Protein AF-A0A257TCX9-F1 (afdb_monomer)

Nearest PDB structures (foldseek):
  2ive-assembly1_A  TM=8.733E-01  e=4.037E-14  Myxococcus xanthus
  2ivd-assembly2_B  TM=8.908E-01  e=2.886E-13  Myxococcus xanthus
  2ivd-assembly1_A  TM=8.741E-01  e=4.231E-13  Myxococcus xanthus
  2ive-assembly2_B  TM=8.848E-01  e=2.302E-12  Myxococcus xanthus
  2okc-assembly1_A  TM=8.307E-01  e=1.333E-05  Bacteroides thetaiotaomicron VPI-5482

Mean predicted aligned error: 16.73 Å

Solvent-accessible surface area (backbone atoms only — not comparable to full-atom values): 29799 Å² total; per-residue (Å²): 119,93,87,42,64,71,57,51,55,50,49,37,51,73,71,68,47,52,69,70,60,40,49,53,53,52,51,52,50,54,50,52,52,54,34,46,74,66,66,78,36,52,34,59,53,53,28,48,52,53,49,50,58,54,61,51,72,90,72,89,78,95,74,95,64,74,52,91,63,77,39,76,43,78,32,41,58,96,91,37,85,43,72,43,82,39,79,79,84,74,82,55,67,70,57,42,53,51,50,43,64,73,65,56,76,55,67,87,46,28,36,33,16,64,37,28,44,60,21,62,55,61,48,48,48,38,50,51,28,27,76,75,68,31,63,73,43,19,51,50,19,47,54,74,26,40,36,34,21,16,68,45,68,66,27,33,47,44,21,52,52,39,47,25,47,49,37,66,91,47,52,94,41,62,48,57,27,38,26,56,68,92,42,58,65,80,59,97,79,43,44,54,89,60,39,73,75,41,40,76,74,53,51,85,89,72,54,77,41,81,52,68,60,75,94,62,53,62,71,64,83,58,96,56,36,70,56,56,52,48,53,46,22,71,76,68,75,51,92,71,50,82,72,46,75,62,53,57,61,47,51,52,49,53,50,32,40,75,43,74,43,44,89,55,55,40,59,70,62,85,90,69,77,85,57,69,43,78,55,89,97,41,80,39,76,56,51,65,48,56,59,88,89,42,76,73,31,66,70,45,52,73,70,38,85,76,53,52,74,66,43,49,52,45,37,63,49,25,72,74,43,78,49,81,90,70,88,74,80,49,24,41,40,60,53,37,34,72,46,36,26,58,62,48,32,68,64,48,41,47,62,51,44,37,73,74,63,62,47,60,44,73,74,38,51,28,59,82,75,41,44,69,59,54,46,18,23,71,77,49,37,15,58,62,48,26,52,52,54,53,50,57,63,51,66,79,64,82,83,80,82,83,57,88,78,67,44,92,48,75,48,39,91,86,36,67,64,52,55,56,54,26,50,52,51,49,54,63,68,47,33,90,78,79,56,86,74,85,89,70,81,92,67,49,75,64,41,40,36,64,41,83,91,57,83,96,53,51,47,28,38,38,32,30,75,86,71,52,74,47,75,33,73,75,83,84,82,88,57,61,46,57,56,44,17,61,30,30,46,75,64,38,56,67,61,15,54,56,31,53,69,58,83,80,70,86,83,88,132

Radius of gyration: 27.9 Å; Cα contacts (8 Å, |Δi|>4): 634; chains: 1; bounding box: 72×51×84 Å

pLDDT: mean 77.84, std 16.04, range [26.83, 97.81]

Foldseek 3Di:
DPPCLVVQLVVCVVVVHDPVRSVVVSVVVVVVVVCCVVVVAALLNVLVVLVCQQQPEDDDDDDDDHADAFDWFWWADPNDTDTDTDHDHDDDLVVLLVQLVVVVDDLVFAEEAQACFLNSNVSNNLVSCCVVPNDVSSLSSQQPRYAYEHQGPVRLVNNLVSVCSNPVVCSVRGHYWNADLLDLQADPRAGGPGDRVCSVVNDPPPGPYYDYDDPDDQDDDGPCSVVSQVVVCVVPVDRGGPDDPLVVVVVLLVLCVLLVNNVQKDFDDPVDDFDWFCDPNDTFTDFPQDDQLDRLDDPSVVPGPLADPVLNVQLVCLLVAFFDDDDDWAFQCVVCCSRRNNSSCPRPVVVVVCVPAVDDSRPHTCCVPPVLQSVCCVVQVGNVRSSVVVVVVCVVPDDHDDDPSNRPDIAGPVGPVVSVVSVVVSLVVCCVPPDHDDDDDPFAWQEKAADDDDPPFQGIWTATPVRDIDGHNDDDDPDQLQVVLRHCCNPDVVSSVVSNPDDGDDDDD

Sequence (509 aa):
RQGQAPKIARTCRKAGLTGQATDRVMEALSWYERQMEANEFSGAAVARGYRNFLVQPAGCGGHYFFTGTTQHRPVITGGQVRYRKVARYFTPTEIIQQMVRLAAPKPDERVIDMTCGGGGFLAECVDYIAQKEGEPQARRFLKQRLVGIDDDPFCVSCSRELLTFMYPDCADDIHVYLHNCLYRRAPAESEVHEDLEAERHLADGRYDLVIGNPPGNDKYSGSNSDEVHRQWEDRFG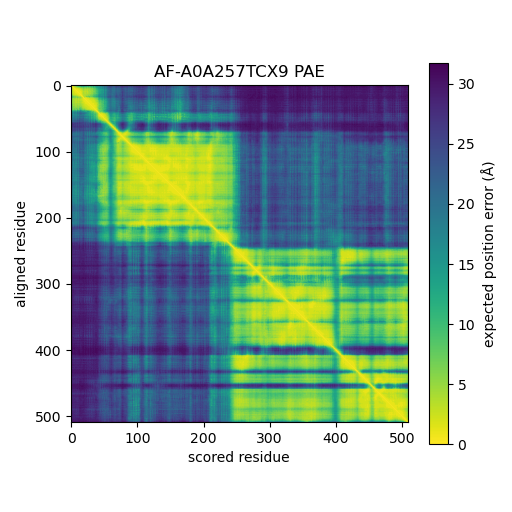HSGGLMDHHCFVRRAVELARRVGLGDRLHGTNPRVRGSYILSGTRLRRMPDGLTGLVPSRFAPFAITPLVSPLGKLRVGLEYFLPPRSDDADESIERFVVRRLGREMYERLVEPLLSGISAGDGAKLSMEAMFPQLRAYEREHGGLVRGMLAAKKAQRGRAGAAPGPLAFGFLSLPGGLGELVAGIEREVRRREPTGTRVVIRTGARVERVERAAASGDAPEYVITLANGERLTVDAVILATPAYLSAALLRSVDEELSATLRGIEYASTVT

Structure (mmCIF, N/CA/C/O backbone):
data_AF-A0A257TCX9-F1
#
_entry.id   AF-A0A257TCX9-F1
#
loop_
_atom_site.group_PDB
_atom_site.id
_atom_site.type_symbol
_atom_site.label_atom_id
_atom_site.label_alt_id
_atom_site.label_comp_id
_atom_site.label_asym_id
_atom_site.label_entity_id
_atom_site.label_seq_id
_atom_site.pdbx_PDB_ins_code
_atom_site.Cartn_x
_atom_site.Cartn_y
_atom_site.Cartn_z
_atom_site.occupancy
_atom_site.B_iso_or_equiv
_atom_site.auth_seq_id
_atom_site.auth_comp_id
_atom_site.auth_asym_id
_atom_site.auth_atom_id
_atom_site.pdbx_PDB_model_num
ATOM 1 N N . ARG A 1 1 ? 12.704 10.721 35.737 1.00 43.31 1 ARG A N 1
ATOM 2 C CA . ARG A 1 1 ? 12.482 10.424 37.177 1.00 43.31 1 ARG A CA 1
ATOM 3 C C . ARG A 1 1 ? 13.052 11.583 37.988 1.00 43.31 1 ARG A C 1
ATOM 5 O O . ARG A 1 1 ? 14.204 11.940 37.738 1.00 43.31 1 ARG A O 1
ATOM 12 N N . GLN A 1 2 ? 12.285 12.102 38.952 1.00 41.31 2 GLN A N 1
ATOM 13 C CA . GLN A 1 2 ? 12.718 13.154 39.881 1.00 41.31 2 GLN A CA 1
ATOM 14 C C . GLN A 1 2 ? 14.058 12.787 40.553 1.00 41.31 2 GLN A C 1
ATOM 16 O O . GLN A 1 2 ? 14.289 11.635 40.924 1.00 41.31 2 GLN A O 1
ATOM 21 N N . GLY A 1 3 ? 14.968 13.761 40.670 1.00 54.81 3 GLY A N 1
ATOM 22 C CA . GLY A 1 3 ? 16.253 13.616 41.377 1.00 54.81 3 GLY A CA 1
ATOM 23 C C . GLY A 1 3 ? 17.445 13.106 40.549 1.00 54.81 3 GLY A C 1
ATOM 24 O O . GLY A 1 3 ? 18.556 13.019 41.069 1.00 54.81 3 GLY A O 1
ATOM 25 N N . GLN A 1 4 ? 17.273 12.803 39.255 1.00 62.88 4 GLN A N 1
ATOM 26 C CA . GLN A 1 4 ? 18.370 12.332 38.381 1.00 62.88 4 GLN A CA 1
ATOM 27 C C . GLN A 1 4 ? 19.160 13.467 37.703 1.00 62.88 4 GLN A C 1
ATOM 29 O O . GLN A 1 4 ? 20.175 13.201 37.055 1.00 62.88 4 GLN A O 1
ATOM 34 N N . ALA A 1 5 ? 18.752 14.727 37.879 1.00 62.38 5 ALA A N 1
ATOM 35 C CA . ALA A 1 5 ? 19.383 15.908 37.284 1.00 62.38 5 ALA A CA 1
ATOM 36 C C . ALA A 1 5 ? 20.926 15.955 37.411 1.00 62.38 5 ALA A C 1
ATOM 38 O O . ALA A 1 5 ? 21.604 16.179 36.403 1.00 62.38 5 ALA A O 1
ATOM 39 N N . PRO A 1 6 ? 21.535 15.639 38.575 1.00 69.00 6 PRO A N 1
ATOM 40 C CA . PRO A 1 6 ? 22.994 15.629 38.708 1.00 69.00 6 PRO A CA 1
ATOM 41 C C . PRO A 1 6 ? 23.667 14.533 37.870 1.00 69.00 6 PRO A C 1
ATOM 43 O O . PRO A 1 6 ? 24.794 14.703 37.392 1.00 69.00 6 PRO A O 1
ATOM 46 N N . LYS A 1 7 ? 22.978 13.401 37.686 1.00 71.38 7 LYS A N 1
ATOM 47 C CA . LYS A 1 7 ? 23.449 12.258 36.898 1.00 71.38 7 LYS A CA 1
ATOM 48 C C . LYS A 1 7 ? 23.357 12.565 35.405 1.00 71.38 7 LYS A C 1
ATOM 50 O O . LYS A 1 7 ? 24.321 12.310 34.694 1.00 71.38 7 LYS A O 1
ATOM 55 N N . ILE A 1 8 ? 22.271 13.201 34.963 1.00 67.88 8 ILE A N 1
ATOM 56 C CA . ILE A 1 8 ? 22.067 13.641 33.574 1.00 67.88 8 ILE A CA 1
ATOM 57 C C . ILE A 1 8 ? 23.113 14.689 33.188 1.00 67.88 8 ILE A C 1
ATOM 59 O O . ILE A 1 8 ? 23.842 14.486 32.223 1.00 67.88 8 ILE A O 1
ATOM 63 N N . ALA A 1 9 ? 23.307 15.731 34.002 1.00 69.00 9 ALA A N 1
ATOM 64 C CA . ALA A 1 9 ? 24.347 16.733 33.760 1.00 69.00 9 ALA A CA 1
ATOM 65 C C . ALA A 1 9 ? 25.760 16.117 33.715 1.00 69.00 9 ALA A C 1
ATOM 67 O O . ALA A 1 9 ? 26.629 16.544 32.955 1.00 69.00 9 ALA A O 1
ATOM 68 N N . ARG A 1 10 ? 26.020 15.082 34.526 1.00 75.75 10 ARG A N 1
ATOM 69 C CA . ARG A 1 10 ? 27.279 14.321 34.478 1.00 75.75 10 ARG A CA 1
ATOM 70 C C . ARG A 1 10 ? 27.405 13.500 33.188 1.00 75.75 10 ARG A C 1
ATOM 72 O O . ARG A 1 10 ? 28.496 13.472 32.626 1.00 75.75 10 ARG A O 1
ATOM 79 N N . THR A 1 11 ? 26.331 12.876 32.711 1.00 73.31 11 THR A N 1
ATOM 80 C CA . THR A 1 11 ? 26.303 12.143 31.435 1.00 73.31 11 THR A CA 1
ATOM 81 C C . THR A 1 11 ? 26.493 13.080 30.244 1.00 73.31 11 THR A C 1
ATOM 83 O O . THR A 1 11 ? 27.332 12.794 29.397 1.00 73.31 11 THR A O 1
ATOM 86 N N . CYS A 1 12 ? 25.822 14.236 30.218 1.00 67.62 12 CYS A N 1
ATOM 87 C CA . CYS A 1 12 ? 25.979 15.235 29.158 1.00 67.62 12 CYS A CA 1
ATOM 88 C C . CYS A 1 12 ? 27.431 15.721 29.046 1.00 67.62 12 CYS A C 1
ATOM 90 O O . CYS A 1 12 ? 28.000 15.735 27.956 1.00 67.62 12 CYS A O 1
ATOM 92 N N . ARG A 1 13 ? 28.074 16.006 30.187 1.00 72.62 13 ARG A N 1
ATOM 93 C CA . ARG A 1 13 ? 29.501 16.362 30.229 1.00 72.62 13 ARG A CA 1
ATOM 94 C C . ARG A 1 13 ? 30.409 15.235 29.734 1.00 72.62 13 ARG A C 1
ATOM 96 O O . ARG A 1 13 ? 31.357 15.501 29.006 1.00 72.62 13 ARG A O 1
ATOM 103 N N . LYS A 1 14 ? 30.117 13.977 30.088 1.00 73.94 14 LYS A N 1
ATOM 104 C CA . LYS A 1 14 ? 30.865 12.809 29.581 1.00 73.94 14 LYS A CA 1
ATOM 105 C C . LYS A 1 14 ? 30.701 12.606 28.071 1.00 73.94 14 LYS A C 1
ATOM 107 O O . LYS A 1 14 ? 31.624 12.110 27.440 1.00 73.94 14 LYS A O 1
ATOM 112 N N . ALA A 1 15 ? 29.562 13.000 27.506 1.00 67.62 15 ALA A N 1
ATOM 113 C CA . ALA A 1 15 ? 29.280 12.944 26.073 1.00 67.62 15 ALA A CA 1
ATOM 114 C C . ALA A 1 15 ? 29.841 14.148 25.283 1.00 67.62 15 ALA A C 1
ATOM 116 O O . ALA A 1 15 ? 29.581 14.265 24.090 1.00 67.62 15 ALA A O 1
ATOM 117 N N . GLY A 1 16 ? 30.599 15.048 25.926 1.00 68.38 16 GLY A N 1
ATOM 118 C CA . GLY A 1 16 ? 31.228 16.199 25.268 1.00 68.38 16 GLY A CA 1
ATOM 119 C C . GLY A 1 16 ? 30.285 17.370 24.979 1.00 68.38 16 GLY A C 1
ATOM 120 O O . GLY A 1 16 ? 30.649 18.272 24.227 1.00 68.38 16 GLY A O 1
ATOM 121 N N . LEU A 1 17 ? 29.082 17.386 25.566 1.00 69.25 17 LEU A N 1
ATOM 122 C CA . LEU A 1 17 ? 28.154 18.507 25.425 1.00 69.25 17 LEU A CA 1
ATOM 123 C C . LEU A 1 17 ? 28.662 19.722 26.213 1.00 69.25 17 LEU A C 1
ATOM 125 O O . LEU A 1 17 ? 29.111 19.606 27.356 1.00 69.25 17 LEU A O 1
ATOM 129 N N . THR A 1 18 ? 28.577 20.904 25.600 1.00 75.81 18 THR A N 1
ATOM 130 C CA . THR A 1 18 ? 28.960 22.173 26.233 1.00 75.81 18 THR A CA 1
ATOM 131 C C . THR A 1 18 ? 28.008 22.527 27.382 1.00 75.81 18 THR A C 1
ATOM 133 O O . THR A 1 18 ? 26.896 21.996 27.471 1.00 75.81 18 THR A O 1
ATOM 136 N N . GLY A 1 19 ? 28.426 23.441 28.270 1.00 70.75 19 GLY A N 1
ATOM 137 C CA . GLY A 1 19 ? 27.601 23.893 29.402 1.00 70.75 19 GLY A CA 1
ATOM 138 C C . GLY A 1 19 ? 26.222 24.374 28.950 1.00 70.75 19 GLY A C 1
ATOM 139 O O . GLY A 1 19 ? 25.214 23.841 29.386 1.00 70.75 19 GLY A O 1
ATOM 140 N N . GLN A 1 20 ? 26.186 25.235 27.933 1.00 64.56 20 GLN A N 1
ATOM 141 C CA . GLN A 1 20 ? 24.947 25.803 27.398 1.00 64.56 20 GLN A CA 1
ATOM 142 C C . GLN A 1 20 ? 24.006 24.757 26.767 1.00 64.56 20 GLN A C 1
ATOM 144 O O . GLN A 1 20 ? 22.786 24.881 26.855 1.00 64.56 20 GLN A O 1
ATOM 149 N N . ALA A 1 21 ? 24.552 23.710 26.137 1.00 57.47 21 ALA A N 1
ATOM 150 C CA . ALA A 1 21 ? 23.754 22.604 25.606 1.00 57.47 21 ALA A CA 1
ATOM 151 C C . ALA A 1 21 ? 23.199 21.719 26.732 1.00 57.47 21 ALA A C 1
ATOM 153 O O . ALA A 1 21 ? 22.050 21.289 26.675 1.00 57.47 21 ALA A O 1
ATOM 154 N N . THR A 1 22 ? 24.000 21.491 27.775 1.00 67.69 22 THR A N 1
ATOM 155 C CA . THR A 1 22 ? 23.567 20.772 28.979 1.00 67.69 22 THR A CA 1
ATOM 156 C C . THR A 1 22 ? 22.455 21.539 29.692 1.00 67.69 22 THR A C 1
ATOM 158 O O . THR A 1 22 ? 21.449 20.936 30.052 1.00 67.69 22 THR A O 1
ATOM 161 N N . ASP A 1 23 ? 22.585 22.859 29.819 1.00 67.62 23 ASP A N 1
ATOM 162 C CA . ASP A 1 23 ? 21.599 23.717 30.478 1.00 67.62 23 ASP A CA 1
ATOM 163 C C . ASP A 1 23 ? 20.256 23.700 29.742 1.00 67.62 23 ASP A C 1
ATOM 165 O O . ASP A 1 23 ? 19.225 23.500 30.375 1.00 67.62 23 ASP A O 1
ATOM 169 N N . ARG A 1 24 ? 20.257 23.773 28.403 1.00 62.22 24 ARG A N 1
ATOM 170 C CA . ARG A 1 24 ? 19.025 23.646 27.601 1.00 62.22 24 ARG A CA 1
ATOM 171 C C . ARG A 1 24 ? 18.335 22.293 27.771 1.00 62.22 24 ARG A C 1
ATOM 173 O O . ARG A 1 24 ? 17.111 22.237 27.841 1.00 62.22 24 ARG A O 1
ATOM 180 N N . VAL A 1 25 ? 19.103 21.202 27.845 1.00 61.44 25 VAL A N 1
ATOM 181 C CA . VAL A 1 25 ? 18.553 19.860 28.112 1.00 61.44 25 VAL A CA 1
ATOM 182 C C . VAL A 1 25 ? 17.930 19.810 29.507 1.00 61.44 25 VAL A C 1
ATOM 184 O O . VAL A 1 25 ? 16.824 19.302 29.670 1.00 61.44 25 VAL A O 1
ATOM 187 N N . MET A 1 26 ? 18.608 20.373 30.508 1.00 71.31 26 MET A N 1
ATOM 188 C CA . MET A 1 26 ? 18.104 20.424 31.880 1.00 71.31 26 MET A CA 1
ATOM 189 C C . MET A 1 26 ? 16.859 21.309 32.019 1.00 71.31 26 MET A C 1
ATOM 191 O O . MET A 1 26 ? 15.939 20.955 32.757 1.00 71.31 26 MET A O 1
ATOM 195 N N . GLU A 1 27 ? 16.801 22.425 31.299 1.00 63.84 27 GLU A N 1
ATOM 196 C CA . GLU A 1 27 ? 15.673 23.356 31.290 1.00 63.84 27 GLU A CA 1
ATOM 197 C C . GLU A 1 27 ? 14.441 22.743 30.617 1.00 63.84 27 GLU A C 1
ATOM 199 O O . GLU A 1 27 ? 13.347 22.804 31.178 1.00 63.84 27 GLU A O 1
ATOM 204 N N . ALA A 1 28 ? 14.629 22.057 29.483 1.00 55.12 28 ALA A N 1
ATOM 205 C CA . ALA A 1 28 ? 13.568 21.310 28.816 1.00 55.12 28 ALA A CA 1
ATOM 206 C C . ALA A 1 28 ? 13.011 20.197 29.717 1.00 55.12 28 ALA A C 1
ATOM 208 O O . ALA A 1 28 ? 11.799 20.104 29.895 1.00 55.12 28 ALA A O 1
ATOM 209 N N . LEU A 1 29 ? 13.881 19.396 30.345 1.00 62.88 29 LEU A N 1
ATOM 210 C CA . LEU A 1 29 ? 13.463 18.345 31.281 1.00 62.88 29 LEU A CA 1
ATOM 211 C C . LEU A 1 29 ? 12.683 18.915 32.470 1.00 62.88 29 LEU A C 1
ATOM 213 O O . LEU A 1 29 ? 11.620 18.402 32.803 1.00 62.88 29 LEU A O 1
ATOM 217 N N . SER A 1 30 ? 13.170 20.009 33.061 1.00 64.56 30 SER A N 1
ATOM 218 C CA . SER A 1 30 ? 12.503 20.672 34.189 1.00 64.56 30 SER A CA 1
ATOM 219 C C . SER A 1 30 ? 11.152 21.272 33.791 1.00 64.56 30 SER A C 1
ATOM 221 O O . SER A 1 30 ? 10.230 21.327 34.600 1.00 64.56 30 SER A O 1
ATOM 223 N N . TRP A 1 31 ? 11.020 21.750 32.550 1.00 59.09 31 TRP A N 1
ATOM 224 C CA . TRP A 1 31 ? 9.749 22.230 32.014 1.00 59.09 31 TRP A CA 1
ATOM 225 C C . TRP A 1 31 ? 8.744 21.083 31.862 1.00 59.09 31 TRP A C 1
ATOM 227 O O . TRP A 1 31 ? 7.633 21.203 32.370 1.00 59.09 31 TRP A O 1
ATOM 237 N N . TYR A 1 32 ? 9.146 19.950 31.277 1.00 53.25 32 TYR A N 1
ATOM 238 C CA . TYR A 1 32 ? 8.284 18.768 31.173 1.00 53.25 32 TYR A CA 1
ATOM 239 C C . TYR A 1 32 ? 7.883 18.207 32.543 1.00 53.25 32 TYR A C 1
ATOM 241 O O . TYR A 1 32 ? 6.717 17.879 32.735 1.00 53.25 32 TYR A O 1
ATOM 249 N N . GLU A 1 33 ? 8.805 18.146 33.509 1.00 62.94 33 GLU A N 1
ATOM 250 C CA . GLU A 1 33 ? 8.498 17.697 34.876 1.00 62.94 33 GLU A CA 1
ATOM 251 C C . GLU A 1 33 ? 7.426 18.583 35.532 1.00 62.94 33 GLU A C 1
ATOM 253 O O . GLU A 1 33 ? 6.429 18.060 36.025 1.00 62.94 33 GLU A O 1
ATOM 258 N N . ARG A 1 34 ? 7.551 19.917 35.437 1.00 61.31 34 ARG A N 1
ATOM 259 C CA . ARG A 1 34 ? 6.533 20.854 35.952 1.00 61.31 34 ARG A CA 1
ATOM 260 C C . ARG A 1 34 ? 5.174 20.692 35.273 1.00 61.31 34 ARG A C 1
ATOM 262 O O . ARG A 1 34 ? 4.144 20.828 35.920 1.00 61.31 34 ARG A O 1
ATOM 269 N N . GLN A 1 35 ? 5.164 20.428 33.972 1.00 50.31 35 GLN A N 1
ATOM 270 C CA . GLN A 1 35 ? 3.937 20.281 33.187 1.00 50.31 35 GLN A CA 1
ATOM 271 C C . GLN A 1 35 ? 3.229 18.937 33.440 1.00 50.31 35 GLN A C 1
ATOM 273 O O . GLN A 1 35 ? 1.999 18.882 33.430 1.00 50.31 35 GLN A O 1
ATOM 278 N N . MET A 1 36 ? 3.990 17.877 33.736 1.00 51.84 36 MET A N 1
ATOM 279 C CA . MET A 1 36 ? 3.455 16.597 34.216 1.00 51.84 36 MET A CA 1
ATOM 280 C C . MET A 1 36 ? 2.911 16.709 35.649 1.00 51.84 36 MET A C 1
ATOM 282 O O . MET A 1 36 ? 1.847 16.171 35.937 1.00 51.84 36 MET A O 1
ATOM 286 N N . GLU A 1 37 ? 3.604 17.427 36.540 1.00 61.47 37 GLU A N 1
ATOM 287 C CA . GLU A 1 37 ? 3.150 17.682 37.920 1.00 61.47 37 GLU A CA 1
ATOM 288 C C . GLU A 1 37 ? 1.886 18.553 37.977 1.00 61.47 37 GLU A C 1
ATOM 290 O O . GLU A 1 37 ? 1.037 18.351 38.843 1.00 61.47 37 GLU A O 1
ATOM 295 N N . ALA A 1 38 ? 1.731 19.487 37.035 1.00 56.25 38 ALA A N 1
ATOM 296 C CA . ALA A 1 38 ? 0.554 20.345 36.921 1.00 56.25 38 ALA A CA 1
ATOM 297 C C . ALA A 1 38 ? -0.675 19.643 36.307 1.00 56.25 38 ALA A C 1
ATOM 299 O O . ALA A 1 38 ? -1.732 20.261 36.204 1.00 56.25 38 ALA A O 1
ATOM 300 N N . ASN A 1 39 ? -0.564 18.374 35.886 1.00 48.34 39 ASN A N 1
ATOM 301 C CA . ASN A 1 39 ? -1.600 17.652 35.130 1.00 48.34 39 ASN A CA 1
ATOM 302 C C . ASN A 1 39 ? -2.033 18.351 33.816 1.00 48.34 39 ASN A C 1
ATOM 304 O O . ASN A 1 39 ? -3.036 17.969 33.214 1.00 48.34 39 ASN A O 1
ATOM 308 N N . GLU A 1 40 ? -1.276 19.350 33.348 1.00 39.31 40 GLU A N 1
ATOM 309 C CA . GLU A 1 40 ? -1.541 20.089 32.104 1.00 39.31 40 GLU A CA 1
ATOM 310 C C . GLU A 1 40 ? -1.128 19.276 30.864 1.00 39.31 40 GLU A C 1
ATOM 312 O O . GLU A 1 40 ? -1.700 19.443 29.788 1.00 39.31 40 GLU A O 1
ATOM 317 N N . PHE A 1 41 ? -0.193 18.330 31.023 1.00 44.00 41 PHE A N 1
ATOM 318 C CA . PHE A 1 41 ? 0.191 17.357 30.001 1.00 44.00 41 PHE A CA 1
ATOM 319 C C . PHE A 1 41 ? 0.220 15.940 30.586 1.00 44.00 41 PHE A C 1
ATOM 321 O O . PHE A 1 41 ? 1.016 15.640 31.474 1.00 44.00 41 PHE A O 1
ATOM 328 N N . SER A 1 42 ? -0.596 15.024 30.054 1.00 55.25 42 SER A N 1
ATOM 329 C CA . SER A 1 42 ? -0.424 13.595 30.347 1.00 55.25 42 SER A CA 1
ATOM 330 C C . SER A 1 42 ? 0.871 13.073 29.709 1.00 55.25 42 SER A C 1
ATOM 332 O O . SER A 1 42 ? 1.310 13.586 28.676 1.00 55.25 42 SER A O 1
ATOM 334 N N . GLY A 1 43 ? 1.474 12.014 30.265 1.00 54.41 43 GLY A N 1
ATOM 335 C CA . GLY A 1 43 ? 2.616 11.333 29.631 1.00 54.41 43 GLY A CA 1
ATOM 336 C C . GLY A 1 43 ? 2.319 10.932 28.178 1.00 54.41 43 GLY A C 1
ATOM 337 O O . GLY A 1 43 ? 3.177 11.035 27.304 1.00 54.41 43 GLY A O 1
ATOM 338 N N . ALA A 1 44 ? 1.055 10.606 27.886 1.00 52.91 44 ALA A N 1
ATOM 339 C CA . ALA A 1 44 ? 0.551 10.374 26.536 1.00 52.91 44 ALA A CA 1
ATOM 340 C C . ALA A 1 44 ? 0.591 11.629 25.637 1.00 52.91 44 ALA A C 1
ATOM 342 O O . ALA A 1 44 ? 0.887 11.518 24.450 1.00 52.91 44 ALA A O 1
ATOM 343 N N . ALA A 1 45 ? 0.337 12.831 26.163 1.00 49.81 45 ALA A N 1
ATOM 344 C CA . ALA A 1 45 ? 0.447 14.080 25.405 1.00 49.81 45 ALA A CA 1
ATOM 345 C C . ALA A 1 45 ? 1.909 14.431 25.070 1.00 49.81 45 ALA A C 1
ATOM 347 O O . ALA A 1 45 ? 2.203 14.792 23.930 1.00 49.81 45 ALA A O 1
ATOM 348 N N . VAL A 1 46 ? 2.833 14.243 26.019 1.00 55.06 46 VAL A N 1
ATOM 349 C CA . VAL A 1 46 ? 4.282 14.411 25.789 1.00 55.06 46 VAL A CA 1
ATOM 350 C C . VAL A 1 46 ? 4.792 13.381 24.780 1.00 55.06 46 VAL A C 1
ATOM 352 O O . VAL A 1 46 ? 5.499 13.731 23.837 1.00 55.06 46 VAL A O 1
ATOM 355 N N . ALA A 1 47 ? 4.365 12.125 24.915 1.00 59.12 47 ALA A N 1
ATOM 356 C CA . ALA A 1 47 ? 4.670 11.053 23.977 1.00 59.12 47 ALA A CA 1
ATOM 357 C C . ALA A 1 47 ? 4.130 11.340 22.567 1.00 59.12 47 ALA A C 1
ATOM 359 O O . ALA A 1 47 ? 4.836 11.117 21.587 1.00 59.12 47 ALA A O 1
ATOM 360 N N . ARG A 1 48 ? 2.916 11.895 22.438 1.00 55.62 48 ARG A N 1
ATOM 361 C CA . ARG A 1 48 ? 2.369 12.356 21.150 1.00 55.62 48 ARG A CA 1
ATOM 362 C C . ARG A 1 48 ? 3.191 13.503 20.556 1.00 55.62 48 ARG A C 1
ATOM 364 O O . ARG A 1 48 ? 3.473 13.477 19.363 1.00 55.62 48 ARG A O 1
ATOM 371 N N . GLY A 1 49 ? 3.640 14.458 21.371 1.00 52.78 49 GLY A N 1
ATOM 372 C CA . GLY A 1 49 ? 4.553 15.523 20.939 1.00 52.78 49 GLY A CA 1
ATOM 373 C C . GLY A 1 49 ? 5.905 14.991 20.449 1.00 52.78 49 GLY A C 1
ATOM 374 O O . GLY A 1 49 ? 6.361 15.365 19.371 1.00 52.78 49 GLY A O 1
ATOM 375 N N . TYR A 1 50 ? 6.509 14.059 21.189 1.00 61.38 50 TYR A N 1
ATOM 376 C CA . TYR A 1 50 ? 7.760 13.392 20.814 1.00 61.38 50 TYR A CA 1
ATOM 377 C C . TYR A 1 50 ? 7.603 12.528 19.550 1.00 61.38 50 TYR A C 1
ATOM 379 O O . TYR A 1 50 ? 8.457 12.553 18.667 1.00 61.38 50 TYR A O 1
ATOM 387 N N . ARG A 1 51 ? 6.470 11.826 19.409 1.00 57.81 51 ARG A N 1
ATOM 388 C CA . ARG A 1 51 ? 6.098 11.080 18.196 1.00 57.81 51 ARG A CA 1
ATOM 389 C C . ARG A 1 51 ? 5.986 12.016 16.993 1.00 57.81 51 ARG A C 1
ATOM 391 O O . ARG A 1 51 ? 6.585 11.746 15.961 1.00 57.81 51 ARG A O 1
ATOM 398 N N . ASN A 1 52 ? 5.290 13.142 17.139 1.00 52.78 52 ASN A N 1
ATOM 399 C CA . ASN A 1 52 ? 5.165 14.143 16.079 1.00 52.78 52 ASN A CA 1
ATOM 400 C C . ASN A 1 52 ? 6.527 14.749 15.706 1.00 52.78 52 ASN A C 1
ATOM 402 O O . ASN A 1 52 ? 6.799 14.949 14.526 1.00 52.78 52 ASN A O 1
ATOM 406 N N . PHE A 1 53 ? 7.405 14.971 16.688 1.00 52.66 53 PHE A N 1
ATOM 407 C CA . PHE A 1 53 ? 8.778 15.425 16.461 1.00 52.66 53 PHE A CA 1
ATOM 408 C C . PHE A 1 53 ? 9.618 14.415 15.655 1.00 52.66 53 PHE A C 1
ATOM 410 O O . PHE A 1 53 ? 10.417 14.822 14.817 1.00 52.66 53 PHE A O 1
ATOM 417 N N . LEU A 1 54 ? 9.429 13.108 15.864 1.00 52.00 54 LEU A N 1
ATOM 418 C CA . LEU A 1 54 ? 10.143 12.063 15.118 1.00 52.00 54 LEU A CA 1
ATOM 419 C C . LEU A 1 54 ? 9.579 11.804 13.706 1.00 52.00 54 LEU A C 1
ATOM 421 O O . LEU A 1 54 ? 10.304 11.281 12.862 1.00 52.00 54 LEU A O 1
ATOM 425 N N . VAL A 1 55 ? 8.304 12.125 13.448 1.00 47.44 55 VAL A N 1
ATOM 426 C CA . VAL A 1 55 ? 7.547 11.629 12.275 1.00 47.44 55 VAL A CA 1
ATOM 427 C C . VAL A 1 55 ? 7.156 12.737 11.272 1.00 47.44 55 VAL A C 1
ATOM 429 O O . VAL A 1 55 ? 6.576 12.436 10.232 1.00 47.44 55 VAL A O 1
ATOM 432 N N . GLN A 1 56 ? 7.493 14.015 11.503 1.00 46.88 56 GLN A N 1
ATOM 433 C CA . GLN A 1 56 ? 7.049 15.114 10.624 1.00 46.88 56 GLN A CA 1
ATOM 434 C C . GLN A 1 56 ? 7.592 15.036 9.179 1.00 46.88 56 GLN A C 1
ATOM 436 O O . GLN A 1 56 ? 8.797 15.202 8.972 1.00 46.88 56 GLN A O 1
ATOM 441 N N . PRO A 1 57 ? 6.736 14.883 8.149 1.00 39.91 57 PRO A N 1
ATOM 442 C CA . PRO A 1 57 ? 7.165 14.923 6.756 1.00 39.91 57 PRO A CA 1
ATOM 443 C C . PRO A 1 57 ? 7.772 16.291 6.431 1.00 39.91 57 PRO A C 1
ATOM 445 O O . PRO A 1 57 ? 7.222 17.324 6.806 1.00 39.91 57 PRO A O 1
ATOM 448 N N . ALA A 1 58 ? 8.896 16.304 5.717 1.00 37.97 58 ALA A N 1
ATOM 449 C CA . ALA A 1 58 ? 9.502 17.528 5.211 1.00 37.97 58 ALA A CA 1
ATOM 450 C C . ALA A 1 58 ? 8.510 18.276 4.300 1.00 37.97 58 ALA A C 1
ATOM 452 O O . ALA A 1 58 ? 8.321 17.916 3.140 1.00 37.97 58 ALA A O 1
ATOM 453 N N . GLY A 1 59 ? 7.883 19.322 4.834 1.00 30.98 59 GLY A N 1
ATOM 454 C CA . GLY A 1 59 ? 6.968 20.199 4.118 1.00 30.98 59 GLY A CA 1
ATOM 455 C C . GLY A 1 59 ? 7.140 21.637 4.594 1.00 30.98 59 GLY A C 1
ATOM 456 O O . GLY A 1 59 ? 6.653 21.998 5.655 1.00 30.98 59 GLY A O 1
ATOM 457 N N . CYS A 1 60 ? 7.829 22.437 3.775 1.00 31.44 60 CYS A N 1
ATOM 458 C CA . CYS A 1 60 ? 7.888 23.904 3.804 1.00 31.44 60 CYS A CA 1
ATOM 459 C C . CYS A 1 60 ? 8.477 24.568 5.070 1.00 31.44 60 CYS A C 1
ATOM 461 O O . CYS A 1 60 ? 7.760 24.974 5.975 1.00 31.44 60 CYS A O 1
ATOM 463 N N . GLY A 1 61 ? 9.793 24.811 5.047 1.00 27.83 61 GLY A N 1
ATOM 464 C CA . GLY A 1 61 ? 10.494 25.686 5.998 1.00 27.83 61 GLY A CA 1
ATOM 465 C C . GLY A 1 61 ? 11.588 24.935 6.744 1.00 27.83 61 GLY A C 1
ATOM 466 O O . GLY A 1 61 ? 11.315 24.115 7.611 1.00 27.83 61 GLY A O 1
ATOM 467 N N . GLY A 1 62 ? 12.845 25.160 6.364 1.00 32.25 62 GLY A N 1
ATOM 468 C CA . GLY A 1 62 ? 13.962 24.382 6.887 1.00 32.25 62 GLY A CA 1
ATOM 469 C C . GLY A 1 62 ? 14.137 24.524 8.395 1.00 32.25 62 GLY A C 1
ATOM 470 O O . GLY A 1 62 ? 14.383 25.625 8.858 1.00 32.25 62 GLY A O 1
ATOM 471 N N . HIS A 1 63 ? 14.123 23.395 9.106 1.00 26.83 63 HIS A N 1
ATOM 472 C CA . HIS A 1 63 ? 15.038 23.060 10.199 1.00 26.83 63 HIS A CA 1
ATOM 473 C C . HIS A 1 63 ? 15.163 21.527 10.272 1.00 26.83 63 HIS A C 1
ATOM 475 O O . HIS A 1 63 ? 14.179 20.802 10.363 1.00 26.83 63 HIS A O 1
ATOM 481 N N . TYR A 1 64 ? 16.398 21.039 10.155 1.00 38.34 64 TYR A N 1
ATOM 482 C CA . TYR A 1 64 ? 16.765 19.624 10.126 1.00 38.34 64 TYR A CA 1
ATOM 483 C C . TYR A 1 64 ? 16.540 18.963 11.484 1.00 38.34 64 TYR A C 1
ATOM 485 O O . TYR A 1 64 ? 17.381 19.171 12.344 1.00 38.34 64 TYR A O 1
ATOM 493 N N . PHE A 1 65 ? 15.524 18.111 11.644 1.00 34.44 65 PHE A N 1
ATOM 494 C CA . PHE A 1 65 ? 15.582 16.943 12.534 1.00 34.44 65 PHE A CA 1
ATOM 495 C C . PHE A 1 65 ? 14.636 15.828 12.028 1.00 34.44 65 PHE A C 1
ATOM 497 O O . PHE A 1 65 ? 13.442 16.024 11.862 1.00 34.44 65 PHE A O 1
ATOM 504 N N . PHE A 1 66 ? 15.239 14.662 11.766 1.00 39.78 66 PHE A N 1
ATOM 505 C CA . PHE A 1 66 ? 14.667 13.308 11.650 1.00 39.78 66 PHE A CA 1
ATOM 506 C C . PHE A 1 66 ? 13.702 12.881 10.535 1.00 39.78 66 PHE A C 1
ATOM 508 O O . PHE A 1 66 ? 13.238 11.746 10.600 1.00 39.78 66 PHE A O 1
ATOM 515 N N . THR A 1 67 ? 13.535 13.616 9.432 1.00 37.97 67 THR A N 1
ATOM 516 C CA . THR A 1 67 ? 12.854 13.049 8.246 1.00 37.97 67 THR A CA 1
ATOM 517 C C . THR A 1 67 ? 13.654 13.142 6.944 1.00 37.97 67 THR A C 1
ATOM 519 O O . THR A 1 67 ? 14.343 14.118 6.650 1.00 37.97 67 THR A O 1
ATOM 522 N N . GLY A 1 68 ? 13.631 12.042 6.182 1.00 40.19 68 GLY A N 1
ATOM 523 C CA . GLY A 1 68 ? 14.008 11.959 4.764 1.00 40.19 68 GLY A CA 1
ATOM 524 C C . GLY A 1 68 ? 15.494 11.997 4.379 1.00 40.19 68 GLY A C 1
ATOM 525 O O . GLY A 1 68 ? 15.820 11.628 3.254 1.00 40.19 68 GLY A O 1
ATOM 526 N N . THR A 1 69 ? 16.415 12.394 5.261 1.00 38.47 69 THR A N 1
ATOM 527 C CA . THR A 1 69 ? 17.854 12.459 4.931 1.00 38.47 69 THR A CA 1
ATOM 528 C C . THR A 1 69 ? 18.624 11.236 5.418 1.00 38.47 69 THR A C 1
ATOM 530 O O . THR A 1 69 ? 18.352 10.673 6.476 1.00 38.47 69 THR A O 1
ATOM 533 N N . THR A 1 70 ? 19.596 10.802 4.617 1.00 44.81 70 THR A N 1
ATOM 534 C CA . THR A 1 70 ? 20.439 9.641 4.892 1.00 44.81 70 THR A CA 1
ATOM 535 C C . THR A 1 70 ? 21.146 9.765 6.245 1.00 44.81 70 THR A C 1
ATOM 537 O O . THR A 1 70 ? 21.991 10.641 6.423 1.00 44.81 70 THR A O 1
ATOM 540 N N . GLN A 1 71 ? 20.846 8.867 7.182 1.00 54.31 71 GLN A N 1
ATOM 541 C CA . GLN A 1 71 ? 21.499 8.816 8.491 1.00 54.31 71 GLN A CA 1
ATOM 542 C C . GLN A 1 71 ? 22.513 7.677 8.552 1.00 54.31 71 GLN A C 1
ATOM 544 O O . GLN A 1 71 ? 22.482 6.761 7.737 1.00 54.31 71 GLN A O 1
ATOM 549 N N . HIS A 1 72 ? 23.446 7.739 9.496 1.00 59.16 72 HIS A N 1
ATOM 550 C CA . HIS A 1 72 ? 24.453 6.700 9.669 1.00 59.16 72 HIS A CA 1
ATOM 551 C C . HIS A 1 72 ? 24.000 5.730 10.764 1.00 59.16 72 HIS A C 1
ATOM 553 O O . HIS A 1 72 ? 23.808 6.140 11.906 1.00 59.16 72 HIS A O 1
ATOM 559 N N . ARG A 1 73 ? 23.830 4.453 10.417 1.00 69.06 73 ARG A N 1
ATOM 560 C CA . ARG A 1 73 ? 23.582 3.353 11.357 1.00 69.06 73 ARG A CA 1
ATOM 561 C C . ARG A 1 73 ? 24.884 2.583 11.592 1.00 69.06 73 ARG A C 1
ATOM 563 O O . ARG A 1 73 ? 25.571 2.285 10.609 1.00 69.06 73 ARG A O 1
ATOM 570 N N . PRO A 1 74 ? 25.246 2.270 12.847 1.00 66.81 74 PRO A N 1
ATOM 571 C CA . PRO A 1 74 ? 26.385 1.409 13.131 1.00 66.81 74 PRO A CA 1
ATOM 572 C C . PRO A 1 74 ? 26.081 -0.035 12.706 1.00 66.81 74 PRO A C 1
ATOM 574 O O . PRO A 1 74 ? 25.000 -0.549 12.979 1.00 66.81 74 PRO A O 1
ATOM 577 N N . VAL A 1 75 ? 27.041 -0.675 12.044 1.00 75.44 75 VAL A N 1
ATOM 578 C CA . VAL A 1 75 ? 27.021 -2.088 11.651 1.00 75.44 75 VAL A CA 1
ATOM 579 C C . VAL A 1 75 ? 28.370 -2.728 11.959 1.00 75.44 75 VAL A C 1
ATOM 581 O O . VAL A 1 75 ? 29.409 -2.075 11.863 1.00 75.44 75 VAL A O 1
ATOM 584 N N . ILE A 1 76 ? 28.376 -4.003 12.317 1.00 74.81 76 ILE A N 1
ATOM 585 C CA . ILE A 1 76 ? 29.586 -4.774 12.591 1.00 74.81 76 ILE A CA 1
ATOM 586 C C . ILE A 1 76 ? 29.995 -5.483 11.304 1.00 74.81 76 ILE A C 1
ATOM 588 O O . ILE A 1 76 ? 29.204 -6.170 10.666 1.00 74.81 76 ILE A O 1
ATOM 592 N N . THR A 1 77 ? 31.244 -5.307 10.885 1.00 76.06 77 THR A N 1
ATOM 593 C CA . THR A 1 77 ? 31.802 -6.018 9.729 1.00 76.06 77 THR A CA 1
ATOM 594 C C . THR A 1 77 ? 33.236 -6.414 10.039 1.00 76.06 77 THR A C 1
ATOM 596 O O . THR A 1 77 ? 34.074 -5.548 10.290 1.00 76.06 77 THR A O 1
ATOM 599 N N . GLY A 1 78 ? 33.522 -7.720 10.049 1.00 75.88 78 GLY A N 1
ATOM 600 C CA . GLY A 1 78 ? 34.847 -8.239 10.409 1.00 75.88 78 GLY A CA 1
ATOM 601 C C . GLY A 1 78 ? 35.287 -7.840 11.825 1.00 75.88 78 GLY A C 1
ATOM 602 O O . GLY A 1 78 ? 36.448 -7.499 12.031 1.00 75.88 78 GLY A O 1
ATOM 603 N N . GLY A 1 79 ? 34.348 -7.789 12.777 1.00 74.12 79 GLY A N 1
ATOM 604 C CA . GLY A 1 79 ? 34.609 -7.401 14.170 1.00 74.12 79 GLY A CA 1
ATOM 605 C C . GLY A 1 79 ? 34.817 -5.899 14.412 1.00 74.12 79 GLY A C 1
ATOM 606 O O . GLY A 1 79 ? 35.093 -5.502 15.540 1.00 74.12 79 GLY A O 1
ATOM 607 N N . GLN A 1 80 ? 34.679 -5.050 13.388 1.00 71.50 80 GLN A N 1
ATOM 608 C CA . GLN A 1 80 ? 34.796 -3.594 13.513 1.00 71.50 80 GLN A CA 1
ATOM 609 C C . GLN A 1 80 ? 33.452 -2.899 13.292 1.00 71.50 80 GLN A C 1
ATOM 611 O O . GLN A 1 80 ? 32.708 -3.256 12.378 1.00 71.50 80 GLN A O 1
ATOM 616 N N . VAL A 1 81 ? 33.178 -1.858 14.085 1.00 72.94 81 VAL A N 1
ATOM 617 C CA . VAL A 1 81 ? 32.010 -0.988 13.891 1.00 72.94 81 VAL A CA 1
ATOM 618 C C . VAL A 1 81 ? 32.262 -0.066 12.700 1.00 72.94 81 VAL A C 1
ATOM 620 O O . VAL A 1 81 ? 33.204 0.727 12.687 1.00 72.94 81 VAL A O 1
ATOM 623 N N . ARG A 1 82 ? 31.399 -0.158 11.694 1.00 73.44 82 ARG A N 1
ATOM 624 C CA . ARG A 1 82 ? 31.339 0.714 10.520 1.00 73.44 82 ARG A CA 1
ATOM 625 C C . ARG A 1 82 ? 29.998 1.427 10.487 1.00 73.44 82 ARG A C 1
ATOM 627 O O . ARG A 1 82 ? 29.040 0.990 11.108 1.00 73.44 82 ARG A O 1
ATOM 634 N N . TYR A 1 83 ? 29.918 2.523 9.745 1.00 68.38 83 TYR A N 1
ATOM 635 C CA . TYR A 1 83 ? 28.692 3.305 9.634 1.00 68.38 83 TYR A CA 1
ATOM 636 C C . TYR A 1 83 ? 28.120 3.197 8.224 1.00 68.38 83 TYR A C 1
ATOM 638 O O . TYR A 1 83 ? 28.779 3.563 7.249 1.00 68.38 83 TYR A O 1
ATOM 646 N N . ARG A 1 84 ? 26.886 2.698 8.118 1.00 66.00 84 ARG A N 1
ATOM 647 C CA . ARG A 1 84 ? 26.146 2.572 6.859 1.00 66.00 84 ARG A CA 1
ATOM 648 C C . ARG A 1 84 ? 25.120 3.688 6.748 1.00 66.00 84 ARG A C 1
ATOM 650 O O . ARG A 1 84 ? 24.394 3.982 7.691 1.00 66.00 84 ARG A O 1
ATOM 657 N N . LYS A 1 85 ? 25.042 4.279 5.562 1.00 61.53 85 LYS A N 1
ATOM 658 C CA . LYS A 1 85 ? 23.975 5.195 5.171 1.00 61.53 85 LYS A CA 1
ATOM 659 C C . LYS A 1 85 ? 22.641 4.441 5.110 1.00 61.53 85 LYS A C 1
ATOM 661 O O . LYS A 1 85 ? 22.511 3.509 4.321 1.0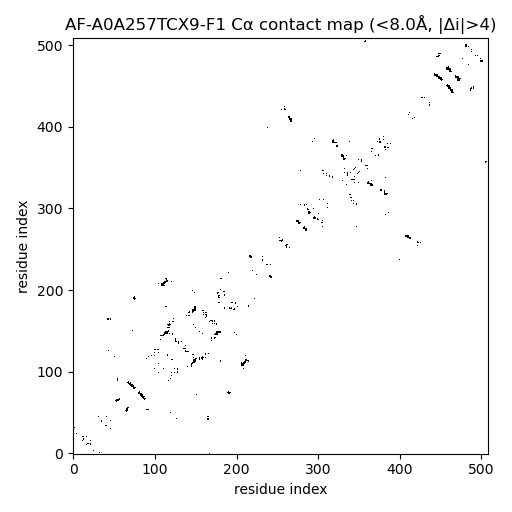0 61.53 85 LYS A O 1
ATOM 666 N N . VAL A 1 86 ? 21.673 4.841 5.925 1.00 60.97 86 VAL A N 1
ATOM 667 C CA . VAL A 1 86 ? 20.329 4.261 5.995 1.00 60.97 86 VAL A CA 1
ATOM 668 C C . VAL A 1 86 ? 19.263 5.341 5.850 1.00 60.97 86 VAL A C 1
ATOM 670 O O . VAL A 1 86 ? 19.449 6.487 6.267 1.00 60.97 86 VAL A O 1
ATOM 673 N N . ALA A 1 87 ? 18.143 4.963 5.244 1.00 60.38 87 ALA A N 1
ATOM 674 C CA . ALA A 1 87 ? 16.906 5.725 5.291 1.00 60.38 87 ALA A CA 1
ATOM 675 C C . ALA A 1 87 ? 15.999 5.071 6.335 1.00 60.38 87 ALA A C 1
ATOM 677 O O . ALA A 1 87 ? 15.835 3.851 6.321 1.00 60.38 87 ALA A O 1
ATOM 678 N N . ARG A 1 88 ? 15.438 5.874 7.240 1.00 63.62 88 ARG A N 1
ATOM 679 C CA . ARG A 1 88 ? 14.419 5.421 8.189 1.00 63.62 88 ARG A CA 1
ATOM 680 C C . ARG A 1 88 ? 13.068 5.889 7.689 1.00 63.62 88 ARG A C 1
ATOM 682 O O . ARG A 1 88 ? 12.894 7.075 7.414 1.00 63.62 88 ARG A O 1
ATOM 689 N N . TYR A 1 89 ? 12.145 4.950 7.565 1.00 64.25 89 TYR A N 1
ATOM 690 C CA . TYR A 1 89 ? 10.762 5.224 7.214 1.00 64.25 89 TYR A CA 1
ATOM 691 C C . TYR A 1 89 ? 9.922 4.935 8.446 1.00 64.25 89 TYR A C 1
ATOM 693 O O . TYR A 1 89 ? 9.986 3.839 8.997 1.00 64.25 89 TYR A O 1
ATOM 701 N N . PHE A 1 90 ? 9.160 5.929 8.883 1.00 71.50 90 PHE A N 1
ATOM 702 C CA . PHE A 1 90 ? 8.226 5.775 9.985 1.00 71.50 90 PHE A CA 1
ATOM 703 C C . PHE A 1 90 ? 6.812 5.732 9.425 1.00 71.50 90 PHE A C 1
ATOM 705 O O . PHE A 1 90 ? 6.470 6.500 8.524 1.00 71.50 90 PHE A O 1
ATOM 712 N N . THR A 1 91 ? 5.998 4.825 9.958 1.00 72.94 91 THR A N 1
ATOM 713 C CA . THR A 1 91 ? 4.580 4.754 9.603 1.00 72.94 91 THR A CA 1
ATOM 714 C C . THR A 1 91 ? 3.891 6.037 10.087 1.00 72.94 91 THR A C 1
ATOM 716 O O . THR A 1 91 ? 4.045 6.371 11.264 1.00 72.94 91 THR A O 1
ATOM 719 N N . PRO A 1 92 ? 3.150 6.761 9.224 1.00 70.12 92 PRO A N 1
ATOM 720 C CA . PRO A 1 92 ? 2.387 7.938 9.630 1.00 70.12 92 PRO A CA 1
ATOM 721 C C . PRO A 1 92 ? 1.462 7.652 10.817 1.00 70.12 92 PRO A C 1
ATOM 723 O O . PRO A 1 92 ? 0.853 6.580 10.897 1.00 70.12 92 PRO A O 1
ATOM 726 N N . THR A 1 93 ? 1.342 8.615 11.731 1.00 72.25 93 THR A N 1
ATOM 727 C CA . THR A 1 93 ? 0.587 8.466 12.985 1.00 72.25 93 THR A CA 1
ATOM 728 C C . THR A 1 93 ? -0.869 8.074 12.739 1.00 72.25 93 THR A C 1
ATOM 730 O O . THR A 1 93 ? -1.400 7.214 13.437 1.00 72.25 93 THR A O 1
ATOM 733 N N . GLU A 1 94 ? -1.502 8.644 11.719 1.00 67.44 94 GLU A N 1
ATOM 734 C CA . GLU A 1 94 ? -2.897 8.387 11.363 1.00 67.44 94 GLU A CA 1
ATOM 735 C C . GLU A 1 94 ? -3.091 6.927 10.934 1.00 67.44 94 GLU A C 1
ATOM 737 O O . GLU A 1 94 ? -4.069 6.289 11.319 1.00 67.44 94 GLU A O 1
ATOM 742 N N . ILE A 1 95 ? -2.129 6.362 10.196 1.00 69.25 95 ILE A N 1
ATOM 743 C CA . ILE A 1 95 ? -2.159 4.954 9.779 1.00 69.25 95 ILE A CA 1
ATOM 744 C C . ILE A 1 95 ? -2.005 4.042 10.997 1.00 69.25 95 ILE A C 1
ATOM 746 O O . ILE A 1 95 ? -2.768 3.087 11.139 1.00 69.25 95 ILE A O 1
ATOM 750 N N . ILE A 1 96 ? -1.072 4.362 11.900 1.00 80.38 96 ILE A N 1
ATOM 751 C CA . ILE A 1 96 ? -0.874 3.617 13.151 1.00 80.38 96 ILE A CA 1
ATOM 752 C C . ILE A 1 96 ? -2.177 3.578 13.958 1.00 80.38 96 ILE A C 1
ATOM 754 O O . ILE A 1 96 ? -2.635 2.501 14.335 1.00 80.38 96 ILE A O 1
ATOM 758 N N . GLN A 1 97 ? -2.805 4.737 14.173 1.00 80.12 97 GLN A N 1
ATOM 759 C CA . GLN A 1 97 ? -4.057 4.856 14.923 1.00 80.12 97 GLN A CA 1
ATOM 760 C C . GLN A 1 97 ? -5.176 4.011 14.314 1.00 80.12 97 GLN A C 1
ATOM 762 O O . GLN A 1 97 ? -5.863 3.281 15.029 1.00 80.12 97 GLN A O 1
ATOM 767 N N . GLN A 1 98 ? -5.354 4.074 12.993 1.00 71.50 98 GLN A N 1
ATOM 768 C CA . GLN A 1 98 ? -6.377 3.285 12.306 1.00 71.50 98 GLN A CA 1
ATOM 769 C C . GLN A 1 98 ? -6.103 1.783 12.410 1.00 71.50 98 GLN A C 1
ATOM 771 O O . GLN A 1 98 ? -7.006 1.011 12.727 1.00 71.50 98 GLN A O 1
ATOM 776 N N . MET A 1 99 ? -4.857 1.356 12.203 1.00 77.06 99 MET A N 1
ATOM 777 C CA . MET A 1 99 ? -4.480 -0.054 12.294 1.00 77.06 99 MET A CA 1
ATOM 778 C C . MET A 1 99 ? -4.661 -0.620 13.706 1.00 77.06 99 MET A C 1
ATOM 780 O O . MET A 1 99 ? -5.170 -1.729 13.840 1.00 77.06 99 MET A O 1
ATOM 784 N N . VAL A 1 100 ? -4.311 0.132 14.755 1.00 89.81 100 VAL A N 1
ATOM 785 C CA . VAL A 1 100 ? -4.534 -0.300 16.146 1.00 89.81 100 VAL A CA 1
ATOM 786 C C . VAL A 1 100 ? -6.022 -0.389 16.468 1.00 89.81 100 VAL A C 1
ATOM 788 O O . VAL A 1 100 ? -6.447 -1.377 17.059 1.00 89.81 100 VAL A O 1
ATOM 791 N N . ARG A 1 101 ? -6.837 0.579 16.032 1.0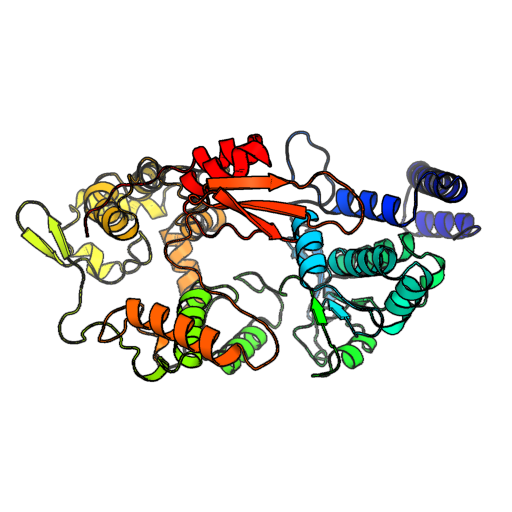0 85.19 101 ARG A N 1
ATOM 792 C CA . ARG A 1 101 ? -8.299 0.518 16.212 1.00 85.19 101 ARG A CA 1
ATOM 793 C C . ARG A 1 101 ? -8.917 -0.696 15.523 1.00 85.19 101 ARG A C 1
ATOM 795 O O . ARG A 1 101 ? -9.805 -1.319 16.091 1.00 85.19 101 ARG A O 1
ATOM 802 N N . LEU A 1 102 ? -8.444 -1.037 14.323 1.00 74.75 102 LEU A N 1
ATOM 803 C CA . LEU A 1 102 ? -8.900 -2.219 13.587 1.00 74.75 102 LEU A CA 1
ATOM 804 C C . LEU A 1 102 ? -8.436 -3.528 14.233 1.00 74.75 102 LEU A C 1
ATOM 806 O O . LEU A 1 102 ? -9.186 -4.500 14.234 1.00 74.75 102 LEU A O 1
ATOM 810 N N . ALA A 1 103 ? -7.211 -3.560 14.763 1.00 84.00 103 ALA A N 1
ATOM 811 C CA . ALA A 1 103 ? -6.685 -4.716 15.480 1.00 84.00 103 ALA A CA 1
ATOM 812 C C . ALA A 1 103 ? -7.374 -4.920 16.839 1.00 84.00 103 ALA A C 1
ATOM 814 O O . ALA A 1 103 ? -7.519 -6.059 17.268 1.00 84.00 103 ALA A O 1
ATOM 815 N N . ALA A 1 104 ? -7.807 -3.826 17.478 1.00 89.25 104 ALA A N 1
ATOM 816 C CA . ALA A 1 104 ? -8.512 -3.792 18.756 1.00 89.25 104 ALA A CA 1
ATOM 817 C C . ALA A 1 104 ? -7.854 -4.677 19.842 1.00 89.25 104 ALA A C 1
ATOM 819 O O . ALA A 1 104 ? -8.504 -5.595 20.348 1.00 89.25 104 ALA A O 1
ATOM 820 N N . PRO A 1 105 ? -6.576 -4.420 20.199 1.00 94.81 105 PRO A N 1
ATOM 821 C CA . PRO A 1 105 ? -5.825 -5.268 21.121 1.00 94.81 105 PRO A CA 1
ATOM 822 C C . PRO A 1 105 ? -6.465 -5.317 22.511 1.00 94.81 105 PRO A C 1
ATOM 824 O O . PRO A 1 105 ? -6.973 -4.306 23.008 1.00 94.81 105 PRO A O 1
ATOM 827 N N . LYS A 1 106 ? -6.386 -6.483 23.158 1.00 94.25 106 LYS A N 1
ATOM 828 C CA . LYS A 1 106 ? -6.928 -6.710 24.506 1.00 94.25 106 LYS A CA 1
ATOM 829 C C . LYS A 1 106 ? -5.833 -6.778 25.576 1.00 94.25 106 LYS A C 1
ATOM 831 O O . LYS A 1 106 ? -4.706 -7.174 25.280 1.00 94.25 106 LYS A O 1
ATOM 836 N N . PRO A 1 107 ? -6.141 -6.458 26.849 1.00 94.25 107 PRO A N 1
ATOM 837 C CA . PRO A 1 107 ? -5.144 -6.463 27.925 1.00 94.25 107 PRO A CA 1
ATOM 838 C C . PRO A 1 107 ? -4.484 -7.821 28.214 1.00 94.25 107 PRO A C 1
ATOM 840 O O . PRO A 1 107 ? -3.392 -7.866 28.785 1.00 94.25 107 PRO A O 1
ATOM 843 N N . ASP A 1 108 ? -5.154 -8.930 27.901 1.00 94.75 108 ASP A N 1
ATOM 844 C CA . ASP A 1 108 ? -4.684 -10.295 28.149 1.00 94.75 108 ASP A CA 1
ATOM 845 C C . ASP A 1 108 ? -3.930 -10.918 26.962 1.00 94.75 108 ASP A C 1
ATOM 847 O O . ASP A 1 108 ? -3.146 -11.857 27.166 1.00 94.75 108 ASP A O 1
ATOM 851 N N . GLU A 1 109 ? -4.091 -10.351 25.765 1.00 96.56 109 GLU A N 1
ATOM 852 C CA . GLU A 1 109 ? -3.377 -10.730 24.546 1.00 96.56 109 GLU A CA 1
ATOM 853 C C . GLU A 1 109 ? -1.894 -10.376 24.641 1.00 96.56 109 GLU A C 1
ATOM 855 O O . GLU A 1 109 ? -1.502 -9.340 25.175 1.00 96.56 109 GLU A O 1
ATOM 860 N N . ARG A 1 110 ? -1.039 -11.241 24.102 1.00 97.44 110 ARG A N 1
ATOM 861 C CA . ARG A 1 110 ? 0.373 -10.946 23.865 1.00 97.44 110 ARG A CA 1
ATOM 862 C C . ARG A 1 110 ? 0.520 -10.297 22.500 1.00 97.44 110 ARG A C 1
ATOM 864 O O . ARG A 1 110 ? 0.190 -10.909 21.484 1.00 97.44 110 ARG A O 1
ATOM 871 N N . VAL A 1 111 ? 1.095 -9.101 22.488 1.00 97.62 111 VAL A N 1
ATOM 872 C CA . VAL A 1 111 ? 1.250 -8.270 21.295 1.00 97.62 111 VAL A CA 1
ATOM 873 C C . VAL A 1 111 ? 2.728 -8.041 21.008 1.00 97.62 111 VAL A C 1
ATOM 875 O O . VAL A 1 111 ? 3.507 -7.748 21.918 1.00 97.62 111 VAL A O 1
ATOM 878 N N . ILE A 1 112 ? 3.116 -8.172 19.742 1.00 96.81 112 ILE A N 1
ATOM 879 C CA . ILE A 1 112 ? 4.473 -7.868 19.284 1.00 96.81 112 ILE A CA 1
ATOM 880 C C . ILE A 1 112 ? 4.469 -6.957 18.063 1.00 96.81 112 ILE A C 1
ATOM 882 O O . ILE A 1 112 ? 3.730 -7.195 17.108 1.00 96.81 112 ILE A O 1
ATOM 886 N N . ASP A 1 113 ? 5.354 -5.965 18.081 1.00 95.06 113 ASP A N 1
ATOM 887 C CA . ASP A 1 113 ? 5.819 -5.278 16.879 1.00 95.06 113 ASP A CA 1
ATOM 888 C C . ASP A 1 113 ? 7.251 -5.727 16.592 1.00 95.06 113 ASP A C 1
ATOM 890 O O . ASP A 1 113 ? 8.169 -5.439 17.360 1.00 95.06 113 ASP A O 1
ATOM 894 N N . MET A 1 114 ? 7.438 -6.480 15.507 1.00 90.94 114 MET A N 1
ATOM 895 C CA . MET A 1 114 ? 8.742 -7.049 15.138 1.00 90.94 114 MET A CA 1
ATOM 896 C C . MET A 1 114 ? 9.682 -6.034 14.465 1.00 90.94 114 MET A C 1
ATOM 898 O O . MET A 1 114 ? 10.789 -6.390 14.068 1.00 90.94 114 MET A O 1
ATOM 902 N N . THR A 1 115 ? 9.210 -4.804 14.293 1.00 88.12 115 THR A N 1
ATOM 903 C CA . THR A 1 115 ? 9.797 -3.728 13.484 1.00 88.12 115 THR A CA 1
ATOM 904 C C . THR A 1 115 ? 9.367 -2.385 14.054 1.00 88.12 115 THR A C 1
ATOM 906 O O . THR A 1 115 ? 8.770 -1.545 13.372 1.00 88.12 115 THR A O 1
ATOM 909 N N . CYS A 1 116 ? 9.566 -2.222 15.359 1.00 89.88 116 CYS A N 1
ATOM 910 C CA . CYS A 1 116 ? 8.831 -1.214 16.105 1.00 89.88 116 CYS A CA 1
ATOM 911 C C . CYS A 1 116 ? 9.205 0.222 15.747 1.00 89.88 116 CYS A C 1
ATOM 913 O O . CYS A 1 116 ? 8.458 1.149 16.078 1.00 89.88 116 CYS A O 1
ATOM 915 N N . GLY A 1 117 ? 10.336 0.438 15.069 1.00 87.00 117 GLY A N 1
ATOM 916 C CA . GLY A 1 117 ? 10.828 1.761 14.733 1.00 87.00 117 GLY A CA 1
ATOM 917 C C . GLY A 1 117 ? 10.899 2.622 15.992 1.00 87.00 117 GLY A C 1
ATOM 918 O O . GLY A 1 117 ? 11.360 2.182 17.040 1.00 87.00 117 GLY A O 1
ATOM 919 N N . GLY A 1 118 ? 10.359 3.838 15.921 1.00 83.06 118 GLY A N 1
ATOM 920 C CA . GLY A 1 118 ? 10.248 4.735 17.077 1.00 83.06 118 GLY A CA 1
ATOM 921 C C . GLY A 1 118 ? 9.196 4.340 18.126 1.00 83.06 118 GLY A C 1
ATOM 922 O O . GLY A 1 118 ? 8.909 5.147 19.003 1.00 83.06 118 GLY A O 1
ATOM 923 N N . GLY A 1 119 ? 8.583 3.155 18.038 1.00 89.69 119 GLY A N 1
ATOM 924 C CA . GLY A 1 119 ? 7.616 2.641 19.014 1.00 89.69 119 GLY A CA 1
ATOM 925 C C . GLY A 1 119 ? 6.176 3.110 18.809 1.00 89.69 119 GLY A C 1
ATOM 926 O O . GLY A 1 119 ? 5.370 3.038 19.734 1.00 89.69 119 GLY A O 1
ATOM 927 N N . GLY A 1 120 ? 5.831 3.612 17.619 1.00 88.38 120 GLY A N 1
ATOM 928 C CA . GLY A 1 120 ? 4.526 4.223 17.353 1.00 88.38 120 GLY A CA 1
ATOM 929 C C . GLY A 1 120 ? 3.342 3.272 17.572 1.00 88.38 120 GLY A C 1
ATOM 930 O O . GLY A 1 120 ? 2.418 3.621 18.306 1.00 88.38 120 GLY A O 1
ATOM 931 N N . PHE A 1 121 ? 3.389 2.064 16.997 1.00 92.69 121 PHE A N 1
ATOM 932 C CA . PHE A 1 121 ? 2.359 1.033 17.201 1.00 92.69 121 PHE A CA 1
ATOM 933 C C . PHE A 1 121 ? 2.278 0.567 18.651 1.00 92.69 121 PHE A C 1
ATOM 935 O O . PHE A 1 121 ? 1.179 0.427 19.182 1.00 92.69 121 PHE A O 1
ATOM 942 N N . LEU A 1 122 ? 3.427 0.372 19.304 1.00 95.50 122 LEU A N 1
ATOM 943 C CA . LEU A 1 122 ? 3.491 -0.037 20.707 1.00 95.50 122 LEU A CA 1
ATOM 944 C C . LEU A 1 122 ? 2.788 0.988 21.602 1.00 95.50 122 LEU A C 1
ATOM 946 O O . LEU A 1 122 ? 1.880 0.641 22.352 1.00 95.50 122 LEU A O 1
ATOM 950 N N . ALA A 1 123 ? 3.167 2.259 21.473 1.00 93.19 123 ALA A N 1
ATOM 951 C CA . ALA A 1 123 ? 2.592 3.356 22.237 1.00 93.19 123 ALA A CA 1
ATOM 952 C C . ALA A 1 123 ? 1.085 3.499 21.989 1.00 93.19 123 ALA A C 1
ATOM 954 O O . ALA A 1 123 ? 0.318 3.693 22.926 1.00 93.19 123 ALA A O 1
ATOM 955 N N . GLU A 1 124 ? 0.645 3.370 20.738 1.00 93.50 124 GLU A N 1
ATOM 956 C CA . GLU A 1 124 ? -0.775 3.433 20.397 1.00 93.50 124 GLU A CA 1
ATOM 957 C C . GLU A 1 124 ? -1.574 2.242 20.952 1.00 93.50 124 GLU A C 1
ATOM 959 O O . GLU A 1 124 ? -2.686 2.442 21.426 1.00 93.50 124 GLU A O 1
ATOM 964 N N . CYS A 1 125 ? -1.017 1.024 20.986 1.00 96.62 125 CYS A N 1
ATOM 965 C CA . CYS A 1 125 ? -1.676 -0.117 21.637 1.00 96.62 125 CYS A CA 1
ATOM 966 C C . CYS A 1 125 ? -1.894 0.137 23.135 1.00 96.62 125 CYS A C 1
ATOM 968 O O . CYS A 1 125 ? -2.963 -0.166 23.666 1.00 96.62 125 CYS A O 1
ATOM 970 N N . VAL A 1 126 ? -0.898 0.715 23.816 1.00 95.75 126 VAL A N 1
ATOM 971 C CA . VAL A 1 126 ? -1.015 1.052 25.242 1.00 95.75 126 VAL A CA 1
ATOM 972 C C . VAL A 1 126 ? -2.053 2.157 25.461 1.00 95.75 126 VAL A C 1
ATOM 974 O O . VAL A 1 126 ? -2.875 2.026 26.363 1.00 95.75 126 VAL A O 1
ATOM 977 N N . ASP A 1 127 ? -2.050 3.216 24.641 1.00 91.00 127 ASP A N 1
ATOM 978 C CA . ASP A 1 127 ? -3.040 4.309 24.719 1.00 91.00 127 ASP A CA 1
ATOM 979 C C . ASP A 1 127 ? -4.463 3.793 24.443 1.00 91.00 127 ASP A C 1
ATOM 981 O O . ASP A 1 127 ? -5.396 4.115 25.175 1.00 91.00 127 ASP A O 1
ATOM 985 N N . TYR A 1 128 ? -4.625 2.910 23.452 1.00 92.50 128 TYR A N 1
ATOM 986 C CA . TYR A 1 128 ? -5.902 2.269 23.136 1.00 92.50 128 TYR A CA 1
ATOM 987 C C . TYR A 1 128 ? -6.451 1.470 24.327 1.00 92.50 128 TYR A C 1
ATOM 989 O O . TYR A 1 128 ? -7.612 1.639 24.705 1.00 92.50 128 TYR A O 1
ATOM 997 N N . ILE A 1 129 ? -5.615 0.645 24.967 1.00 95.19 129 ILE A N 1
ATOM 998 C CA . ILE A 1 129 ? -6.011 -0.114 26.161 1.00 95.19 129 ILE A CA 1
ATOM 999 C C . ILE A 1 129 ? -6.304 0.823 27.336 1.00 95.19 129 ILE A C 1
ATOM 1001 O O . ILE A 1 129 ? -7.282 0.607 28.045 1.00 95.19 129 ILE A O 1
ATOM 1005 N N . ALA A 1 130 ? -5.520 1.885 27.530 1.00 92.31 130 ALA A N 1
ATOM 1006 C CA . ALA A 1 130 ? -5.769 2.861 28.590 1.00 92.31 130 ALA A CA 1
ATOM 1007 C C . ALA A 1 130 ? -7.139 3.534 28.430 1.00 92.31 130 ALA A C 1
ATOM 1009 O O . ALA A 1 130 ? -7.873 3.680 29.405 1.00 92.31 130 ALA A O 1
ATOM 1010 N N . GLN A 1 131 ? -7.510 3.883 27.196 1.00 85.69 131 GLN A N 1
ATOM 1011 C CA . GLN A 1 131 ? -8.797 4.504 26.882 1.00 85.69 131 GLN A CA 1
ATOM 1012 C C . GLN A 1 131 ? -9.983 3.541 27.027 1.00 85.69 131 GLN A C 1
ATOM 1014 O O . GLN A 1 131 ? -11.072 3.979 27.391 1.00 85.69 131 GLN A O 1
ATOM 1019 N N . LYS A 1 132 ? -9.799 2.248 26.728 1.00 88.75 132 LYS A N 1
ATOM 1020 C CA . LYS A 1 132 ? -10.883 1.250 26.743 1.00 88.75 1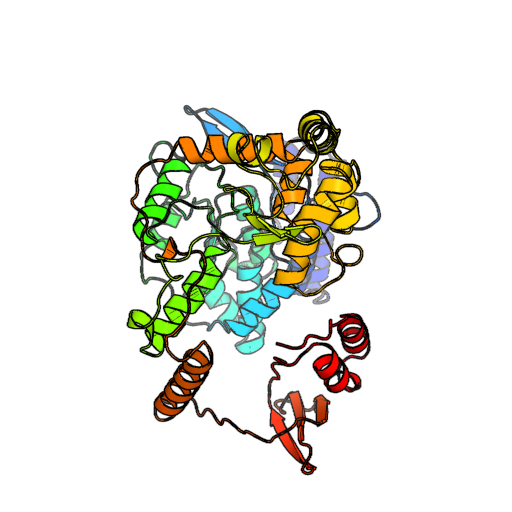32 LYS A CA 1
ATOM 1021 C C . LYS A 1 132 ? -11.058 0.539 28.084 1.00 88.75 132 LYS A C 1
ATOM 1023 O O . LYS A 1 132 ? -12.186 0.285 28.485 1.00 88.75 132 LYS A O 1
ATOM 1028 N N . GLU A 1 133 ? -9.959 0.236 28.763 1.00 92.69 133 GLU A N 1
ATOM 1029 C CA . GLU A 1 133 ? -9.903 -0.667 29.925 1.00 92.69 133 GLU A CA 1
ATOM 1030 C C . GLU A 1 133 ? -9.253 -0.006 31.158 1.00 92.69 133 GLU A C 1
ATOM 1032 O O . GLU A 1 133 ? -9.228 -0.578 32.250 1.00 92.69 133 GLU A O 1
ATOM 1037 N N . GLY A 1 134 ? -8.730 1.214 31.002 1.00 89.88 134 GLY A N 1
ATOM 1038 C CA . GLY A 1 134 ? -8.149 2.018 32.072 1.00 89.88 134 GLY A CA 1
ATOM 1039 C C . GLY A 1 134 ? -6.638 1.852 32.270 1.00 89.88 134 GLY A C 1
ATOM 1040 O O . GLY A 1 134 ? -6.009 0.853 31.911 1.00 89.88 134 GLY A O 1
ATOM 1041 N N . GLU A 1 135 ? -6.055 2.854 32.929 1.00 91.19 135 GLU A N 1
ATOM 1042 C CA . GLU A 1 135 ? -4.626 2.966 33.262 1.00 91.19 135 GLU A CA 1
ATOM 1043 C C . GLU A 1 135 ? -4.010 1.720 33.936 1.00 91.19 135 GLU A C 1
ATOM 1045 O O . GLU A 1 135 ? -2.903 1.329 33.553 1.00 91.19 135 GLU A O 1
ATOM 1050 N N . PRO A 1 136 ? -4.664 1.040 34.907 1.00 94.31 136 PRO A N 1
ATOM 1051 C CA . PRO A 1 136 ? -4.080 -0.148 35.534 1.00 94.31 136 PRO A CA 1
ATOM 1052 C C . PRO A 1 136 ? -3.847 -1.297 34.547 1.00 94.31 136 PRO A C 1
ATOM 1054 O O . PRO A 1 136 ? -2.832 -1.993 34.637 1.00 94.31 136 PRO A O 1
ATOM 1057 N N . GLN A 1 137 ? -4.756 -1.474 33.583 1.00 96.25 137 GLN A N 1
ATOM 1058 C CA . GLN A 1 137 ? -4.641 -2.549 32.600 1.00 96.25 137 GLN A CA 1
ATOM 1059 C C . GLN A 1 137 ? -3.642 -2.210 31.509 1.00 96.25 137 GLN A C 1
ATOM 1061 O O . GLN A 1 137 ? -2.865 -3.081 31.124 1.00 96.25 137 GLN A O 1
ATOM 1066 N N . ALA A 1 138 ? -3.565 -0.944 31.101 1.00 94.19 138 ALA A N 1
ATOM 1067 C CA . ALA A 1 138 ? -2.521 -0.470 30.201 1.00 94.19 138 ALA A CA 1
ATOM 1068 C C . ALA A 1 138 ? -1.114 -0.679 30.787 1.00 94.19 138 ALA A C 1
ATOM 1070 O O . ALA A 1 138 ? -0.236 -1.203 30.101 1.00 94.19 138 ALA A O 1
ATOM 1071 N N . ARG A 1 139 ? -0.913 -0.380 32.082 1.00 94.75 139 ARG A N 1
ATOM 1072 C CA . ARG A 1 139 ? 0.351 -0.653 32.798 1.00 94.75 139 ARG A CA 1
ATOM 1073 C C . ARG A 1 139 ? 0.688 -2.134 32.796 1.00 94.75 139 ARG A C 1
ATOM 1075 O O . ARG A 1 139 ? 1.800 -2.522 32.449 1.00 94.75 139 ARG A O 1
ATOM 1082 N N . ARG A 1 140 ? -0.271 -2.985 33.172 1.00 96.81 140 ARG A N 1
ATOM 1083 C CA . ARG A 1 140 ? -0.060 -4.438 33.191 1.00 96.81 140 ARG A CA 1
ATOM 1084 C C . ARG A 1 140 ? 0.280 -4.975 31.801 1.00 96.81 140 ARG A C 1
ATOM 1086 O O . ARG A 1 140 ? 1.194 -5.787 31.676 1.00 96.81 140 ARG A O 1
ATOM 1093 N N . PHE A 1 141 ? -0.439 -4.517 30.782 1.00 97.75 141 PHE A N 1
ATOM 1094 C CA . PHE A 1 141 ? -0.222 -4.886 29.391 1.00 97.75 141 PHE A CA 1
ATOM 1095 C C . PHE A 1 141 ? 1.182 -4.489 28.917 1.00 97.75 141 PHE A C 1
ATOM 1097 O O . PHE A 1 141 ? 1.937 -5.352 28.468 1.00 97.75 141 PHE A O 1
ATOM 1104 N N . LEU A 1 142 ? 1.579 -3.227 29.116 1.00 96.62 142 LEU A N 1
ATOM 1105 C CA . LEU A 1 142 ? 2.916 -2.727 28.781 1.00 96.62 142 LEU A CA 1
ATOM 1106 C C . LEU A 1 142 ? 4.021 -3.581 29.424 1.00 96.62 142 LEU A C 1
ATOM 1108 O O . LEU A 1 142 ? 4.950 -3.998 28.741 1.00 96.62 142 LEU A O 1
ATOM 1112 N N . LYS A 1 143 ? 3.884 -3.885 30.719 1.00 96.00 143 LYS A N 1
ATOM 1113 C CA . LYS A 1 143 ? 4.890 -4.614 31.507 1.00 96.00 143 LYS A CA 1
ATOM 1114 C C . LYS A 1 143 ? 4.999 -6.108 31.210 1.00 96.00 143 LYS A C 1
ATOM 1116 O O . LYS A 1 143 ? 5.965 -6.733 31.617 1.00 96.00 143 LYS A O 1
ATOM 1121 N N . GLN A 1 144 ? 3.957 -6.740 30.668 1.00 95.44 144 GLN A N 1
ATOM 1122 C CA . GLN A 1 144 ? 3.869 -8.213 30.657 1.00 95.44 144 GLN A CA 1
ATOM 1123 C C . GLN A 1 144 ? 3.539 -8.804 29.291 1.00 95.44 144 GLN A C 1
ATOM 1125 O O . GLN A 1 144 ? 3.720 -10.008 29.083 1.00 95.44 144 GLN A O 1
ATOM 1130 N N . ARG A 1 145 ? 2.972 -8.001 28.393 1.00 97.00 145 ARG A N 1
ATOM 1131 C CA . ARG A 1 145 ? 2.282 -8.493 27.199 1.00 97.00 145 ARG A CA 1
ATOM 1132 C C . ARG A 1 145 ? 2.727 -7.826 25.911 1.00 97.00 145 ARG A C 1
ATOM 1134 O O . ARG A 1 145 ? 2.551 -8.437 24.862 1.00 97.00 145 ARG A O 1
ATOM 1141 N N . LEU A 1 146 ? 3.321 -6.641 25.991 1.00 97.81 146 LEU A N 1
ATOM 1142 C CA . LEU A 1 146 ? 3.755 -5.880 24.832 1.00 97.81 146 LEU A CA 1
ATOM 1143 C C . LEU A 1 146 ? 5.256 -6.033 24.602 1.00 97.81 146 LEU A C 1
ATOM 1145 O O . LEU A 1 146 ? 6.046 -5.825 25.520 1.00 97.81 146 LEU A O 1
ATOM 1149 N N . VAL A 1 147 ? 5.645 -6.386 23.377 1.00 97.75 147 VAL A N 1
ATOM 1150 C CA . VAL A 1 147 ? 7.052 -6.535 22.993 1.00 97.75 147 VAL A CA 1
ATOM 1151 C C . VAL A 1 147 ? 7.352 -5.765 21.712 1.00 97.75 147 VAL A C 1
ATOM 1153 O O . VAL A 1 147 ? 6.603 -5.848 20.744 1.00 97.75 147 VAL A O 1
ATOM 1156 N N . GLY A 1 148 ? 8.462 -5.033 21.701 1.00 96.81 148 GLY A N 1
ATOM 1157 C CA . GLY A 1 148 ? 9.026 -4.402 20.510 1.00 96.81 148 GLY A CA 1
ATOM 1158 C C . GLY A 1 148 ? 10.340 -5.053 20.102 1.00 96.81 148 GLY A C 1
ATOM 1159 O O . GLY A 1 148 ? 11.145 -5.413 20.959 1.00 96.81 148 GLY A O 1
ATOM 1160 N N . ILE A 1 149 ? 10.578 -5.185 18.806 1.00 95.25 149 ILE A N 1
ATOM 1161 C CA . ILE A 1 149 ? 11.867 -5.588 18.246 1.00 95.25 149 ILE A CA 1
ATOM 1162 C C . ILE A 1 149 ? 12.208 -4.626 17.115 1.00 95.25 149 ILE A C 1
ATOM 1164 O O . ILE A 1 149 ? 11.345 -4.285 16.312 1.00 95.25 149 ILE A O 1
ATOM 1168 N N . ASP A 1 150 ? 13.456 -4.181 17.051 1.00 91.56 150 ASP A N 1
ATOM 1169 C CA . ASP A 1 150 ? 13.978 -3.441 15.906 1.00 91.56 150 ASP A CA 1
ATOM 1170 C C . ASP A 1 150 ? 15.477 -3.709 15.768 1.00 91.56 150 ASP A C 1
ATOM 1172 O O . ASP A 1 150 ? 16.155 -3.990 16.756 1.00 91.56 150 ASP A O 1
ATOM 1176 N N . ASP A 1 151 ? 16.007 -3.634 14.552 1.00 87.38 151 ASP A N 1
ATOM 1177 C CA . ASP A 1 151 ? 17.418 -3.900 14.285 1.00 87.38 151 ASP A CA 1
ATOM 1178 C C . ASP A 1 151 ? 18.273 -2.617 14.315 1.00 87.38 151 ASP A C 1
ATOM 1180 O O . ASP A 1 151 ? 19.505 -2.679 14.231 1.00 87.38 151 ASP A O 1
ATOM 1184 N N . ASP A 1 152 ? 17.651 -1.444 14.457 1.00 82.44 152 ASP A N 1
ATOM 1185 C CA . ASP A 1 152 ? 18.320 -0.159 14.591 1.00 82.44 152 ASP A CA 1
ATOM 1186 C C . ASP A 1 152 ? 18.384 0.292 16.065 1.00 82.44 152 ASP A C 1
ATOM 1188 O O . ASP A 1 152 ? 17.354 0.611 16.669 1.00 82.44 152 ASP A O 1
ATOM 1192 N N . PRO A 1 153 ? 19.591 0.423 16.651 1.00 77.62 153 PRO A N 1
ATOM 1193 C CA . PRO A 1 153 ? 19.763 0.880 18.030 1.00 77.62 153 PRO A CA 1
ATOM 1194 C C . PRO A 1 153 ? 19.092 2.227 18.321 1.00 77.62 153 PRO A C 1
ATOM 1196 O O . PRO A 1 153 ? 18.629 2.455 19.437 1.00 77.62 153 PRO A O 1
ATOM 1199 N N . PHE A 1 154 ? 19.028 3.121 17.328 1.00 76.56 154 PHE A N 1
ATOM 1200 C CA . PHE A 1 154 ? 18.356 4.410 17.471 1.00 76.56 154 PHE A CA 1
ATOM 1201 C C . PHE A 1 154 ? 16.843 4.236 17.640 1.00 76.56 154 PHE A C 1
ATOM 1203 O O . PHE A 1 154 ? 16.255 4.853 18.524 1.00 76.56 154 PHE A O 1
ATOM 1210 N N . CYS A 1 155 ? 16.225 3.375 16.827 1.00 82.69 155 CYS A N 1
ATOM 1211 C CA . CYS A 1 155 ? 14.797 3.071 16.901 1.00 82.69 155 CYS A CA 1
ATOM 1212 C C . CYS A 1 155 ? 14.438 2.429 18.244 1.00 82.69 155 CYS A C 1
ATOM 1214 O O . CYS A 1 155 ? 13.529 2.899 18.925 1.00 82.69 155 CYS A O 1
ATOM 1216 N N . VAL A 1 156 ? 15.219 1.433 18.675 1.00 84.94 156 VAL A N 1
ATOM 1217 C CA . VAL A 1 156 ? 15.058 0.779 19.984 1.00 84.94 156 VAL A CA 1
ATOM 1218 C C . VAL A 1 156 ? 15.106 1.794 21.125 1.00 84.94 156 VAL A C 1
ATOM 1220 O O . VAL A 1 156 ? 14.246 1.759 22.004 1.00 84.94 156 VAL A O 1
ATOM 1223 N N . SER A 1 157 ? 16.075 2.716 21.095 1.00 79.44 157 SER A N 1
ATOM 1224 C CA . SER A 1 157 ? 16.160 3.823 22.055 1.00 79.44 157 SER A CA 1
ATOM 1225 C C . SER A 1 157 ? 14.888 4.673 21.985 1.00 79.44 157 SER A C 1
ATOM 1227 O O . SER A 1 157 ? 14.103 4.687 22.922 1.00 79.44 157 SER A O 1
ATOM 1229 N N . CYS A 1 158 ? 14.567 5.273 20.836 1.00 79.38 158 CYS A N 1
ATOM 1230 C CA . CYS A 1 158 ? 13.368 6.107 20.695 1.00 79.38 158 CYS A CA 1
ATOM 1231 C C . CYS A 1 158 ? 12.077 5.429 21.182 1.00 79.38 158 CYS A C 1
ATOM 1233 O O . CYS A 1 158 ? 11.265 6.074 21.844 1.00 79.38 158 CYS A O 1
ATOM 1235 N N . SER A 1 159 ? 11.902 4.137 20.901 1.00 88.00 159 SER A N 1
ATOM 1236 C CA . SER A 1 159 ? 10.754 3.359 21.356 1.00 88.00 159 SER A CA 1
ATOM 1237 C C . SER A 1 159 ? 10.722 3.182 22.877 1.00 88.00 159 SER A C 1
ATOM 1239 O O . SER A 1 159 ? 9.661 3.335 23.485 1.00 88.00 159 SER A O 1
ATOM 1241 N N . ARG A 1 160 ? 11.856 2.859 23.517 1.00 87.38 160 ARG A N 1
ATOM 1242 C CA . ARG A 1 160 ? 11.943 2.736 24.984 1.00 87.38 160 ARG A CA 1
ATOM 1243 C C . ARG A 1 160 ? 11.659 4.075 25.662 1.00 87.38 160 ARG A C 1
ATOM 1245 O O . ARG A 1 160 ? 10.887 4.123 26.622 1.00 87.38 160 ARG A O 1
ATOM 1252 N N . GLU A 1 161 ? 12.211 5.160 25.131 1.00 80.00 161 GLU A N 1
ATOM 1253 C CA . GLU A 1 161 ? 11.993 6.520 25.623 1.00 80.00 161 GLU A CA 1
ATOM 1254 C C . GLU A 1 161 ? 10.519 6.921 25.498 1.00 80.00 161 GLU A C 1
ATOM 1256 O O . GLU A 1 161 ? 9.929 7.391 26.470 1.00 80.00 161 GLU A O 1
ATOM 1261 N N . LEU A 1 162 ? 9.899 6.679 24.338 1.00 81.88 162 LEU A N 1
ATOM 1262 C CA . LEU A 1 162 ? 8.489 6.981 24.090 1.00 81.88 162 LEU A CA 1
ATOM 1263 C C . LEU A 1 162 ? 7.572 6.285 25.106 1.00 81.88 162 LEU A C 1
ATOM 1265 O O . LEU A 1 162 ? 6.728 6.935 25.723 1.00 81.88 162 LEU A O 1
ATOM 1269 N N . LEU A 1 163 ? 7.760 4.979 25.312 1.00 86.56 163 LEU A N 1
ATOM 1270 C CA . LEU A 1 163 ? 6.975 4.199 26.272 1.00 86.56 163 LEU A CA 1
ATOM 1271 C C . LEU A 1 163 ? 7.253 4.629 27.722 1.00 86.56 163 LEU A C 1
ATOM 1273 O O . LEU A 1 163 ? 6.328 4.704 28.531 1.00 86.56 163 LEU A O 1
ATOM 1277 N N . THR A 1 164 ? 8.498 4.993 28.036 1.00 83.69 164 THR A N 1
ATOM 1278 C CA . THR A 1 164 ? 8.874 5.535 29.351 1.00 83.69 164 THR A CA 1
ATOM 1279 C C . THR A 1 164 ? 8.196 6.875 29.625 1.00 83.69 164 THR A C 1
ATOM 1281 O O . THR A 1 164 ? 7.773 7.119 30.751 1.00 83.69 164 THR A O 1
ATOM 1284 N N . PHE A 1 165 ? 8.059 7.752 28.627 1.00 80.12 165 PHE A N 1
ATOM 1285 C CA . PHE A 1 165 ? 7.341 9.017 28.802 1.00 80.12 165 PHE A CA 1
ATOM 1286 C C . PHE A 1 165 ? 5.851 8.807 29.072 1.00 80.12 165 PHE A C 1
ATOM 1288 O O . PHE A 1 165 ? 5.269 9.553 29.858 1.00 80.12 165 PHE A O 1
ATOM 1295 N N . MET A 1 166 ? 5.243 7.783 28.469 1.00 78.88 166 MET A N 1
ATOM 1296 C CA . MET A 1 166 ? 3.852 7.426 28.750 1.00 78.88 166 MET A CA 1
ATOM 1297 C C . MET A 1 166 ? 3.682 6.862 30.165 1.00 78.88 166 MET A C 1
ATOM 1299 O O . MET A 1 166 ? 2.756 7.262 30.866 1.00 78.88 166 MET A O 1
ATOM 1303 N N . TYR A 1 167 ? 4.590 5.976 30.594 1.00 81.94 167 TYR A N 1
ATOM 1304 C CA . TYR A 1 167 ? 4.519 5.268 31.877 1.00 81.94 167 TYR 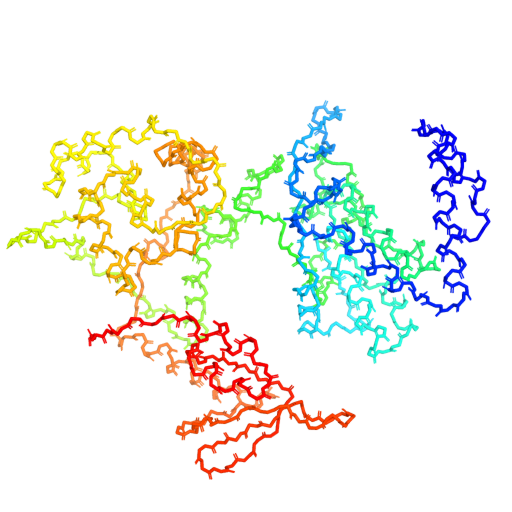A CA 1
ATOM 1305 C C . TYR A 1 167 ? 5.886 5.234 32.596 1.00 81.94 167 TYR A C 1
ATOM 1307 O O . TYR A 1 167 ? 6.576 4.210 32.577 1.00 81.94 167 TYR A O 1
ATOM 1315 N N . PRO A 1 168 ? 6.303 6.332 33.261 1.00 81.31 168 PRO A N 1
ATOM 1316 C CA . PRO A 1 168 ? 7.648 6.456 33.848 1.00 81.31 168 PRO A CA 1
ATOM 1317 C C . PRO A 1 168 ? 7.980 5.446 34.956 1.00 81.31 168 PRO A C 1
ATOM 1319 O O . PRO A 1 168 ? 9.146 5.128 35.209 1.00 81.31 168 PRO A O 1
ATOM 1322 N N . ASP A 1 169 ? 6.956 4.964 35.649 1.00 81.25 169 ASP A N 1
ATOM 1323 C CA . ASP A 1 169 ? 7.011 3.925 36.677 1.00 81.25 169 ASP A CA 1
ATOM 1324 C C . ASP A 1 169 ? 7.203 2.517 36.094 1.00 81.25 169 ASP A C 1
ATOM 1326 O O . ASP A 1 169 ? 7.674 1.634 36.803 1.00 81.25 169 ASP A O 1
ATOM 1330 N N . CYS A 1 170 ? 6.908 2.317 34.807 1.00 85.88 170 CYS A N 1
ATOM 1331 C CA . CYS A 1 170 ? 7.096 1.049 34.099 1.00 85.88 170 CYS A CA 1
ATOM 1332 C C . CYS A 1 170 ? 8.446 0.962 33.363 1.00 85.88 170 CYS A C 1
ATOM 1334 O O . CYS A 1 170 ? 8.686 -0.013 32.663 1.00 85.88 170 CYS A O 1
ATOM 1336 N N . ALA A 1 171 ? 9.329 1.960 33.504 1.00 83.81 171 ALA A N 1
ATOM 1337 C CA . ALA A 1 171 ? 10.562 2.079 32.713 1.00 83.81 171 ALA A CA 1
ATOM 1338 C C . ALA A 1 171 ? 11.485 0.846 32.771 1.00 83.81 171 ALA A C 1
ATOM 1340 O O . ALA A 1 171 ? 12.115 0.505 31.774 1.00 83.81 171 ALA A O 1
ATOM 1341 N N . ASP A 1 172 ? 11.553 0.178 33.926 1.00 86.94 172 ASP A N 1
ATOM 1342 C CA . ASP A 1 172 ? 12.409 -1.000 34.134 1.00 86.94 172 ASP A CA 1
ATOM 1343 C C . ASP A 1 172 ? 11.780 -2.297 33.572 1.00 86.94 172 ASP A C 1
ATOM 1345 O O . ASP A 1 172 ? 12.429 -3.338 33.540 1.00 86.94 172 ASP A O 1
ATOM 1349 N N . ASP A 1 173 ? 10.528 -2.231 33.108 1.00 92.38 173 ASP A N 1
ATOM 1350 C CA . ASP A 1 173 ? 9.721 -3.355 32.617 1.00 92.38 173 ASP A CA 1
ATOM 1351 C C . ASP A 1 173 ? 9.346 -3.201 31.123 1.00 92.38 173 ASP A C 1
ATOM 1353 O O . ASP A 1 173 ? 8.426 -3.855 30.631 1.00 92.38 173 ASP A O 1
ATOM 1357 N N . ILE A 1 174 ? 10.008 -2.300 30.386 1.00 93.75 174 ILE A N 1
ATOM 1358 C CA . ILE A 1 174 ? 9.752 -2.101 28.952 1.00 93.75 174 ILE A CA 1
ATOM 1359 C C . ILE A 1 174 ? 10.506 -3.154 28.135 1.00 93.75 174 ILE A C 1
ATOM 1361 O O . ILE A 1 174 ? 11.736 -3.157 28.059 1.00 93.75 174 ILE A O 1
ATOM 1365 N N . HIS A 1 175 ? 9.752 -4.007 27.447 1.00 96.69 175 HIS A N 1
ATOM 1366 C CA . HIS A 1 175 ? 10.279 -5.094 26.624 1.00 96.69 175 HIS A CA 1
ATOM 1367 C C . HIS A 1 175 ? 10.451 -4.678 25.158 1.00 96.69 175 HIS A C 1
ATOM 1369 O O . HIS A 1 175 ? 9.711 -5.121 24.284 1.00 96.69 175 HIS A O 1
ATOM 1375 N N . VAL A 1 176 ? 11.427 -3.817 24.872 1.00 96.88 176 VAL A N 1
ATOM 1376 C CA . VAL A 1 176 ? 11.814 -3.477 23.491 1.00 96.88 176 VAL A CA 1
ATOM 1377 C C . VAL A 1 176 ? 13.259 -3.883 23.278 1.00 96.88 176 VAL A C 1
ATOM 1379 O O . VAL A 1 176 ? 14.100 -3.478 24.073 1.00 96.88 176 VAL A O 1
ATOM 1382 N N . TYR A 1 177 ? 13.561 -4.652 22.239 1.00 96.38 177 TYR A N 1
ATOM 1383 C CA . TYR A 1 177 ? 14.854 -5.309 22.069 1.00 96.38 177 TYR A CA 1
ATOM 1384 C C . TYR A 1 177 ? 15.537 -4.941 20.752 1.00 96.38 177 TYR A C 1
ATOM 1386 O O . TYR A 1 177 ? 14.879 -4.808 19.722 1.00 96.38 177 TYR A O 1
ATOM 1394 N N . LEU A 1 178 ? 16.867 -4.806 20.798 1.00 92.44 178 LEU A N 1
ATOM 1395 C CA . LEU A 1 178 ? 17.691 -4.683 19.599 1.00 92.44 178 LEU A CA 1
ATOM 1396 C C . LEU A 1 178 ? 17.884 -6.070 19.008 1.00 92.44 178 LEU A C 1
ATOM 1398 O O . LEU A 1 178 ? 18.719 -6.820 19.504 1.00 92.44 178 LEU A O 1
ATOM 1402 N N . HIS A 1 179 ? 17.102 -6.416 17.989 1.00 92.75 179 HIS A N 1
ATOM 1403 C CA . HIS A 1 179 ? 17.268 -7.689 17.305 1.00 92.75 179 HIS A CA 1
ATOM 1404 C C . HIS A 1 179 ? 16.824 -7.638 15.839 1.00 92.75 179 HIS A C 1
ATOM 1406 O O . HIS A 1 179 ? 15.809 -7.024 15.513 1.00 92.75 179 HIS A O 1
ATOM 1412 N N . ASN A 1 180 ? 17.539 -8.307 14.938 1.00 88.06 180 ASN A N 1
ATOM 1413 C CA . ASN A 1 180 ? 17.089 -8.500 13.563 1.00 88.06 180 ASN A CA 1
ATOM 1414 C C . ASN A 1 180 ? 16.028 -9.603 13.528 1.00 88.06 180 ASN A C 1
ATOM 1416 O O . ASN A 1 180 ? 16.332 -10.794 13.568 1.00 88.06 180 ASN A O 1
ATOM 1420 N N . CYS A 1 181 ? 14.760 -9.199 13.432 1.00 85.12 181 CYS A N 1
ATOM 1421 C CA . CYS A 1 181 ? 13.603 -10.095 13.485 1.00 85.12 181 CYS A CA 1
ATOM 1422 C C . CYS A 1 181 ? 13.535 -11.131 12.347 1.00 85.12 181 CYS A C 1
ATOM 1424 O O . CYS A 1 181 ? 12.728 -12.058 12.413 1.00 85.12 181 CYS A O 1
ATOM 1426 N N . LEU A 1 182 ? 14.391 -11.015 11.324 1.00 82.56 182 LEU A N 1
ATOM 1427 C CA . LEU A 1 182 ? 14.563 -12.044 10.295 1.00 82.56 182 LEU A CA 1
ATOM 1428 C C . LEU A 1 182 ? 15.384 -13.245 10.789 1.00 82.56 182 LEU A C 1
ATOM 1430 O O . LEU A 1 182 ? 15.424 -14.277 10.120 1.00 82.56 182 LEU A O 1
ATOM 1434 N N . TYR A 1 183 ? 15.990 -13.148 11.973 1.00 81.69 183 TYR A N 1
ATOM 1435 C CA . TYR A 1 183 ? 16.600 -14.265 12.675 1.00 81.69 183 TYR A CA 1
ATOM 1436 C C . TYR A 1 183 ? 15.784 -14.658 13.893 1.00 81.69 183 TYR A C 1
ATOM 1438 O O . TYR A 1 183 ? 15.530 -13.847 14.777 1.00 81.69 183 TYR A O 1
ATOM 1446 N N . ARG A 1 184 ? 15.496 -15.953 14.029 1.00 82.38 184 ARG A N 1
ATOM 1447 C CA . ARG A 1 184 ? 15.037 -16.494 15.315 1.00 82.38 184 ARG A CA 1
ATOM 1448 C C . ARG A 1 184 ? 16.169 -16.579 16.340 1.00 82.38 184 ARG A C 1
ATOM 1450 O O . ARG A 1 184 ? 15.931 -16.394 17.527 1.00 82.38 184 ARG A O 1
ATOM 1457 N N . ARG A 1 185 ? 17.374 -16.907 15.868 1.00 85.56 185 ARG A N 1
ATOM 1458 C CA . ARG A 1 185 ? 18.618 -16.898 16.640 1.00 85.56 185 ARG A CA 1
ATOM 1459 C C . ARG A 1 185 ? 19.674 -16.163 15.848 1.00 85.56 185 ARG A C 1
ATOM 1461 O O . ARG A 1 185 ? 19.876 -16.496 14.678 1.00 85.56 185 ARG A O 1
ATOM 1468 N N . ALA A 1 186 ? 20.309 -15.184 16.466 1.00 84.81 186 ALA A N 1
ATOM 1469 C CA . ALA A 1 186 ? 21.304 -14.378 15.792 1.00 84.81 186 ALA A CA 1
ATOM 1470 C C . ALA A 1 186 ? 22.533 -15.228 15.416 1.00 84.81 186 ALA A C 1
ATOM 1472 O O . ALA A 1 186 ? 23.005 -16.032 16.229 1.00 84.81 186 ALA A O 1
ATOM 1473 N N . PRO A 1 187 ? 23.088 -15.070 14.203 1.00 83.81 187 PRO A N 1
ATOM 1474 C CA . PRO A 1 187 ? 24.357 -15.694 13.861 1.00 83.81 187 PRO A CA 1
ATOM 1475 C C . PRO A 1 187 ? 25.504 -15.051 14.654 1.00 83.81 187 PRO A C 1
ATOM 1477 O O . PRO A 1 187 ? 25.456 -13.871 15.001 1.00 83.81 187 PRO A O 1
ATOM 1480 N N . ALA A 1 188 ? 26.585 -15.806 14.871 1.00 81.25 188 ALA A N 1
ATOM 1481 C CA . ALA A 1 188 ? 27.782 -15.307 15.560 1.00 81.25 188 ALA A CA 1
ATOM 1482 C C . ALA A 1 188 ? 28.401 -14.067 14.879 1.00 81.25 188 ALA A C 1
ATOM 1484 O O . ALA A 1 188 ? 29.037 -13.250 15.539 1.00 81.25 188 ALA A O 1
ATOM 1485 N N . GLU A 1 189 ? 28.192 -13.920 13.569 1.00 80.88 189 GLU A N 1
ATOM 1486 C CA . GLU A 1 189 ? 28.675 -12.804 12.750 1.00 80.88 189 GLU A CA 1
ATOM 1487 C C . GLU A 1 189 ? 27.568 -11.777 12.427 1.00 80.88 189 GLU A C 1
ATOM 1489 O O . GLU A 1 189 ? 27.582 -11.176 11.352 1.00 80.88 189 GLU A O 1
ATOM 1494 N N . SER A 1 190 ? 26.582 -11.581 13.316 1.00 81.88 190 SER A N 1
ATOM 1495 C CA . SER A 1 190 ? 25.524 -10.584 13.085 1.00 81.88 190 SER A CA 1
ATOM 1496 C C . SER A 1 190 ? 26.094 -9.172 12.875 1.00 81.88 190 SER A C 1
ATOM 1498 O O . SER A 1 190 ? 27.095 -8.775 13.477 1.00 81.88 190 SER A O 1
ATOM 1500 N N . GLU A 1 191 ? 25.433 -8.391 12.011 1.00 82.00 191 GLU A N 1
ATOM 1501 C CA . GLU A 1 191 ? 25.812 -6.999 11.743 1.00 82.00 191 GLU A CA 1
ATOM 1502 C C . GLU A 1 191 ? 25.414 -6.042 12.879 1.00 82.00 191 GLU A C 1
ATOM 1504 O O . GLU A 1 191 ? 25.789 -4.870 12.843 1.00 82.00 191 GLU A O 1
ATOM 1509 N N . VAL A 1 192 ? 24.697 -6.519 13.900 1.00 81.88 192 VAL A N 1
ATOM 1510 C CA . VAL A 1 192 ? 24.353 -5.756 15.106 1.00 81.88 192 VAL A CA 1
ATOM 1511 C C . VAL A 1 192 ? 24.678 -6.545 16.372 1.00 81.88 192 VAL A C 1
ATOM 1513 O O . VAL A 1 192 ? 24.789 -7.768 16.357 1.00 81.88 192 VAL A O 1
ATOM 1516 N N . HIS A 1 193 ? 24.858 -5.834 17.486 1.00 83.00 193 HIS A N 1
ATOM 1517 C CA . HIS A 1 193 ? 24.995 -6.453 18.804 1.00 83.00 193 HIS A CA 1
ATOM 1518 C C . HIS A 1 193 ? 23.609 -6.825 19.330 1.00 83.00 193 HIS A C 1
ATOM 1520 O O . HIS A 1 193 ? 22.993 -6.059 20.065 1.00 83.00 193 HIS A O 1
ATOM 1526 N N . GLU A 1 194 ? 23.130 -7.976 18.876 1.00 88.69 194 GLU A N 1
ATOM 1527 C CA . GLU A 1 194 ? 21.797 -8.507 19.159 1.00 88.69 194 GLU A CA 1
ATOM 1528 C C . GLU A 1 194 ? 21.594 -8.687 20.669 1.00 88.69 194 GLU A C 1
ATOM 1530 O O . GLU A 1 194 ? 22.477 -9.167 21.390 1.00 88.69 194 GLU A O 1
ATOM 1535 N N . ASP A 1 195 ? 20.415 -8.312 21.151 1.00 91.44 195 ASP A N 1
ATOM 1536 C CA . ASP A 1 195 ? 19.982 -8.601 22.506 1.00 91.44 195 ASP A CA 1
ATOM 1537 C C . ASP A 1 195 ? 19.515 -10.058 22.571 1.00 91.44 195 ASP A C 1
ATOM 1539 O O . ASP A 1 195 ? 18.445 -10.407 22.077 1.00 91.44 195 ASP A O 1
ATOM 1543 N N . LEU A 1 196 ? 20.311 -10.925 23.202 1.00 89.69 196 LEU A N 1
ATOM 1544 C CA . LEU A 1 196 ? 19.992 -12.351 23.334 1.00 89.69 196 LEU A CA 1
ATOM 1545 C C . LEU A 1 196 ? 18.653 -12.597 24.044 1.00 89.69 196 LEU A C 1
ATOM 1547 O O . LEU A 1 196 ? 18.034 -13.647 23.860 1.00 89.69 196 LEU A O 1
ATOM 1551 N N . GLU A 1 197 ? 18.177 -11.641 24.850 1.00 91.38 197 GLU A N 1
ATOM 1552 C CA . GLU A 1 197 ? 16.866 -11.738 25.481 1.00 91.38 197 GLU A CA 1
ATOM 1553 C C . GLU A 1 197 ? 15.730 -11.691 24.442 1.00 91.38 197 GLU A C 1
ATOM 1555 O O . GLU A 1 197 ? 14.683 -12.303 24.666 1.00 91.38 197 GLU A O 1
ATOM 1560 N N . ALA A 1 198 ? 15.942 -11.069 23.278 1.00 92.56 198 ALA A N 1
ATOM 1561 C CA . ALA A 1 198 ? 14.972 -11.006 22.187 1.00 92.56 198 ALA A CA 1
ATOM 1562 C C . ALA A 1 198 ? 14.625 -12.388 21.617 1.00 92.56 198 ALA A C 1
ATOM 1564 O O . ALA A 1 198 ? 13.468 -12.643 21.285 1.00 92.56 198 ALA A O 1
ATOM 1565 N N . GLU A 1 199 ? 15.579 -13.323 21.557 1.00 91.56 199 GLU A N 1
ATOM 1566 C CA . GLU A 1 199 ? 15.372 -14.639 20.930 1.00 91.56 199 GLU A CA 1
ATOM 1567 C C . GLU A 1 199 ? 14.250 -15.440 21.604 1.00 91.56 199 GLU A C 1
ATOM 1569 O O . GLU A 1 199 ? 13.480 -16.150 20.947 1.00 91.56 199 GLU A O 1
ATOM 1574 N N . ARG A 1 200 ? 14.080 -15.286 22.926 1.00 90.38 200 ARG A N 1
ATOM 1575 C CA . ARG A 1 200 ? 12.983 -15.943 23.659 1.00 90.38 200 ARG A CA 1
ATOM 1576 C C . ARG A 1 200 ? 11.617 -15.435 23.184 1.00 90.38 200 ARG A C 1
ATOM 1578 O O . ARG A 1 200 ? 10.616 -16.146 23.285 1.00 90.38 200 ARG A O 1
ATOM 1585 N N . HIS A 1 201 ? 11.562 -14.200 22.686 1.00 91.25 201 HIS A N 1
ATOM 1586 C CA . HIS A 1 201 ? 10.391 -13.511 22.143 1.00 91.25 201 HIS A CA 1
ATOM 1587 C C . HIS A 1 201 ? 10.136 -13.812 20.664 1.00 91.25 201 HIS A C 1
ATOM 1589 O O . HIS A 1 201 ? 9.152 -13.332 20.126 1.00 91.25 201 HIS A O 1
ATOM 1595 N N . LEU A 1 202 ? 10.926 -14.672 20.023 1.00 88.62 202 LEU A N 1
ATOM 1596 C CA . LEU A 1 202 ? 10.757 -15.031 18.608 1.00 88.62 202 LEU A CA 1
ATOM 1597 C C . LEU A 1 202 ? 10.316 -16.487 18.402 1.00 88.62 202 LEU A C 1
ATOM 1599 O O . LEU A 1 202 ? 10.487 -17.068 17.333 1.00 88.62 202 LEU A O 1
ATOM 1603 N N . ALA A 1 203 ? 9.757 -17.115 19.439 1.00 85.75 203 ALA A N 1
ATOM 1604 C CA . ALA A 1 203 ? 9.167 -18.442 19.320 1.00 85.75 203 ALA A CA 1
ATOM 1605 C C . ALA A 1 203 ? 7.796 -18.391 18.622 1.00 85.75 203 ALA A C 1
ATOM 1607 O O . ALA A 1 203 ? 6.928 -17.602 19.002 1.00 85.75 203 ALA A O 1
ATOM 1608 N N . ASP A 1 204 ? 7.594 -19.277 17.643 1.00 82.56 204 ASP A N 1
ATOM 1609 C CA . ASP A 1 204 ? 6.329 -19.394 16.912 1.00 82.56 204 ASP A CA 1
ATOM 1610 C C . ASP A 1 204 ? 5.148 -19.665 17.856 1.00 82.56 204 ASP A C 1
ATOM 1612 O O . ASP A 1 204 ? 5.270 -20.404 18.835 1.00 82.56 204 ASP A O 1
ATOM 1616 N N . GLY A 1 205 ? 3.991 -19.069 17.553 1.00 85.56 205 GLY A N 1
ATOM 1617 C CA . GLY A 1 205 ? 2.756 -19.258 18.323 1.00 85.56 205 GLY A CA 1
ATOM 1618 C C . GLY A 1 205 ? 2.736 -18.585 19.701 1.00 85.56 205 GLY A C 1
ATOM 1619 O O . GLY A 1 205 ? 1.840 -18.862 20.492 1.00 85.56 205 GLY A O 1
ATOM 1620 N N . ARG A 1 206 ? 3.708 -17.716 20.021 1.00 89.88 206 ARG A N 1
ATOM 1621 C CA . ARG A 1 206 ? 3.787 -17.034 21.328 1.00 89.88 206 ARG A CA 1
ATOM 1622 C C . ARG A 1 206 ? 2.855 -15.822 21.470 1.00 89.88 206 ARG A C 1
ATOM 1624 O O . ARG A 1 206 ? 2.557 -15.449 22.609 1.00 89.88 206 ARG A O 1
ATOM 1631 N N . TYR A 1 207 ? 2.461 -15.212 20.356 1.00 94.81 207 TYR A N 1
ATOM 1632 C CA . TYR A 1 207 ? 1.726 -13.948 20.309 1.00 94.81 207 TYR A CA 1
ATOM 1633 C C . TYR A 1 207 ? 0.352 -14.132 19.689 1.00 94.81 207 TYR A C 1
ATOM 1635 O O . TYR A 1 207 ? 0.210 -14.837 18.690 1.00 94.81 207 TYR A O 1
ATOM 1643 N N . ASP A 1 208 ? -0.624 -13.457 20.282 1.00 95.06 208 ASP A N 1
ATOM 1644 C CA . ASP A 1 208 ? -2.007 -13.424 19.819 1.00 95.06 208 ASP A CA 1
ATOM 1645 C C . ASP A 1 208 ? -2.168 -12.386 18.696 1.00 95.06 208 ASP A C 1
ATOM 1647 O O . ASP A 1 208 ? -2.933 -12.592 17.754 1.00 95.06 208 ASP A O 1
ATOM 1651 N N . LEU A 1 209 ? -1.377 -11.306 18.752 1.00 93.12 209 LEU A N 1
ATOM 1652 C CA . LEU A 1 209 ? -1.359 -10.237 17.758 1.00 93.12 209 LEU A CA 1
ATOM 1653 C C . LEU A 1 209 ? 0.076 -9.851 17.379 1.00 93.12 209 LEU A C 1
ATOM 1655 O O . LEU A 1 209 ? 0.919 -9.559 18.228 1.00 93.12 209 LEU A O 1
ATOM 1659 N N . VAL A 1 210 ? 0.325 -9.788 16.073 1.00 92.31 210 VAL A N 1
ATOM 1660 C CA . VAL A 1 210 ? 1.517 -9.167 15.487 1.00 92.31 210 VAL A CA 1
ATOM 1661 C C . VAL A 1 210 ? 1.061 -7.890 14.793 1.00 92.31 210 VAL A C 1
ATOM 1663 O O . VAL A 1 210 ? 0.236 -7.955 13.881 1.00 92.31 210 VAL A O 1
ATOM 1666 N N . ILE A 1 211 ? 1.573 -6.739 15.222 1.00 90.31 211 ILE A N 1
ATOM 1667 C CA . ILE A 1 211 ? 1.176 -5.427 14.707 1.00 90.31 211 ILE A CA 1
ATOM 1668 C C . ILE A 1 211 ? 2.415 -4.578 14.440 1.00 90.31 211 ILE A C 1
ATOM 1670 O O . ILE A 1 211 ? 3.239 -4.397 15.323 1.00 90.31 211 ILE A O 1
ATOM 1674 N N . GLY A 1 212 ? 2.569 -4.095 13.212 1.00 84.88 212 GLY A N 1
ATOM 1675 C CA . GLY A 1 212 ? 3.770 -3.381 12.786 1.00 84.88 212 GLY A CA 1
ATOM 1676 C C . GLY A 1 212 ? 3.860 -3.273 11.267 1.00 84.88 212 GLY A C 1
ATOM 1677 O O . GLY A 1 212 ? 3.083 -3.895 10.537 1.00 84.88 212 GLY A O 1
ATOM 1678 N N . ASN A 1 213 ? 4.809 -2.475 10.784 1.00 77.62 213 ASN A N 1
ATOM 1679 C CA . ASN A 1 213 ? 5.106 -2.343 9.356 1.00 77.62 213 ASN A CA 1
ATOM 1680 C C . ASN A 1 213 ? 6.179 -3.368 8.946 1.00 77.62 213 ASN A C 1
ATOM 1682 O O . ASN A 1 213 ? 7.206 -3.408 9.603 1.00 77.62 213 ASN A O 1
ATOM 1686 N N . PRO A 1 214 ? 6.018 -4.176 7.881 1.00 68.25 214 PRO A N 1
ATOM 1687 C CA . PRO A 1 214 ? 6.976 -5.232 7.534 1.00 68.25 214 PRO A CA 1
ATOM 1688 C C . PRO A 1 214 ? 8.460 -4.788 7.470 1.00 68.25 214 PRO A C 1
ATOM 1690 O O . PRO A 1 214 ? 8.747 -3.669 7.040 1.00 68.25 214 PRO A O 1
ATOM 1693 N N . PRO A 1 215 ? 9.418 -5.689 7.798 1.00 60.62 215 PRO A N 1
ATOM 1694 C CA . PRO A 1 215 ? 10.866 -5.414 7.889 1.00 60.62 215 PRO A CA 1
ATOM 1695 C C . PRO A 1 215 ? 11.568 -5.254 6.530 1.00 60.62 215 PRO A C 1
ATOM 1697 O O . PRO A 1 215 ? 12.706 -5.693 6.348 1.00 60.62 215 PRO A O 1
ATOM 1700 N N . GLY A 1 216 ? 10.915 -4.678 5.523 1.00 57.47 216 GLY A N 1
ATOM 1701 C CA . GLY A 1 216 ? 11.494 -4.654 4.187 1.00 57.47 216 GLY A CA 1
ATOM 1702 C C . GLY A 1 216 ? 10.846 -3.685 3.216 1.00 57.47 216 GLY A C 1
ATOM 1703 O O . GLY A 1 216 ? 9.630 -3.608 3.092 1.00 57.47 216 GLY A O 1
ATOM 1704 N N . ASN A 1 217 ? 11.712 -3.019 2.458 1.00 55.78 217 ASN A N 1
ATOM 1705 C CA . ASN A 1 217 ? 11.379 -2.457 1.154 1.00 55.78 217 ASN A CA 1
ATOM 1706 C C . ASN A 1 217 ? 11.697 -3.498 0.066 1.00 55.78 217 ASN A C 1
ATOM 1708 O O . ASN A 1 217 ? 12.321 -4.525 0.339 1.00 55.78 217 ASN A O 1
ATOM 1712 N N . ASP A 1 218 ? 11.371 -3.203 -1.196 1.00 54.56 218 ASP A N 1
ATOM 1713 C CA . ASP A 1 218 ? 11.728 -4.060 -2.341 1.00 54.56 218 ASP A CA 1
ATOM 1714 C C . ASP A 1 218 ? 13.220 -4.439 -2.406 1.00 54.56 218 ASP A C 1
ATOM 1716 O O . ASP A 1 218 ? 13.575 -5.493 -2.940 1.00 54.56 218 ASP A O 1
ATOM 1720 N N . LYS A 1 219 ? 14.099 -3.594 -1.848 1.00 58.25 219 LYS A N 1
ATOM 1721 C CA . LYS A 1 219 ? 15.539 -3.836 -1.697 1.00 58.25 219 LYS A CA 1
ATOM 1722 C C . LYS A 1 219 ? 15.889 -3.972 -0.209 1.00 58.25 219 LYS A C 1
ATOM 1724 O O . LYS A 1 219 ? 15.985 -2.965 0.491 1.00 58.25 219 LYS A O 1
ATOM 1729 N N . TYR A 1 220 ? 16.132 -5.197 0.258 1.00 69.56 220 TYR A N 1
ATOM 1730 C CA . TYR A 1 220 ? 16.677 -5.451 1.595 1.00 69.56 220 TYR A CA 1
ATOM 1731 C C . TYR A 1 220 ? 18.209 -5.349 1.583 1.00 69.56 220 TYR A C 1
ATOM 1733 O O . TYR A 1 220 ? 18.879 -6.033 0.805 1.00 69.56 220 TYR A O 1
ATOM 1741 N N . SER A 1 221 ? 18.754 -4.470 2.427 1.00 65.44 221 SER A N 1
ATOM 1742 C CA . SER A 1 221 ? 20.176 -4.092 2.439 1.00 65.44 221 SER A CA 1
ATOM 1743 C C . SER A 1 221 ? 20.989 -4.694 3.591 1.00 65.44 221 SER A C 1
ATOM 1745 O O . SER A 1 221 ? 22.173 -4.371 3.710 1.00 65.44 221 SER A O 1
ATOM 1747 N N . GLY A 1 222 ? 20.382 -5.549 4.422 1.00 72.44 222 GLY A N 1
ATOM 1748 C CA . GLY A 1 222 ? 21.082 -6.259 5.494 1.00 72.44 222 GLY A CA 1
ATOM 1749 C C . GLY A 1 222 ? 22.095 -7.269 4.952 1.00 72.44 222 GLY A C 1
ATOM 1750 O O . GLY A 1 222 ? 21.936 -7.794 3.845 1.00 72.44 222 GLY A O 1
ATOM 1751 N N . SER A 1 223 ? 23.146 -7.546 5.725 1.00 72.19 223 SER A N 1
ATOM 1752 C CA . SER A 1 223 ? 24.203 -8.504 5.365 1.00 72.19 223 SER A CA 1
ATOM 1753 C C . SER A 1 223 ? 23.688 -9.915 5.041 1.00 72.19 223 SER A C 1
ATOM 1755 O O . SER A 1 223 ? 24.305 -10.625 4.253 1.00 72.19 223 SER A O 1
ATOM 1757 N N . ASN A 1 224 ? 22.523 -10.300 5.564 1.00 74.62 224 ASN A N 1
ATOM 1758 C CA . ASN A 1 224 ? 21.829 -11.564 5.302 1.00 74.62 224 ASN A CA 1
ATOM 1759 C C . ASN A 1 224 ? 20.831 -11.530 4.145 1.00 74.62 224 ASN A C 1
ATOM 1761 O O . ASN A 1 224 ? 19.985 -12.417 4.046 1.00 74.62 224 ASN A O 1
ATOM 1765 N N . SER A 1 225 ? 20.913 -10.542 3.254 1.00 76.31 225 SER A N 1
ATOM 1766 C CA . SER A 1 225 ? 19.988 -10.412 2.121 1.00 76.31 225 SER A CA 1
ATOM 1767 C C . SER A 1 225 ? 19.821 -11.708 1.323 1.00 76.31 225 SER A C 1
ATOM 1769 O O . SER A 1 225 ? 18.694 -12.102 1.020 1.00 76.31 225 SER A O 1
ATOM 1771 N N . ASP A 1 226 ? 20.910 -12.431 1.060 1.00 76.94 226 ASP A N 1
ATOM 1772 C CA . ASP A 1 226 ? 20.855 -13.700 0.327 1.00 76.94 226 ASP A CA 1
ATOM 1773 C C . ASP A 1 226 ? 20.091 -14.796 1.086 1.00 76.94 226 ASP A C 1
ATOM 1775 O O . ASP A 1 226 ? 19.389 -15.601 0.477 1.00 76.94 226 ASP A O 1
ATOM 1779 N N . GLU A 1 227 ? 20.194 -14.835 2.416 1.00 76.31 227 GLU A N 1
ATOM 1780 C CA . GLU A 1 227 ? 19.423 -15.761 3.247 1.00 76.31 227 GLU A CA 1
ATOM 1781 C C . GLU A 1 227 ? 17.944 -15.384 3.284 1.00 76.31 227 GLU A C 1
ATOM 1783 O O . GLU A 1 227 ? 17.094 -16.244 3.062 1.00 76.31 227 GLU A O 1
ATOM 1788 N N . VAL A 1 228 ? 17.635 -14.106 3.505 1.00 75.81 228 VAL A N 1
ATOM 1789 C CA . VAL A 1 228 ? 16.260 -13.591 3.545 1.00 75.81 228 VAL A CA 1
ATOM 1790 C C . VAL A 1 228 ? 15.543 -13.881 2.230 1.00 75.81 228 VAL A C 1
ATOM 1792 O O . VAL A 1 228 ? 14.421 -14.382 2.232 1.00 75.81 228 VAL A O 1
ATOM 1795 N N . HIS A 1 229 ? 16.202 -13.637 1.096 1.00 73.81 229 HIS A N 1
ATOM 1796 C CA . HIS A 1 229 ? 15.643 -13.959 -0.213 1.00 73.81 229 HIS A CA 1
ATOM 1797 C C . HIS A 1 229 ? 15.457 -15.465 -0.421 1.00 73.81 229 HIS A C 1
ATOM 1799 O O . HIS A 1 229 ? 14.442 -15.863 -0.983 1.00 73.81 229 HIS A O 1
ATOM 1805 N N . ARG A 1 230 ? 16.368 -16.309 0.078 1.00 76.69 230 ARG A N 1
ATOM 1806 C CA . ARG A 1 230 ? 16.223 -17.77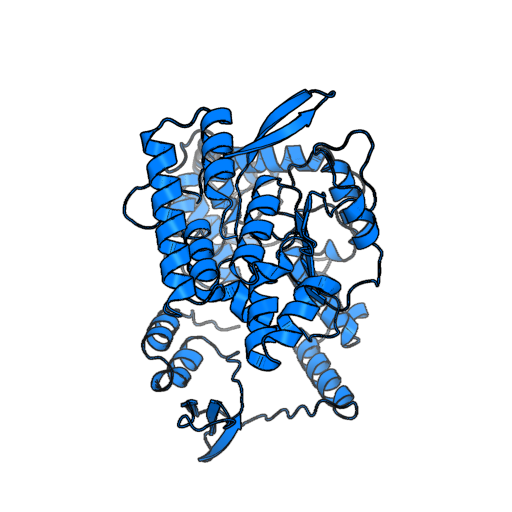1 0.010 1.00 76.69 230 ARG A CA 1
ATOM 1807 C C . ARG A 1 230 ? 15.046 -18.274 0.844 1.00 76.69 230 ARG A C 1
ATOM 1809 O O . ARG A 1 230 ? 14.269 -19.089 0.363 1.00 76.69 230 ARG A O 1
ATOM 1816 N N . GLN A 1 231 ? 14.892 -17.784 2.076 1.00 73.81 231 GLN A N 1
ATOM 1817 C CA . GLN A 1 231 ? 13.749 -18.123 2.931 1.00 73.81 231 GLN A CA 1
ATOM 1818 C C . GLN A 1 231 ? 12.431 -17.618 2.325 1.00 73.81 231 GLN A C 1
ATOM 1820 O O . GLN A 1 231 ? 11.413 -18.305 2.380 1.00 73.81 231 GLN A O 1
ATOM 1825 N N . TRP A 1 232 ? 12.446 -16.431 1.712 1.00 71.25 232 TRP A N 1
ATOM 1826 C CA . TRP A 1 232 ? 11.306 -15.896 0.971 1.00 71.25 232 TRP A CA 1
ATOM 1827 C C . TRP A 1 232 ? 10.932 -16.792 -0.215 1.00 71.25 232 TRP A C 1
ATOM 1829 O O . TRP A 1 232 ? 9.763 -17.129 -0.392 1.00 71.25 232 TRP A O 1
ATOM 1839 N N . GLU A 1 233 ? 11.920 -17.212 -1.004 1.00 70.31 233 GLU A N 1
ATOM 1840 C CA . GLU A 1 233 ? 11.743 -18.138 -2.123 1.00 70.31 233 GLU A CA 1
ATOM 1841 C C . GLU A 1 233 ? 11.205 -19.498 -1.673 1.00 70.31 233 GLU A C 1
ATOM 1843 O O . GLU A 1 233 ? 10.260 -19.990 -2.280 1.00 70.31 233 GLU A O 1
ATOM 1848 N N . ASP A 1 234 ? 11.737 -20.076 -0.596 1.00 70.44 234 ASP A N 1
ATOM 1849 C CA . ASP A 1 234 ? 11.259 -21.344 -0.032 1.00 70.44 234 ASP A CA 1
ATOM 1850 C C . ASP A 1 234 ? 9.801 -21.235 0.442 1.00 70.44 234 ASP A C 1
ATOM 1852 O O . ASP A 1 234 ? 8.940 -22.042 0.088 1.00 70.44 234 ASP A O 1
ATOM 1856 N N . ARG A 1 235 ? 9.483 -20.159 1.169 1.00 65.31 235 ARG A N 1
ATOM 1857 C CA . ARG A 1 235 ? 8.145 -19.943 1.729 1.00 65.31 235 ARG A CA 1
ATOM 1858 C C . ARG A 1 235 ? 7.095 -19.595 0.676 1.00 65.31 235 ARG A C 1
ATOM 1860 O O . ARG A 1 235 ? 5.918 -19.917 0.853 1.00 65.31 235 ARG A O 1
ATOM 1867 N N . PHE A 1 236 ? 7.478 -18.874 -0.376 1.00 61.81 236 PHE A N 1
ATOM 1868 C CA . PHE A 1 236 ? 6.534 -18.280 -1.328 1.00 61.81 236 PHE A CA 1
ATOM 1869 C C . PHE A 1 236 ? 6.671 -18.790 -2.765 1.00 61.81 236 PHE A C 1
ATOM 1871 O O . PHE A 1 236 ? 5.830 -18.462 -3.603 1.00 61.81 236 PHE A O 1
ATOM 1878 N N . GLY A 1 237 ? 7.669 -19.625 -3.048 1.00 57.62 237 GLY A N 1
ATOM 1879 C CA . GLY A 1 237 ? 7.860 -20.305 -4.327 1.00 57.62 237 GLY A CA 1
ATOM 1880 C C . GLY A 1 237 ? 8.248 -19.389 -5.489 1.00 57.62 237 GLY A C 1
ATOM 1881 O O . GLY A 1 237 ? 8.015 -19.758 -6.640 1.00 57.62 237 GLY A O 1
ATOM 1882 N N . HIS A 1 238 ? 8.778 -18.187 -5.228 1.00 59.41 238 HIS A N 1
ATOM 1883 C CA . HIS A 1 238 ? 9.229 -17.279 -6.286 1.00 59.41 238 HIS A CA 1
ATOM 1884 C C . HIS A 1 238 ? 10.386 -16.365 -5.866 1.00 59.41 238 HIS A C 1
ATOM 1886 O O . HIS A 1 238 ? 10.425 -15.840 -4.755 1.00 59.41 238 HIS A O 1
ATOM 1892 N N . SER A 1 239 ? 11.277 -16.098 -6.823 1.00 54.62 239 SER A N 1
ATOM 1893 C CA . SER A 1 239 ? 12.369 -15.129 -6.722 1.00 54.62 239 SER A CA 1
ATOM 1894 C C . SER A 1 239 ? 11.869 -13.744 -7.165 1.00 54.62 239 SER A C 1
ATOM 1896 O O . SER A 1 239 ? 11.704 -13.499 -8.363 1.00 54.62 239 SER A O 1
ATOM 1898 N N . GLY A 1 240 ? 11.563 -12.840 -6.228 1.00 55.09 240 GLY A N 1
ATOM 1899 C CA . GLY A 1 240 ? 11.029 -11.498 -6.520 1.00 55.09 240 GLY A CA 1
ATOM 1900 C C . GLY A 1 240 ? 11.344 -10.465 -5.434 1.00 55.09 240 GLY A C 1
ATOM 1901 O O . GLY A 1 240 ? 11.991 -10.788 -4.438 1.00 55.09 240 GLY A O 1
ATOM 1902 N N . GLY A 1 241 ? 10.918 -9.214 -5.644 1.00 54.09 241 GLY A N 1
ATOM 1903 C CA . GLY A 1 241 ? 10.970 -8.180 -4.605 1.00 54.09 241 GLY A CA 1
ATOM 1904 C C . GLY A 1 241 ? 10.075 -8.556 -3.422 1.00 54.09 241 GLY A C 1
ATOM 1905 O O . GLY A 1 241 ? 9.060 -9.232 -3.605 1.00 54.09 241 GLY A O 1
ATOM 1906 N N . LEU A 1 242 ? 10.455 -8.131 -2.214 1.00 54.88 242 LEU A N 1
ATOM 1907 C CA . LEU A 1 242 ? 9.705 -8.425 -0.986 1.00 54.88 242 LEU A CA 1
ATOM 1908 C C . LEU A 1 242 ? 8.286 -7.804 -0.992 1.00 54.88 242 LEU A C 1
ATOM 1910 O O . LEU A 1 242 ? 7.460 -8.195 -0.172 1.00 54.88 242 LEU A O 1
ATOM 1914 N N . MET A 1 243 ? 7.975 -6.886 -1.925 1.00 54.00 243 MET A N 1
ATOM 1915 C CA . MET A 1 243 ? 6.699 -6.157 -2.015 1.00 54.00 243 MET A CA 1
ATOM 1916 C C . MET A 1 243 ? 6.130 -6.078 -3.455 1.00 54.00 243 MET A C 1
ATOM 1918 O O . MET A 1 243 ? 5.576 -5.063 -3.867 1.00 54.00 243 MET A O 1
ATOM 1922 N N . ASP A 1 244 ? 6.236 -7.147 -4.250 1.00 52.81 244 ASP A N 1
ATOM 1923 C CA . ASP A 1 244 ? 5.832 -7.112 -5.668 1.00 52.81 244 ASP A CA 1
ATOM 1924 C C . ASP A 1 244 ? 4.298 -7.202 -5.905 1.00 52.81 244 ASP A C 1
ATOM 1926 O O . ASP A 1 244 ? 3.545 -7.817 -5.143 1.00 52.81 244 ASP A O 1
ATOM 1930 N N . HIS A 1 245 ? 3.840 -6.672 -7.047 1.00 48.12 245 HIS A N 1
ATOM 1931 C CA . HIS A 1 245 ? 2.483 -6.750 -7.615 1.00 48.12 245 HIS A CA 1
ATOM 1932 C C . HIS A 1 245 ? 1.937 -8.187 -7.719 1.00 48.12 245 HIS A C 1
ATOM 1934 O O . HIS A 1 245 ? 0.721 -8.399 -7.786 1.00 48.12 245 HIS A O 1
ATOM 1940 N N . HIS A 1 246 ? 2.827 -9.184 -7.667 1.00 52.47 246 HIS A N 1
ATOM 1941 C CA . HIS A 1 246 ? 2.506 -10.596 -7.463 1.00 52.47 246 HIS A CA 1
ATOM 1942 C C . HIS A 1 246 ? 1.559 -10.828 -6.282 1.00 52.47 246 HIS A C 1
ATOM 1944 O O . HIS A 1 246 ? 0.750 -11.753 -6.341 1.00 52.47 246 HIS A O 1
ATOM 1950 N N . CYS A 1 247 ? 1.584 -9.976 -5.254 1.00 55.09 247 CYS A N 1
ATOM 1951 C CA . CYS A 1 247 ? 0.637 -10.025 -4.148 1.00 55.09 247 CYS A CA 1
ATOM 1952 C C . CYS A 1 247 ? -0.821 -9.936 -4.621 1.00 55.09 247 CYS A C 1
ATOM 1954 O O . CYS A 1 247 ? -1.637 -10.704 -4.128 1.00 55.09 247 CYS A O 1
ATOM 1956 N N . PHE A 1 248 ? -1.174 -9.105 -5.608 1.00 60.41 248 PHE A N 1
ATOM 1957 C CA . PHE A 1 248 ? -2.569 -8.971 -6.058 1.00 60.41 248 PHE A CA 1
ATOM 1958 C C . PHE A 1 248 ? -3.062 -10.194 -6.831 1.00 60.41 248 PHE A C 1
ATOM 1960 O O . PHE A 1 248 ? -4.108 -10.750 -6.496 1.00 60.41 248 PHE A O 1
ATOM 1967 N N . VAL A 1 249 ? -2.289 -10.663 -7.816 1.00 66.56 249 VAL A N 1
ATOM 1968 C CA . VAL A 1 249 ? -2.620 -11.891 -8.564 1.00 66.56 249 VAL A CA 1
ATOM 1969 C C . VAL A 1 249 ? -2.665 -13.081 -7.610 1.00 66.56 249 VAL A C 1
ATOM 1971 O O . VAL A 1 249 ? -3.593 -13.884 -7.656 1.00 66.56 249 VAL A O 1
ATOM 1974 N N . ARG A 1 250 ? -1.724 -13.159 -6.666 1.00 69.69 250 ARG A N 1
ATOM 1975 C CA . ARG A 1 250 ? -1.716 -14.187 -5.629 1.00 69.69 250 ARG A CA 1
ATOM 1976 C C . ARG A 1 250 ? -2.930 -14.094 -4.713 1.00 69.69 250 ARG A C 1
ATOM 1978 O O . ARG A 1 250 ? -3.549 -15.123 -4.474 1.00 69.69 250 ARG A O 1
ATOM 1985 N N . ARG A 1 251 ? -3.306 -12.909 -4.222 1.00 74.56 251 ARG A N 1
ATOM 1986 C CA . ARG A 1 251 ? -4.511 -12.735 -3.393 1.00 74.56 251 ARG A CA 1
ATOM 1987 C C . ARG A 1 251 ? -5.768 -13.118 -4.163 1.00 74.56 251 ARG A C 1
ATOM 1989 O O . ARG A 1 251 ? -6.628 -13.777 -3.589 1.00 74.56 251 ARG A O 1
ATOM 1996 N N . ALA A 1 252 ? -5.849 -12.796 -5.453 1.00 78.94 252 ALA A N 1
ATOM 1997 C CA . ALA A 1 252 ? -6.943 -13.239 -6.311 1.00 78.94 252 ALA A CA 1
ATOM 1998 C C . ALA A 1 252 ? -6.976 -14.773 -6.452 1.00 78.94 252 ALA A C 1
ATOM 2000 O O . ALA A 1 252 ? -8.037 -15.376 -6.309 1.00 78.94 252 ALA A O 1
ATOM 2001 N N . VAL A 1 253 ? -5.824 -15.425 -6.649 1.00 82.44 253 VAL A N 1
ATOM 2002 C CA . VAL A 1 253 ? -5.704 -16.896 -6.701 1.00 82.44 253 VAL A CA 1
ATOM 2003 C C . VAL A 1 253 ? -6.051 -17.541 -5.353 1.00 82.44 253 VAL A C 1
ATOM 2005 O O . VAL A 1 253 ? -6.762 -18.543 -5.306 1.00 82.44 253 VAL A O 1
ATOM 2008 N N . GLU A 1 254 ? -5.575 -16.982 -4.241 1.00 82.19 254 GLU A N 1
ATOM 2009 C CA . GLU A 1 254 ? -5.893 -17.434 -2.883 1.00 82.19 254 GLU A CA 1
ATOM 2010 C C . GLU A 1 254 ? -7.390 -17.305 -2.596 1.00 82.19 254 GLU A C 1
ATOM 2012 O O . GLU A 1 254 ? -7.992 -18.231 -2.053 1.00 82.19 254 GLU A O 1
ATOM 2017 N N . LEU A 1 255 ? -8.007 -16.192 -3.000 1.00 84.25 255 LEU A N 1
ATOM 2018 C CA . LEU A 1 255 ? -9.444 -15.986 -2.887 1.00 84.25 255 LEU A CA 1
ATOM 2019 C C . LEU A 1 255 ? -10.212 -16.994 -3.744 1.00 84.25 255 LEU A C 1
ATOM 2021 O O . LEU A 1 255 ? -11.112 -17.651 -3.230 1.00 84.25 255 LEU A O 1
ATOM 2025 N N . ALA A 1 256 ? -9.813 -17.185 -5.005 1.00 88.69 256 ALA A N 1
ATOM 2026 C CA . ALA A 1 256 ? -10.402 -18.181 -5.894 1.00 88.69 256 ALA A CA 1
ATOM 2027 C C . ALA A 1 256 ? -10.334 -19.590 -5.285 1.00 88.69 256 ALA A C 1
ATOM 2029 O O . ALA A 1 256 ? -11.335 -20.300 -5.273 1.00 88.69 256 ALA A O 1
ATOM 2030 N N . ARG A 1 257 ? -9.195 -19.987 -4.702 1.00 87.31 257 ARG A N 1
ATOM 2031 C CA . ARG A 1 257 ? -9.059 -21.262 -3.974 1.00 87.31 257 ARG A CA 1
ATOM 2032 C C . ARG A 1 257 ? -10.007 -21.349 -2.781 1.00 87.31 257 ARG A C 1
ATOM 2034 O O . ARG A 1 257 ? -10.683 -22.361 -2.632 1.00 87.31 257 ARG A O 1
ATOM 2041 N N . ARG A 1 258 ? -10.099 -20.291 -1.967 1.00 85.69 258 ARG A N 1
ATOM 2042 C CA . ARG A 1 258 ? -11.003 -20.239 -0.802 1.00 85.69 258 ARG A CA 1
ATOM 2043 C C . ARG A 1 258 ? -12.470 -20.415 -1.183 1.00 85.69 258 ARG A C 1
ATOM 2045 O O . ARG A 1 258 ? -13.211 -20.996 -0.402 1.00 85.69 258 ARG A O 1
ATOM 2052 N N . VAL A 1 259 ? -12.872 -19.957 -2.369 1.00 91.44 259 VAL A N 1
ATOM 2053 C CA . VAL A 1 259 ? -14.243 -20.118 -2.882 1.00 91.44 259 VAL A CA 1
ATOM 2054 C C . VAL A 1 259 ? -14.418 -21.348 -3.789 1.00 91.44 259 VAL A C 1
ATOM 2056 O O . VAL A 1 259 ? -15.444 -21.482 -4.455 1.00 91.44 259 VAL A O 1
ATOM 2059 N N . GLY A 1 260 ? -13.433 -22.256 -3.833 1.00 90.38 260 GLY A N 1
ATOM 2060 C CA . GLY A 1 260 ? -13.506 -23.521 -4.578 1.00 90.38 260 GLY A CA 1
ATOM 2061 C C . GLY A 1 260 ? -13.295 -23.409 -6.094 1.00 90.38 260 GLY A C 1
ATOM 2062 O O . GLY A 1 260 ? -13.661 -24.315 -6.834 1.00 90.38 260 GLY A O 1
ATOM 2063 N N . LEU A 1 261 ? -12.724 -22.305 -6.579 1.00 93.00 261 LEU A N 1
ATOM 2064 C CA . LEU A 1 261 ? -12.462 -22.035 -8.001 1.00 93.00 261 LEU A CA 1
ATOM 2065 C C . LEU A 1 261 ? -10.982 -22.174 -8.390 1.00 93.00 261 LEU A C 1
ATOM 2067 O O . LEU A 1 261 ? -10.633 -21.947 -9.545 1.00 93.00 261 LEU A O 1
ATOM 2071 N N . GLY A 1 262 ? -10.110 -22.547 -7.448 1.00 87.94 262 GLY A N 1
ATOM 2072 C CA . GLY A 1 262 ? -8.659 -22.605 -7.653 1.00 87.94 262 GLY A CA 1
ATOM 2073 C C . GLY A 1 262 ? -8.231 -23.431 -8.869 1.00 87.94 262 GLY A C 1
ATOM 2074 O O . GLY A 1 262 ? -7.482 -22.930 -9.703 1.00 87.94 262 GLY A O 1
ATOM 2075 N N . ASP A 1 263 ? -8.760 -24.648 -9.004 1.00 88.38 263 ASP A N 1
ATOM 2076 C CA . ASP A 1 263 ? -8.404 -25.581 -10.088 1.00 88.38 263 ASP A CA 1
ATOM 2077 C C . ASP A 1 263 ? -9.029 -25.213 -11.440 1.00 88.38 263 ASP A C 1
ATOM 2079 O O . ASP A 1 263 ? -8.695 -25.788 -12.474 1.00 88.38 263 ASP A O 1
ATOM 2083 N N . ARG A 1 264 ? -9.953 -24.245 -11.447 1.00 91.25 264 ARG A N 1
ATOM 2084 C CA . ARG A 1 264 ? -10.609 -23.752 -12.663 1.00 91.25 264 ARG A CA 1
ATOM 2085 C C . ARG A 1 264 ? -9.866 -22.580 -13.288 1.00 91.25 264 ARG A C 1
ATOM 2087 O O . ARG A 1 264 ? -10.168 -22.226 -14.426 1.00 91.25 264 ARG A O 1
ATOM 2094 N N . LEU A 1 265 ? -8.928 -21.973 -12.562 1.00 89.06 265 LEU A N 1
ATOM 2095 C CA . LEU A 1 265 ? -8.107 -20.893 -13.089 1.00 89.06 265 LEU A CA 1
ATOM 2096 C C . LEU A 1 265 ? -7.264 -21.408 -14.253 1.00 89.06 265 LEU A C 1
ATOM 2098 O O . LEU A 1 265 ? -6.534 -22.390 -14.122 1.00 89.06 265 LEU A O 1
ATOM 2102 N N . HIS A 1 266 ? -7.324 -20.709 -15.380 1.00 86.62 266 HIS A N 1
ATOM 2103 C CA . HIS A 1 266 ? -6.469 -20.992 -16.523 1.00 86.62 266 HIS A CA 1
ATOM 2104 C C . HIS A 1 266 ? -5.756 -19.734 -17.011 1.00 86.62 266 HIS A C 1
ATOM 2106 O O . HIS A 1 266 ? -6.233 -18.611 -16.835 1.00 86.62 266 HIS A O 1
ATOM 2112 N N . GLY A 1 267 ? -4.599 -19.941 -17.637 1.00 82.19 267 GLY A N 1
ATOM 2113 C CA . GLY A 1 267 ? -3.852 -18.891 -18.319 1.00 82.19 267 GLY A CA 1
ATOM 2114 C C . GLY A 1 267 ? -4.384 -18.600 -19.722 1.00 82.19 267 GLY A C 1
ATOM 2115 O O . GLY A 1 267 ? -5.391 -19.145 -20.171 1.00 82.19 267 GLY A O 1
ATOM 2116 N N . THR A 1 268 ? -3.668 -17.744 -20.443 1.00 80.00 268 THR A N 1
ATOM 2117 C CA . THR A 1 268 ? -3.990 -17.404 -21.833 1.00 80.00 268 THR A CA 1
ATOM 2118 C C . THR A 1 268 ? -3.875 -18.606 -22.770 1.00 80.00 268 THR A C 1
ATOM 2120 O O . THR A 1 268 ? -3.126 -19.553 -22.522 1.00 80.00 268 THR A O 1
ATOM 2123 N N . ASN A 1 269 ? -4.608 -18.556 -23.886 1.00 79.00 269 ASN A N 1
ATOM 2124 C CA . ASN A 1 269 ? -4.589 -19.609 -24.895 1.00 79.00 269 ASN A CA 1
ATOM 2125 C C . ASN A 1 269 ? -3.160 -19.812 -25.443 1.00 79.00 269 ASN A C 1
ATOM 2127 O O . ASN A 1 269 ? -2.636 -18.935 -26.135 1.00 79.00 269 ASN A O 1
ATOM 2131 N N . PRO A 1 270 ? -2.526 -20.979 -25.221 1.00 73.88 270 PRO A N 1
ATOM 2132 C CA . PRO A 1 270 ? -1.141 -21.189 -25.616 1.00 73.88 270 PRO A CA 1
ATOM 2133 C C . PRO A 1 270 ? -0.950 -21.232 -27.138 1.00 73.88 270 PRO A C 1
ATOM 2135 O O . PRO A 1 270 ? 0.183 -21.058 -27.584 1.00 73.88 270 PRO A O 1
ATOM 2138 N N . ARG A 1 271 ? -2.025 -21.451 -27.916 1.00 77.94 271 ARG A N 1
ATOM 2139 C CA . ARG A 1 271 ? -2.008 -21.532 -29.387 1.00 77.94 271 ARG A CA 1
ATOM 2140 C C . ARG A 1 271 ? -1.989 -20.163 -30.066 1.00 77.94 271 ARG A C 1
ATOM 2142 O O . ARG A 1 271 ? -1.556 -20.068 -31.208 1.00 77.94 271 ARG A O 1
ATOM 2149 N N . VAL A 1 272 ? -2.446 -19.113 -29.382 1.00 71.50 272 VAL A N 1
ATOM 2150 C CA . VAL A 1 272 ? -2.505 -17.746 -29.916 1.00 71.50 272 VAL A CA 1
ATOM 2151 C C . VAL A 1 272 ? -1.751 -16.842 -28.955 1.00 71.50 272 VAL A C 1
ATOM 2153 O O . VAL A 1 272 ? -2.277 -16.417 -27.932 1.00 71.50 272 VAL A O 1
ATOM 2156 N N . ARG A 1 273 ? -0.479 -16.587 -29.268 1.00 68.12 273 ARG A N 1
ATOM 2157 C CA . ARG A 1 273 ? 0.400 -15.751 -28.445 1.00 68.12 273 ARG A CA 1
ATOM 2158 C C . ARG A 1 273 ? 0.732 -14.451 -29.163 1.00 68.12 273 ARG A C 1
ATOM 2160 O O . ARG A 1 273 ? 1.035 -14.455 -30.354 1.00 68.12 273 ARG A O 1
ATOM 2167 N N . GLY A 1 274 ? 0.770 -13.370 -28.393 1.00 71.88 274 GLY A N 1
ATOM 2168 C CA . GLY A 1 274 ? 1.253 -12.065 -28.830 1.00 71.88 274 GLY A CA 1
ATOM 2169 C C . GLY A 1 274 ? 0.161 -11.004 -28.886 1.00 71.88 274 GLY A C 1
ATOM 2170 O O . GLY A 1 274 ? -1.004 -11.296 -29.137 1.00 71.88 274 GLY A O 1
ATOM 2171 N N . SER A 1 275 ? 0.582 -9.765 -28.663 1.00 79.12 275 SER A N 1
ATOM 2172 C CA . SER A 1 275 ? -0.250 -8.571 -28.796 1.00 79.12 275 SER A CA 1
ATOM 2173 C C . SER A 1 275 ? 0.034 -7.893 -30.134 1.00 79.12 275 SER A C 1
ATOM 2175 O O . SER A 1 275 ? 1.143 -8.000 -30.670 1.00 79.12 275 SER A O 1
ATOM 2177 N N . TYR A 1 276 ? -0.954 -7.186 -30.674 1.00 85.38 276 TYR A N 1
ATOM 2178 C CA . TYR A 1 276 ? -0.851 -6.484 -31.950 1.00 85.38 276 TYR A CA 1
ATOM 2179 C C . TYR A 1 276 ? -1.240 -5.024 -31.774 1.00 85.38 276 TYR A C 1
ATOM 2181 O O . TYR A 1 276 ? -2.126 -4.706 -30.989 1.00 85.38 276 TYR A O 1
ATOM 2189 N N . ILE A 1 277 ? -0.589 -4.154 -32.537 1.00 86.94 277 ILE A N 1
ATOM 2190 C CA . ILE A 1 277 ? -0.930 -2.739 -32.642 1.00 86.94 277 ILE A CA 1
ATOM 2191 C C . ILE A 1 277 ? -1.347 -2.477 -34.082 1.00 86.94 277 ILE A C 1
ATOM 2193 O O . ILE A 1 277 ? -0.654 -2.875 -35.027 1.00 86.94 277 ILE A O 1
ATOM 2197 N N . LEU A 1 278 ? -2.492 -1.822 -34.255 1.00 86.56 278 LEU A N 1
ATOM 2198 C CA . LEU A 1 278 ? -2.913 -1.325 -35.554 1.00 86.56 278 LEU A CA 1
ATOM 2199 C C . LEU A 1 278 ? -2.041 -0.120 -35.917 1.00 86.56 278 LEU A C 1
ATOM 2201 O O . LEU A 1 278 ? -2.054 0.899 -35.238 1.00 86.56 278 LEU A O 1
ATOM 2205 N N . SER A 1 279 ? -1.254 -0.251 -36.981 1.00 85.25 279 SER A N 1
ATOM 2206 C CA . SER A 1 279 ? -0.352 0.795 -37.457 1.00 85.25 279 SER A CA 1
ATOM 2207 C C . SER A 1 279 ? -0.660 1.078 -38.923 1.00 85.25 279 SER A C 1
ATOM 2209 O O . SER A 1 279 ? -0.412 0.243 -39.802 1.00 85.25 279 SER A O 1
ATOM 2211 N N . GLY A 1 280 ? -1.253 2.247 -39.180 1.00 84.00 280 GLY A N 1
ATOM 2212 C CA . GLY A 1 280 ? -1.901 2.531 -40.458 1.00 84.00 280 GLY A CA 1
ATOM 2213 C C . GLY A 1 280 ? -3.054 1.553 -40.688 1.00 84.00 280 GLY A C 1
ATOM 2214 O O . GLY A 1 280 ? -3.944 1.433 -39.855 1.00 84.00 280 GLY A O 1
ATOM 2215 N N . THR A 1 281 ? -3.012 0.805 -41.790 1.00 86.75 281 THR A N 1
ATOM 2216 C CA . THR A 1 281 ? -4.045 -0.181 -42.162 1.00 86.75 281 THR A CA 1
ATOM 2217 C C . THR A 1 281 ? -3.669 -1.631 -41.843 1.00 86.75 281 THR A C 1
ATOM 2219 O O . THR A 1 281 ? -4.353 -2.555 -42.279 1.00 86.75 281 THR A O 1
ATOM 2222 N N . ARG A 1 282 ? -2.560 -1.874 -41.126 1.00 88.88 282 ARG A N 1
ATOM 2223 C CA . ARG A 1 282 ? -2.053 -3.232 -40.861 1.00 88.88 282 ARG A CA 1
ATOM 2224 C C . ARG A 1 282 ? -1.869 -3.490 -39.371 1.00 88.88 282 ARG A C 1
ATOM 2226 O O . ARG A 1 282 ? -1.291 -2.669 -38.660 1.00 88.88 282 ARG A O 1
ATOM 2233 N N . LEU A 1 283 ? -2.281 -4.675 -38.923 1.00 89.38 283 LEU A N 1
ATOM 2234 C CA . LEU A 1 283 ? -1.929 -5.190 -37.603 1.00 89.38 283 LEU A CA 1
ATOM 2235 C C . LEU A 1 283 ? -0.459 -5.597 -37.595 1.00 89.38 283 LEU A C 1
ATOM 2237 O O . LEU A 1 283 ? -0.010 -6.409 -38.407 1.00 89.38 283 LEU A O 1
ATOM 2241 N N . ARG A 1 284 ? 0.303 -5.024 -36.670 1.00 88.19 284 ARG A N 1
ATOM 2242 C CA . ARG A 1 284 ? 1.720 -5.323 -36.486 1.00 88.19 284 ARG A CA 1
ATOM 2243 C C . ARG A 1 284 ? 1.914 -5.937 -35.118 1.00 88.19 284 ARG A C 1
ATOM 2245 O O . ARG A 1 284 ? 1.452 -5.398 -34.116 1.00 88.19 284 ARG A O 1
ATOM 2252 N N . ARG A 1 285 ? 2.602 -7.075 -35.083 1.00 85.88 285 ARG A N 1
ATOM 2253 C CA . ARG A 1 285 ? 2.921 -7.745 -33.826 1.00 85.88 285 ARG A CA 1
ATOM 2254 C C . ARG A 1 285 ? 3.811 -6.841 -32.976 1.00 85.88 285 ARG A C 1
ATOM 2256 O O . ARG A 1 285 ? 4.783 -6.265 -33.468 1.00 85.88 285 ARG A O 1
ATOM 2263 N N . MET A 1 286 ? 3.466 -6.736 -31.704 1.00 82.38 286 MET A N 1
ATOM 2264 C CA . MET A 1 286 ? 4.246 -6.003 -30.725 1.00 82.38 286 MET A CA 1
ATOM 2265 C C . MET A 1 286 ? 5.570 -6.739 -30.458 1.00 82.38 286 MET A C 1
ATOM 2267 O O . MET A 1 286 ? 5.567 -7.971 -30.375 1.00 82.38 286 MET A O 1
ATOM 2271 N N . PRO A 1 287 ? 6.710 -6.032 -30.351 1.00 77.94 287 PRO A N 1
ATOM 2272 C CA . PRO A 1 287 ? 7.987 -6.678 -30.076 1.00 77.94 287 PRO A CA 1
ATOM 2273 C C . PRO A 1 287 ? 7.973 -7.342 -28.695 1.00 77.94 287 PRO A C 1
ATOM 2275 O O . PRO A 1 287 ? 7.540 -6.747 -27.708 1.00 77.94 287 PRO A O 1
ATOM 2278 N N . ASP A 1 288 ? 8.476 -8.574 -28.624 1.00 68.25 288 ASP A N 1
ATOM 2279 C CA . ASP A 1 288 ? 8.586 -9.299 -27.360 1.00 68.25 288 ASP A CA 1
ATOM 2280 C C . ASP A 1 288 ? 9.566 -8.578 -26.411 1.00 68.25 288 ASP A C 1
ATOM 2282 O O . ASP A 1 288 ? 10.633 -8.113 -26.822 1.00 68.25 288 ASP A O 1
ATOM 2286 N N . GLY A 1 289 ? 9.250 -8.550 -25.114 1.00 63.41 289 GLY A N 1
ATOM 2287 C CA . GLY A 1 289 ? 10.112 -7.935 -24.102 1.00 63.41 289 GLY A CA 1
ATOM 2288 C C . GLY A 1 289 ? 9.914 -6.429 -23.947 1.00 63.41 289 GLY A C 1
ATOM 2289 O O . GLY A 1 289 ? 10.893 -5.708 -23.815 1.00 63.41 289 GLY A O 1
ATOM 2290 N N . LEU A 1 290 ? 8.671 -5.952 -23.949 1.00 63.41 290 LEU A N 1
ATOM 2291 C CA . LEU A 1 290 ? 8.300 -4.696 -23.292 1.00 63.41 290 LEU A CA 1
ATOM 2292 C C . LEU A 1 290 ? 7.961 -5.009 -21.833 1.00 63.41 290 LEU A C 1
ATOM 2294 O O . LEU A 1 290 ? 7.140 -5.884 -21.566 1.00 63.41 290 LEU A O 1
ATOM 2298 N N . THR A 1 291 ? 8.622 -4.339 -20.894 1.00 57.69 291 THR A N 1
ATOM 2299 C CA . THR A 1 291 ? 8.327 -4.458 -19.460 1.00 57.69 291 THR A CA 1
ATOM 2300 C C . THR A 1 291 ? 7.786 -3.110 -18.998 1.00 57.69 291 THR A C 1
ATOM 2302 O O . THR A 1 291 ? 8.512 -2.116 -19.010 1.00 57.69 291 THR A O 1
ATOM 2305 N N . GLY A 1 292 ? 6.491 -3.054 -18.672 1.00 63.50 292 GLY A N 1
ATOM 2306 C CA . GLY A 1 292 ? 5.773 -1.782 -18.553 1.00 63.50 292 GLY A CA 1
ATOM 2307 C C . GLY A 1 292 ? 5.750 -1.052 -19.902 1.00 63.50 292 GLY A C 1
ATOM 2308 O O . GLY A 1 292 ? 5.258 -1.597 -20.887 1.00 63.50 292 GLY A O 1
ATOM 2309 N N . LEU A 1 293 ? 6.335 0.149 -19.953 1.00 60.66 293 LEU A N 1
ATOM 2310 C CA . LEU A 1 293 ? 6.400 1.006 -21.150 1.00 60.66 293 LEU A CA 1
ATOM 2311 C C . LEU A 1 293 ? 7.745 0.950 -21.893 1.00 60.66 293 LEU A C 1
ATOM 2313 O O . LEU A 1 293 ? 7.914 1.604 -22.924 1.00 60.66 293 LEU A O 1
ATOM 2317 N N . VAL A 1 294 ? 8.725 0.202 -21.373 1.00 63.12 294 VAL A N 1
ATOM 2318 C CA . VAL A 1 294 ? 10.112 0.267 -21.852 1.00 63.12 294 VAL A CA 1
ATOM 2319 C C . VAL A 1 294 ? 10.531 -1.045 -22.521 1.00 63.12 294 VAL A C 1
ATOM 2321 O O . VAL A 1 294 ? 10.288 -2.125 -21.970 1.00 63.12 294 VAL A O 1
ATOM 2324 N N . PRO A 1 295 ? 11.192 -0.994 -23.695 1.00 61.22 295 PRO A N 1
ATOM 2325 C CA . PRO A 1 295 ? 11.777 -2.175 -24.312 1.00 61.22 295 PRO A CA 1
ATOM 2326 C C . PRO A 1 295 ? 12.879 -2.761 -23.420 1.00 61.22 295 PRO A C 1
ATOM 2328 O O . PRO A 1 295 ? 13.974 -2.216 -23.299 1.00 61.22 295 PRO A O 1
ATOM 2331 N N . SER A 1 296 ? 12.610 -3.911 -22.813 1.00 63.31 296 SER A N 1
ATOM 2332 C CA . SER A 1 296 ? 13.573 -4.676 -22.027 1.00 63.31 296 SER A CA 1
ATOM 2333 C C . SER A 1 296 ? 14.442 -5.597 -22.891 1.00 63.31 296 SER A C 1
ATOM 2335 O O . 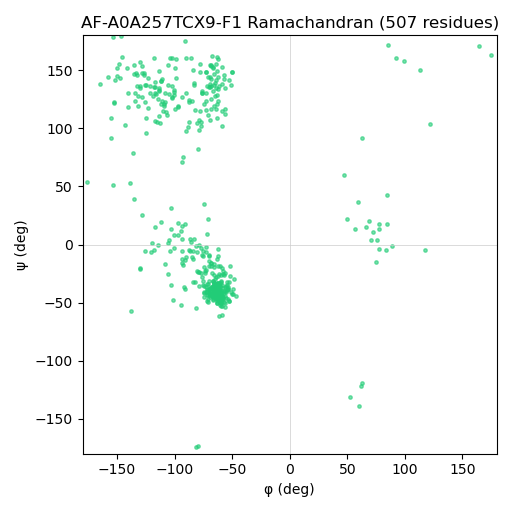SER A 1 296 ? 15.447 -6.120 -22.401 1.00 63.31 296 SER A O 1
ATOM 2337 N N . ARG A 1 297 ? 14.126 -5.795 -24.180 1.00 63.78 297 ARG A N 1
ATOM 2338 C CA . ARG A 1 297 ? 14.960 -6.544 -25.140 1.00 63.78 297 ARG A CA 1
ATOM 2339 C C . ARG A 1 297 ? 15.266 -5.717 -26.388 1.00 63.78 297 ARG A C 1
ATOM 2341 O O . ARG A 1 297 ? 14.365 -5.314 -27.115 1.00 63.78 297 ARG A O 1
ATOM 2348 N N . PHE A 1 298 ? 16.557 -5.538 -26.670 1.00 67.50 298 PHE A N 1
ATOM 2349 C CA . PHE A 1 298 ? 17.016 -4.718 -27.792 1.00 67.50 298 PHE A CA 1
ATOM 2350 C C . PHE A 1 298 ? 16.738 -5.358 -29.160 1.00 67.50 298 PHE A C 1
ATOM 2352 O O . PHE A 1 298 ? 16.248 -4.679 -30.052 1.00 67.50 298 PHE A O 1
ATOM 2359 N N . ALA A 1 299 ? 16.988 -6.664 -29.333 1.00 68.56 299 ALA A N 1
ATOM 2360 C CA . ALA A 1 299 ? 16.865 -7.312 -30.644 1.00 68.56 299 ALA A CA 1
ATOM 2361 C C . ALA A 1 299 ? 15.427 -7.307 -31.219 1.00 68.56 299 ALA A C 1
ATOM 2363 O O . ALA A 1 299 ? 15.268 -6.856 -32.353 1.00 68.56 299 ALA A O 1
ATOM 2364 N N . PRO A 1 300 ? 14.367 -7.697 -30.475 1.00 72.56 300 PRO A N 1
ATOM 2365 C CA . PRO A 1 300 ? 12.987 -7.609 -30.971 1.00 72.56 300 PRO A CA 1
ATOM 2366 C C . PRO A 1 300 ? 12.540 -6.170 -31.266 1.00 72.56 300 PRO A C 1
ATOM 2368 O O . PRO A 1 300 ? 11.782 -5.932 -32.204 1.00 72.56 300 PRO A O 1
ATOM 2371 N N . PHE A 1 301 ? 13.032 -5.196 -30.495 1.00 80.12 301 PHE A N 1
ATOM 2372 C CA . PHE A 1 301 ? 12.742 -3.782 -30.721 1.00 80.12 301 PHE A CA 1
ATOM 2373 C C . PHE A 1 301 ? 13.473 -3.226 -31.953 1.00 80.12 301 PHE A C 1
ATOM 2375 O O . PHE A 1 301 ? 12.886 -2.501 -32.750 1.00 80.12 301 PHE A O 1
ATOM 2382 N N . ALA A 1 302 ? 14.733 -3.602 -32.173 1.00 74.69 302 ALA A N 1
ATOM 2383 C CA . ALA A 1 302 ? 15.520 -3.133 -33.311 1.00 74.69 302 ALA A CA 1
ATOM 2384 C C . ALA A 1 302 ? 14.913 -3.551 -34.661 1.00 74.69 302 ALA A C 1
ATOM 2386 O O . ALA A 1 302 ? 14.966 -2.785 -35.625 1.00 74.69 302 ALA A O 1
ATOM 2387 N N . ILE A 1 303 ? 14.276 -4.723 -34.727 1.00 80.81 303 ILE A N 1
ATOM 2388 C CA . ILE A 1 303 ? 13.676 -5.255 -35.960 1.00 80.81 303 ILE A CA 1
ATOM 2389 C C . ILE A 1 303 ? 12.215 -4.836 -36.174 1.00 80.81 303 ILE A C 1
ATOM 2391 O O . ILE A 1 303 ? 11.683 -5.034 -37.264 1.00 80.81 303 ILE A O 1
ATOM 2395 N N . THR A 1 304 ? 11.545 -4.247 -35.175 1.00 83.38 304 THR A N 1
ATOM 2396 C CA . THR A 1 304 ? 10.119 -3.913 -35.313 1.00 83.38 304 THR A CA 1
ATOM 2397 C C . THR A 1 304 ? 9.885 -2.796 -36.340 1.00 83.38 304 THR A C 1
ATOM 2399 O O . THR A 1 304 ? 10.599 -1.791 -36.321 1.00 83.38 304 THR A O 1
ATOM 2402 N N . PRO A 1 305 ? 8.882 -2.913 -37.225 1.00 85.19 305 PRO A N 1
ATOM 2403 C CA . PRO A 1 305 ? 8.494 -1.834 -38.130 1.00 85.19 305 PRO A CA 1
ATOM 2404 C C . PRO A 1 305 ? 7.581 -0.784 -37.472 1.00 85.19 305 PRO A C 1
ATOM 2406 O O . PRO A 1 305 ? 7.178 0.159 -38.145 1.00 85.19 305 PRO A O 1
ATOM 2409 N N . LEU A 1 306 ? 7.216 -0.949 -36.193 1.00 87.31 306 LEU A N 1
ATOM 2410 C CA . LEU A 1 306 ? 6.360 0.006 -35.474 1.00 87.31 306 LEU A CA 1
ATOM 2411 C C . LEU A 1 306 ? 7.046 1.363 -35.273 1.00 87.31 306 LEU A C 1
ATOM 2413 O O . LEU A 1 306 ? 6.403 2.403 -35.385 1.00 87.31 306 LEU A O 1
ATOM 2417 N N . VAL A 1 307 ? 8.357 1.353 -35.030 1.00 89.75 307 VAL A N 1
ATOM 2418 C CA . VAL A 1 307 ? 9.164 2.558 -34.807 1.00 89.75 307 VAL A CA 1
ATOM 2419 C C . VAL A 1 307 ? 10.146 2.719 -35.963 1.00 89.75 307 VAL A C 1
ATOM 2421 O O . VAL A 1 307 ? 10.809 1.758 -36.368 1.00 89.75 307 VAL A O 1
ATOM 2424 N N . SER A 1 308 ? 10.243 3.930 -36.504 1.00 91.69 308 SER A N 1
ATOM 2425 C CA . SER A 1 308 ? 11.167 4.268 -37.581 1.00 91.69 308 SER A CA 1
ATOM 2426 C C . SER A 1 308 ? 12.629 4.106 -37.138 1.00 91.69 308 SER A C 1
ATOM 2428 O O . SER A 1 308 ? 12.927 4.109 -35.939 1.00 91.69 308 SER A O 1
ATOM 2430 N N . PRO A 1 309 ? 13.585 3.995 -38.077 1.00 92.38 309 PRO A N 1
ATOM 2431 C CA . PRO A 1 309 ? 15.007 4.014 -37.736 1.00 92.38 309 PRO A CA 1
ATOM 2432 C C . PRO A 1 309 ? 15.419 5.245 -36.910 1.00 92.38 309 PRO A C 1
ATOM 2434 O O . PRO A 1 309 ? 16.191 5.111 -35.962 1.00 92.38 309 PRO A O 1
ATOM 2437 N N . LEU A 1 310 ? 14.855 6.423 -37.206 1.00 92.75 310 LEU A N 1
ATOM 2438 C CA . LEU A 1 310 ? 15.113 7.654 -36.450 1.00 92.75 310 LEU A CA 1
ATOM 2439 C C . LEU A 1 310 ? 14.511 7.597 -35.041 1.00 92.75 310 LEU A C 1
ATOM 2441 O O . LEU A 1 310 ? 15.171 7.986 -34.079 1.00 92.75 310 LEU A O 1
ATOM 2445 N N . GLY A 1 311 ? 13.305 7.049 -34.891 1.00 90.88 311 GLY A N 1
ATOM 2446 C CA . GLY A 1 311 ? 12.692 6.816 -33.584 1.00 90.88 311 GLY A CA 1
ATOM 2447 C C . GLY A 1 311 ? 13.496 5.833 -32.733 1.00 90.88 311 GLY A C 1
ATOM 2448 O O . GLY A 1 311 ? 13.708 6.064 -31.546 1.00 90.88 311 GLY A O 1
ATOM 2449 N N . LYS A 1 312 ? 14.036 4.771 -33.340 1.00 90.75 312 LYS A N 1
ATOM 2450 C CA . LYS A 1 312 ? 14.927 3.819 -32.654 1.00 90.75 312 LYS A CA 1
ATOM 2451 C C . LYS A 1 312 ? 16.220 4.482 -32.198 1.00 90.75 312 LYS A C 1
ATOM 2453 O O . LYS A 1 312 ? 16.639 4.262 -31.063 1.00 90.75 312 LYS A O 1
ATOM 2458 N N . LEU A 1 313 ? 16.827 5.315 -33.047 1.00 91.19 313 LEU A N 1
ATOM 2459 C CA . LEU A 1 313 ? 17.990 6.115 -32.668 1.00 91.19 313 LEU A CA 1
ATOM 2460 C C . LEU A 1 313 ? 17.650 7.039 -31.492 1.00 91.19 313 LEU A C 1
ATOM 2462 O O . LEU A 1 313 ? 18.387 7.078 -30.509 1.00 91.19 313 LEU A O 1
ATOM 2466 N N . ARG A 1 314 ? 16.497 7.717 -31.544 1.00 93.06 314 ARG A N 1
ATOM 2467 C CA . ARG A 1 314 ? 16.016 8.589 -30.466 1.00 93.06 314 ARG A CA 1
ATOM 2468 C C . ARG A 1 314 ? 15.813 7.847 -29.145 1.00 93.06 314 ARG A C 1
ATOM 2470 O O . ARG A 1 314 ? 16.154 8.402 -28.101 1.00 93.06 314 ARG A O 1
ATOM 2477 N N . VAL A 1 315 ? 15.299 6.619 -29.179 1.00 90.62 315 VAL A N 1
ATOM 2478 C CA . VAL A 1 315 ? 15.206 5.743 -27.999 1.00 90.62 315 VAL A CA 1
ATOM 2479 C C . VAL A 1 315 ? 16.599 5.355 -27.499 1.00 90.62 315 VAL A C 1
ATOM 2481 O O . VAL A 1 315 ? 16.841 5.374 -26.298 1.00 90.62 315 VAL A O 1
ATOM 2484 N N . GLY A 1 316 ? 17.544 5.068 -28.400 1.00 88.19 316 GLY A N 1
ATOM 2485 C CA . GLY A 1 316 ? 18.935 4.768 -28.044 1.00 88.19 316 GLY A CA 1
ATOM 2486 C C . GLY A 1 316 ? 19.642 5.907 -27.300 1.00 88.19 316 GLY A C 1
ATOM 2487 O O . GLY A 1 316 ? 20.465 5.647 -26.422 1.00 88.19 316 GLY A O 1
ATOM 2488 N N . LEU A 1 317 ? 19.277 7.161 -27.584 1.00 91.06 317 LEU A N 1
ATOM 2489 C CA . LEU A 1 317 ? 19.804 8.332 -26.878 1.00 91.06 317 LEU A CA 1
ATOM 2490 C C . LEU A 1 317 ? 19.339 8.431 -25.416 1.00 91.06 317 LEU A C 1
ATOM 2492 O O . LEU A 1 317 ? 19.969 9.160 -24.653 1.00 91.06 317 LEU A O 1
ATOM 2496 N N . GLU A 1 318 ? 18.300 7.693 -24.996 1.00 92.50 318 GLU A N 1
ATOM 2497 C CA . GLU A 1 318 ? 17.785 7.720 -23.614 1.00 92.50 318 GLU A CA 1
ATOM 2498 C C . GLU A 1 318 ? 18.884 7.452 -22.582 1.00 92.50 318 GLU A C 1
ATOM 2500 O O . GLU A 1 318 ? 18.932 8.118 -21.552 1.00 92.50 318 GLU A O 1
ATOM 2505 N N . TYR A 1 319 ? 19.832 6.568 -22.908 1.00 88.75 319 TYR A N 1
ATOM 2506 C CA . TYR A 1 319 ? 20.962 6.226 -22.045 1.00 88.75 319 TYR A CA 1
ATOM 2507 C C . TYR A 1 319 ? 21.838 7.431 -21.654 1.00 88.75 319 TYR A C 1
ATOM 2509 O O . TYR A 1 319 ? 22.523 7.397 -20.626 1.00 88.75 319 TYR A O 1
ATOM 2517 N N . PHE A 1 320 ? 21.848 8.480 -22.477 1.00 91.62 320 PHE A N 1
ATOM 2518 C CA . PHE A 1 320 ? 22.665 9.680 -22.293 1.00 91.62 320 PHE A CA 1
ATOM 2519 C C . PHE A 1 320 ? 21.864 10.880 -21.773 1.00 91.62 320 PHE A C 1
ATOM 2521 O O . PHE A 1 320 ? 22.459 11.912 -21.473 1.00 91.62 320 PHE A O 1
ATOM 2528 N N . LEU A 1 321 ? 20.537 10.768 -21.649 1.00 90.94 321 LEU A N 1
ATOM 2529 C CA . LEU A 1 321 ? 19.699 11.875 -21.196 1.00 90.94 321 LEU A CA 1
ATOM 2530 C C . LEU A 1 321 ? 19.806 12.072 -19.676 1.00 90.94 321 LEU A C 1
ATOM 2532 O O . LEU A 1 321 ? 19.606 11.111 -18.928 1.00 90.94 321 LEU A O 1
ATOM 2536 N N . PRO A 1 322 ? 20.044 13.306 -19.192 1.00 88.94 322 PRO A N 1
ATOM 2537 C CA . PRO A 1 322 ? 20.161 13.576 -17.762 1.00 88.94 322 PRO A CA 1
ATOM 2538 C C . PRO A 1 322 ? 18.827 13.347 -17.029 1.00 88.94 322 PRO A C 1
ATOM 2540 O O . PRO A 1 322 ? 17.770 13.579 -17.626 1.00 88.94 322 PRO A O 1
ATOM 2543 N N . PRO A 1 323 ? 18.834 12.894 -15.757 1.00 89.56 323 PRO A N 1
ATOM 2544 C CA . PRO A 1 323 ? 17.643 12.848 -14.904 1.00 89.56 323 PRO A CA 1
ATOM 2545 C C . PRO A 1 323 ? 17.032 14.238 -14.717 1.00 89.56 323 PRO A C 1
ATOM 2547 O O . PRO A 1 323 ? 17.725 15.253 -14.796 1.00 89.56 323 PRO A O 1
ATOM 2550 N N . ARG A 1 324 ? 15.722 14.286 -14.466 1.00 85.94 324 ARG A N 1
ATOM 2551 C CA . ARG A 1 324 ? 15.065 15.512 -14.003 1.00 85.94 324 ARG A CA 1
ATOM 2552 C C . ARG A 1 324 ? 15.490 15.798 -12.556 1.00 85.94 324 ARG A C 1
ATOM 2554 O O . ARG A 1 324 ? 15.701 14.864 -11.789 1.00 85.94 324 ARG A O 1
ATOM 2561 N N . SER A 1 325 ? 15.649 17.077 -12.217 1.00 76.88 325 SER A N 1
ATOM 2562 C CA . SER A 1 325 ? 16.191 17.526 -10.925 1.00 76.88 325 SER A CA 1
ATOM 2563 C C . SER A 1 325 ? 15.139 17.823 -9.860 1.00 76.88 325 SER A C 1
ATOM 2565 O O . SER A 1 325 ? 15.493 17.964 -8.697 1.00 76.88 325 SER A O 1
ATOM 2567 N N . ASP A 1 326 ? 13.878 17.979 -10.252 1.00 82.94 326 ASP A N 1
ATOM 2568 C CA . ASP A 1 326 ? 12.781 18.244 -9.328 1.00 82.94 326 ASP A CA 1
ATOM 2569 C C . ASP A 1 326 ? 11.941 16.982 -9.070 1.00 82.94 326 ASP A C 1
ATOM 2571 O O . ASP A 1 326 ? 11.942 16.024 -9.856 1.00 82.94 326 ASP A O 1
ATOM 2575 N N . ASP A 1 327 ? 11.193 17.021 -7.970 1.00 76.75 327 ASP A N 1
ATOM 2576 C CA . ASP A 1 327 ? 10.366 15.914 -7.502 1.00 76.75 327 ASP A CA 1
ATOM 2577 C C . ASP A 1 327 ? 8.893 16.005 -7.894 1.00 76.75 327 ASP A C 1
ATOM 2579 O O . ASP A 1 327 ? 8.104 15.176 -7.451 1.00 76.75 327 ASP A O 1
ATOM 2583 N N . ALA A 1 328 ? 8.516 16.956 -8.749 1.00 83.62 328 ALA A N 1
ATOM 2584 C CA . ALA A 1 328 ? 7.130 17.073 -9.179 1.00 83.62 328 ALA A CA 1
ATOM 2585 C C . ALA A 1 328 ? 6.720 15.898 -10.080 1.00 83.62 328 ALA A C 1
ATOM 2587 O O . ALA A 1 328 ? 7.492 15.441 -10.934 1.00 83.62 328 ALA A O 1
ATOM 2588 N N . ASP A 1 329 ? 5.468 15.471 -9.934 1.00 86.94 329 ASP A N 1
ATOM 2589 C CA . ASP A 1 329 ? 4.846 14.515 -10.842 1.00 86.94 329 ASP A CA 1
ATOM 2590 C C . ASP A 1 329 ? 4.766 15.084 -12.274 1.00 86.94 329 ASP A C 1
ATOM 2592 O O . ASP A 1 329 ? 4.886 16.292 -12.526 1.00 86.94 329 ASP A O 1
ATOM 2596 N N . GLU A 1 330 ? 4.619 14.200 -13.250 1.00 92.06 330 GLU A N 1
ATOM 2597 C CA . GLU A 1 330 ? 4.381 14.559 -14.641 1.00 92.06 330 GLU A CA 1
ATOM 2598 C C . GLU A 1 330 ? 3.482 13.538 -15.324 1.00 92.06 330 GLU A C 1
ATOM 2600 O O . GLU A 1 330 ? 3.346 12.404 -14.872 1.00 92.06 330 GLU A O 1
ATOM 2605 N N . SER A 1 331 ? 2.879 13.932 -16.443 1.00 93.19 331 SER A N 1
ATOM 2606 C CA . SER A 1 331 ? 2.068 13.001 -17.211 1.00 93.19 331 SER A CA 1
ATOM 2607 C C . SER A 1 331 ? 2.913 11.915 -17.873 1.00 93.19 331 SER A C 1
ATOM 2609 O O . SER A 1 331 ? 4.094 12.121 -18.189 1.00 93.19 331 SER A O 1
ATOM 2611 N N . ILE A 1 332 ? 2.294 10.766 -18.143 1.00 91.19 332 ILE A N 1
ATOM 2612 C CA . ILE A 1 332 ? 2.959 9.670 -18.853 1.00 91.19 332 ILE A CA 1
ATOM 2613 C C . ILE A 1 332 ? 3.438 10.131 -20.237 1.00 91.19 332 ILE A C 1
ATOM 2615 O O . ILE A 1 332 ? 4.569 9.817 -20.616 1.00 91.19 332 ILE A O 1
ATOM 2619 N N . GLU A 1 333 ? 2.639 10.913 -20.975 1.00 94.06 333 GLU A N 1
ATOM 2620 C CA . GLU A 1 333 ? 3.065 11.486 -22.260 1.00 94.06 333 GLU A CA 1
ATOM 2621 C C . GLU A 1 333 ? 4.351 12.295 -22.088 1.00 94.06 333 GLU A C 1
ATOM 2623 O O . GLU A 1 333 ? 5.346 12.035 -22.768 1.00 94.06 333 GLU A O 1
ATOM 2628 N N . ARG A 1 334 ? 4.360 13.258 -21.159 1.00 94.50 334 ARG A N 1
ATOM 2629 C CA . ARG A 1 334 ? 5.504 14.155 -20.968 1.00 94.50 334 ARG A CA 1
ATOM 2630 C C . ARG A 1 334 ? 6.764 13.377 -20.604 1.00 94.50 334 ARG A C 1
ATOM 2632 O O . ARG A 1 334 ? 7.826 13.631 -21.182 1.00 94.50 334 ARG A O 1
ATOM 2639 N N . PHE A 1 335 ? 6.638 12.401 -19.708 1.00 93.19 335 PHE A N 1
ATOM 2640 C CA . PHE A 1 335 ? 7.735 11.523 -19.321 1.00 93.19 335 PHE A CA 1
ATOM 2641 C C . PHE A 1 335 ? 8.290 10.749 -20.525 1.00 93.19 335 PHE A C 1
ATOM 2643 O O . PHE A 1 335 ? 9.492 10.783 -20.807 1.00 93.19 335 PHE A O 1
ATOM 2650 N N . VAL A 1 336 ? 7.415 10.068 -21.269 1.00 92.44 336 VAL A N 1
ATOM 2651 C CA . VAL A 1 336 ? 7.801 9.182 -22.374 1.00 92.44 336 VAL A CA 1
ATOM 2652 C C . VAL A 1 336 ? 8.345 9.972 -23.558 1.00 92.44 336 VAL A C 1
ATOM 2654 O O . VAL A 1 336 ? 9.378 9.596 -24.106 1.00 92.44 336 VAL A O 1
ATOM 2657 N N . VAL A 1 337 ? 7.733 11.096 -23.929 1.00 94.75 337 VAL A N 1
ATOM 2658 C CA . VAL A 1 337 ? 8.228 11.968 -25.004 1.00 94.75 337 VAL A CA 1
ATOM 2659 C C . VAL A 1 337 ? 9.630 12.483 -24.675 1.00 94.75 337 VAL A C 1
ATOM 2661 O O . VAL A 1 337 ? 10.521 12.462 -25.529 1.00 94.75 337 VAL A O 1
ATOM 2664 N N . ARG A 1 338 ? 9.863 12.897 -23.425 1.00 93.38 338 ARG A N 1
ATOM 2665 C CA . ARG A 1 338 ? 11.171 13.376 -22.965 1.00 93.38 338 ARG A CA 1
ATOM 2666 C C . ARG A 1 338 ? 12.219 12.266 -22.955 1.00 93.38 338 ARG A C 1
ATOM 2668 O O . ARG A 1 338 ? 13.342 12.494 -23.399 1.00 93.38 338 ARG A O 1
ATOM 2675 N N . ARG A 1 339 ? 11.873 11.067 -22.487 1.00 91.50 339 ARG A N 1
ATOM 2676 C CA . ARG A 1 339 ? 12.816 9.944 -22.352 1.00 91.50 339 ARG A CA 1
ATOM 2677 C C . ARG A 1 339 ? 13.037 9.200 -23.665 1.00 91.50 339 ARG A C 1
ATOM 2679 O O . ARG A 1 339 ? 14.165 9.089 -24.137 1.00 91.50 339 ARG A O 1
ATOM 2686 N N . LEU A 1 340 ? 11.958 8.749 -24.286 1.00 91.25 340 LEU A N 1
ATOM 2687 C CA . LEU A 1 340 ? 11.953 7.808 -25.405 1.00 91.25 340 LEU A CA 1
ATOM 2688 C C . LEU A 1 340 ? 11.576 8.453 -26.750 1.00 91.25 340 LEU A C 1
ATOM 2690 O O . LEU A 1 340 ? 11.883 7.893 -27.799 1.00 91.25 340 LEU A O 1
ATOM 2694 N N . GLY A 1 341 ? 10.978 9.645 -26.737 1.00 93.94 341 GLY A N 1
ATOM 2695 C CA . GLY A 1 341 ? 10.589 10.384 -27.940 1.00 93.94 341 GLY A CA 1
ATOM 2696 C C . GLY A 1 341 ? 9.110 10.235 -28.303 1.00 93.94 341 GLY A C 1
ATOM 2697 O O . GLY A 1 341 ? 8.442 9.278 -27.915 1.00 93.94 341 GLY A O 1
ATOM 2698 N N . ARG A 1 342 ? 8.602 11.200 -29.080 1.00 95.00 342 ARG A N 1
ATOM 2699 C CA . ARG A 1 342 ? 7.183 11.296 -29.464 1.00 95.00 342 ARG A CA 1
ATOM 2700 C C . ARG A 1 342 ? 6.687 10.105 -30.282 1.00 95.00 342 ARG A C 1
ATOM 2702 O O . ARG A 1 342 ? 5.638 9.560 -29.976 1.00 95.00 342 ARG A O 1
ATOM 2709 N N . GLU A 1 343 ? 7.491 9.621 -31.228 1.00 93.38 343 GLU A N 1
ATOM 2710 C CA . GLU A 1 343 ? 7.123 8.446 -32.030 1.00 93.38 343 GLU A CA 1
ATOM 2711 C C . GLU A 1 343 ? 6.918 7.187 -31.168 1.00 93.38 343 GLU A C 1
ATOM 2713 O O . GLU A 1 343 ? 6.035 6.382 -31.451 1.00 93.38 343 GLU A O 1
ATOM 2718 N N . MET A 1 344 ? 7.710 7.019 -30.102 1.00 90.12 344 MET A N 1
ATOM 2719 C CA . MET A 1 344 ? 7.557 5.897 -29.173 1.00 90.12 344 MET A CA 1
ATOM 2720 C C . MET A 1 344 ? 6.274 6.020 -28.344 1.00 90.12 344 MET A C 1
ATOM 2722 O O . MET A 1 344 ? 5.620 5.011 -28.076 1.00 90.12 344 MET A O 1
ATOM 2726 N N . TYR A 1 345 ? 5.916 7.247 -27.954 1.00 91.62 345 TYR A N 1
ATOM 2727 C CA . TYR A 1 345 ? 4.659 7.507 -27.268 1.00 91.62 345 TYR A CA 1
ATOM 2728 C C . TYR A 1 345 ? 3.468 7.120 -28.154 1.00 91.62 345 TYR A C 1
ATOM 2730 O O . TYR A 1 345 ? 2.758 6.172 -27.838 1.00 91.62 345 TYR A O 1
ATOM 2738 N N . GLU A 1 346 ? 3.335 7.764 -29.312 1.00 91.00 346 GLU A N 1
ATOM 2739 C CA . GLU A 1 346 ? 2.156 7.661 -30.186 1.00 91.00 346 GLU A CA 1
ATOM 2740 C C . GLU A 1 346 ? 1.978 6.259 -30.789 1.00 91.00 346 GLU A C 1
ATOM 2742 O O . GLU A 1 346 ? 0.867 5.763 -30.953 1.00 91.00 346 GLU A O 1
ATOM 2747 N N . ARG A 1 347 ? 3.075 5.577 -31.143 1.00 88.81 347 ARG A N 1
ATOM 2748 C CA . ARG A 1 347 ? 2.986 4.297 -31.872 1.00 88.81 347 ARG A CA 1
ATOM 2749 C C . ARG A 1 347 ? 2.988 3.061 -30.993 1.00 88.81 347 ARG A C 1
ATOM 2751 O O . ARG A 1 347 ? 2.750 1.966 -31.507 1.00 88.81 347 ARG A O 1
ATOM 2758 N N . LEU A 1 348 ? 3.324 3.201 -29.715 1.00 86.06 348 LEU A N 1
ATOM 2759 C CA . LEU A 1 348 ? 3.495 2.052 -28.835 1.00 86.06 348 LEU A CA 1
ATOM 2760 C C . LEU A 1 348 ? 2.881 2.274 -27.461 1.00 86.06 348 LEU A C 1
ATOM 2762 O O . LEU A 1 348 ? 2.038 1.485 -27.049 1.00 86.06 348 LEU A O 1
ATOM 2766 N N . VAL A 1 349 ? 3.300 3.322 -26.756 1.00 87.12 349 VAL A N 1
ATOM 2767 C CA . VAL A 1 349 ? 2.875 3.536 -25.370 1.00 87.12 349 VAL A CA 1
ATOM 2768 C C . VAL A 1 349 ? 1.409 3.939 -25.288 1.00 87.12 349 VAL A C 1
ATOM 2770 O O . VAL A 1 349 ? 0.673 3.324 -24.531 1.00 87.12 349 VAL A O 1
ATOM 2773 N N . GLU A 1 350 ? 0.962 4.915 -26.070 1.00 87.06 350 GLU A N 1
ATOM 2774 C CA . GLU A 1 350 ? -0.423 5.387 -26.057 1.00 87.06 350 GLU A CA 1
ATOM 2775 C C . GLU A 1 350 ? -1.433 4.269 -26.396 1.00 87.06 350 GLU A C 1
ATOM 2777 O O . GLU A 1 350 ? -2.347 4.057 -25.596 1.00 87.06 350 GLU A O 1
ATOM 2782 N N . PRO A 1 351 ? -1.248 3.456 -27.460 1.00 84.50 351 PRO A N 1
ATOM 2783 C CA . PRO A 1 351 ? -2.100 2.290 -27.707 1.00 84.50 351 PRO A CA 1
ATOM 2784 C C . PRO A 1 351 ? -2.149 1.296 -26.538 1.00 84.50 351 PRO A C 1
ATOM 2786 O O . PRO A 1 351 ? -3.192 0.703 -26.266 1.00 84.50 351 PRO A O 1
ATOM 2789 N N . LEU A 1 352 ? -1.029 1.105 -25.833 1.00 81.44 352 LEU A N 1
ATOM 2790 C CA . LEU A 1 352 ? -0.972 0.227 -24.665 1.00 81.44 352 LEU A CA 1
ATOM 2791 C C . LEU A 1 352 ? -1.701 0.818 -23.459 1.00 81.44 352 LEU A C 1
ATOM 2793 O O . LEU A 1 352 ? -2.439 0.098 -22.791 1.00 81.44 352 LEU A O 1
ATOM 2797 N N . LEU A 1 353 ? -1.521 2.112 -23.192 1.00 79.88 353 LEU A N 1
ATOM 2798 C CA . LEU A 1 353 ? -2.215 2.817 -22.113 1.00 79.88 353 LEU A CA 1
ATOM 2799 C C . LEU A 1 353 ? -3.725 2.810 -22.333 1.00 79.88 353 LEU A C 1
ATOM 2801 O O . LEU A 1 353 ? -4.475 2.503 -21.408 1.00 79.88 353 LEU A O 1
ATOM 2805 N N . SER A 1 354 ? -4.156 3.055 -23.572 1.00 78.50 354 SER A N 1
ATOM 2806 C CA . SER A 1 354 ? -5.558 2.956 -23.972 1.00 78.50 354 SER A CA 1
ATOM 2807 C C . SER A 1 354 ? -6.138 1.572 -23.652 1.00 78.50 354 SER A C 1
ATOM 2809 O O . SER A 1 354 ? -7.235 1.480 -23.110 1.00 78.50 354 SER A O 1
ATOM 2811 N N . GLY A 1 355 ? -5.375 0.497 -23.875 1.00 74.19 355 GLY A N 1
ATOM 2812 C CA . GLY A 1 355 ? -5.798 -0.864 -23.536 1.00 74.19 355 GLY A CA 1
ATOM 2813 C C . GLY A 1 355 ? -5.875 -1.180 -22.034 1.00 74.19 355 GLY A C 1
ATOM 2814 O O . GLY A 1 355 ? -6.520 -2.159 -21.669 1.00 74.19 355 GLY A O 1
ATOM 2815 N N . ILE A 1 356 ? -5.227 -0.395 -21.166 1.00 75.75 356 ILE A N 1
ATOM 2816 C CA . ILE A 1 356 ? -5.221 -0.613 -19.708 1.00 75.75 356 ILE A CA 1
ATOM 2817 C C . ILE A 1 356 ? -6.312 0.212 -19.028 1.00 75.75 356 ILE A C 1
ATOM 2819 O O . ILE A 1 356 ? -7.087 -0.323 -18.240 1.00 75.75 356 ILE A O 1
ATOM 2823 N N . SER A 1 357 ? -6.348 1.517 -19.300 1.00 68.56 357 SER A N 1
ATOM 2824 C CA . SER A 1 357 ? -7.192 2.468 -18.567 1.00 68.56 357 SER A CA 1
ATOM 2825 C C . SER A 1 357 ? -8.193 3.213 -19.445 1.00 68.56 357 SER A C 1
ATOM 2827 O O . SER A 1 357 ? -8.997 3.971 -18.907 1.00 68.56 357 SER A O 1
ATOM 2829 N N . ALA A 1 358 ? -8.133 3.049 -20.774 1.00 76.19 358 ALA A N 1
ATOM 2830 C CA . ALA A 1 358 ? -8.842 3.889 -21.747 1.00 76.19 358 ALA A CA 1
ATOM 2831 C C . ALA A 1 358 ? -8.651 5.404 -21.510 1.00 76.19 358 ALA A C 1
ATOM 2833 O O . ALA A 1 358 ? -9.475 6.217 -21.927 1.00 76.19 358 ALA A O 1
ATOM 2834 N N . GLY A 1 359 ? -7.575 5.778 -20.810 1.00 76.00 359 GLY A N 1
ATOM 2835 C CA . GLY A 1 359 ? -7.302 7.141 -20.377 1.00 76.00 359 GLY A CA 1
ATOM 2836 C C . GLY A 1 359 ? -6.321 7.870 -21.287 1.00 76.00 359 GLY A C 1
ATOM 2837 O O . GLY A 1 359 ? -5.533 7.260 -22.009 1.00 76.00 359 GLY A O 1
ATOM 2838 N N . ASP A 1 360 ? -6.355 9.197 -21.204 1.00 83.31 360 ASP A N 1
ATOM 2839 C CA . ASP A 1 360 ? -5.444 10.093 -21.912 1.00 83.31 360 ASP A CA 1
ATOM 2840 C C . ASP A 1 360 ? -4.079 10.149 -21.203 1.00 83.31 360 ASP A C 1
ATOM 2842 O O . ASP A 1 360 ? -3.962 10.635 -20.074 1.00 83.31 360 ASP A O 1
ATOM 2846 N N . GLY A 1 361 ? -3.027 9.671 -21.873 1.00 85.12 361 GLY A N 1
ATOM 2847 C CA . GLY A 1 361 ? -1.660 9.679 -21.346 1.00 85.12 361 GLY A CA 1
ATOM 2848 C C . GLY A 1 361 ? -1.114 11.079 -21.040 1.00 85.12 361 GLY A C 1
ATOM 2849 O O . GLY A 1 361 ? -0.178 11.191 -20.245 1.00 85.12 361 GLY A O 1
ATOM 2850 N N . ALA A 1 362 ? -1.708 12.140 -21.595 1.00 89.00 362 ALA A N 1
ATOM 2851 C CA . ALA A 1 362 ? -1.386 13.527 -21.268 1.00 89.00 362 ALA A CA 1
ATOM 2852 C C . ALA A 1 362 ? -1.901 13.954 -19.883 1.00 89.00 362 ALA A C 1
ATOM 2854 O O . ALA A 1 362 ? -1.359 14.891 -19.294 1.00 89.00 362 ALA A O 1
ATOM 2855 N N . LYS A 1 363 ? -2.913 13.260 -19.347 1.00 87.44 363 LYS A N 1
ATOM 2856 C CA . LYS A 1 363 ? -3.539 13.539 -18.043 1.00 87.44 363 LYS A CA 1
ATOM 2857 C C . LYS A 1 363 ? -3.156 12.542 -16.952 1.00 87.44 363 LYS A C 1
ATOM 2859 O O . LYS A 1 363 ? -3.223 12.867 -15.772 1.00 87.44 363 LYS A O 1
ATOM 2864 N N . LEU A 1 364 ? -2.781 11.324 -17.335 1.00 87.31 364 LEU A N 1
ATOM 2865 C CA . LEU A 1 364 ? -2.438 10.265 -16.390 1.00 87.31 364 LEU A CA 1
ATOM 2866 C C . LEU A 1 364 ? -1.087 10.524 -15.711 1.00 87.31 364 LEU A C 1
ATOM 2868 O O . LEU A 1 364 ? -0.085 10.753 -16.387 1.00 87.31 364 LEU A O 1
ATOM 2872 N N . SER A 1 365 ? -1.074 10.421 -14.381 1.00 87.62 365 SER A N 1
ATOM 2873 C CA . SER A 1 365 ? 0.109 10.570 -13.524 1.00 87.62 365 SER A CA 1
ATOM 2874 C C . SER A 1 365 ? 1.128 9.448 -13.740 1.00 87.62 365 SER A C 1
ATOM 2876 O O . SER A 1 365 ? 0.785 8.259 -13.730 1.00 87.62 365 SER A O 1
ATOM 2878 N N . MET A 1 366 ? 2.397 9.825 -13.901 1.00 86.06 366 MET A N 1
ATOM 2879 C CA . MET A 1 366 ? 3.509 8.884 -13.993 1.00 86.06 366 MET A CA 1
ATOM 2880 C C . MET A 1 366 ? 3.813 8.246 -12.634 1.00 86.06 366 MET A C 1
ATOM 2882 O O . MET A 1 366 ? 4.087 7.046 -12.572 1.00 86.06 366 MET A O 1
ATOM 2886 N N . GLU A 1 367 ? 3.748 9.027 -11.554 1.00 83.50 367 GLU A N 1
ATOM 2887 C CA . GLU A 1 367 ? 3.991 8.545 -10.192 1.00 83.50 367 GLU A CA 1
ATOM 2888 C C . GLU A 1 367 ? 2.916 7.559 -9.719 1.00 83.50 367 GLU A C 1
ATOM 2890 O O . GLU A 1 367 ? 3.248 6.554 -9.093 1.00 83.50 367 GLU A O 1
ATOM 2895 N N . ALA A 1 368 ? 1.650 7.772 -10.090 1.00 77.12 368 ALA A N 1
ATOM 2896 C CA . ALA A 1 368 ? 0.565 6.863 -9.727 1.00 77.12 368 ALA A CA 1
ATOM 2897 C C . ALA A 1 368 ? 0.580 5.550 -10.533 1.00 77.12 368 ALA A C 1
ATOM 2899 O O . ALA A 1 368 ? 0.325 4.482 -9.979 1.00 77.12 368 ALA A O 1
ATOM 2900 N N . MET A 1 369 ? 0.858 5.611 -11.842 1.00 77.00 369 MET A N 1
ATOM 2901 C CA . MET A 1 369 ? 0.727 4.449 -12.738 1.00 77.00 369 MET A CA 1
ATOM 2902 C C . MET A 1 369 ? 2.017 3.633 -12.884 1.00 77.00 369 MET A C 1
ATOM 2904 O O . MET A 1 369 ? 1.964 2.411 -13.025 1.00 77.00 369 MET A O 1
ATOM 2908 N N . PHE A 1 370 ? 3.178 4.294 -12.891 1.00 79.81 370 PHE A N 1
ATOM 2909 C CA . PHE A 1 370 ? 4.474 3.660 -13.158 1.00 79.81 370 PHE A CA 1
ATOM 2910 C C . PHE A 1 370 ? 5.593 4.177 -12.228 1.00 79.81 370 PHE A C 1
ATOM 2912 O O . PHE A 1 370 ? 6.668 4.563 -12.718 1.00 79.81 370 PHE A O 1
ATOM 2919 N N . PRO A 1 371 ? 5.403 4.147 -10.892 1.00 76.31 371 PRO A N 1
ATOM 2920 C CA . PRO A 1 371 ? 6.370 4.675 -9.922 1.00 76.31 371 PRO A CA 1
ATOM 2921 C C . PRO A 1 371 ? 7.778 4.080 -10.083 1.00 76.31 371 PRO A C 1
ATOM 2923 O O . PRO A 1 371 ? 8.784 4.778 -9.954 1.00 76.31 371 PRO A O 1
ATOM 2926 N N . GLN A 1 372 ? 7.877 2.806 -10.463 1.00 72.69 372 GLN A N 1
ATOM 2927 C CA . GLN A 1 372 ? 9.131 2.094 -10.700 1.00 72.69 372 GLN A CA 1
ATOM 2928 C C . GLN A 1 372 ? 9.974 2.695 -11.836 1.00 72.69 372 GLN A C 1
ATOM 2930 O O . GLN A 1 372 ? 11.202 2.720 -11.758 1.00 72.69 372 GLN A O 1
ATOM 2935 N N . LEU A 1 373 ? 9.342 3.216 -12.892 1.00 80.69 373 LEU A N 1
ATOM 2936 C CA . LEU A 1 373 ? 10.065 3.834 -14.007 1.00 80.69 373 LEU A CA 1
ATOM 2937 C C . LEU A 1 373 ? 10.598 5.217 -13.614 1.00 80.69 373 LEU A C 1
ATOM 2939 O O . LEU A 1 373 ? 11.709 5.582 -14.009 1.00 80.69 373 LEU A O 1
ATOM 2943 N N . ARG A 1 374 ? 9.852 5.956 -12.783 1.00 81.69 374 ARG A N 1
ATOM 2944 C CA . ARG A 1 374 ? 10.338 7.199 -12.172 1.00 81.69 374 ARG A CA 1
ATOM 2945 C C . ARG A 1 374 ? 11.492 6.928 -11.206 1.00 81.69 374 ARG A C 1
ATOM 2947 O O . ARG A 1 374 ? 12.483 7.656 -11.229 1.00 81.69 374 ARG A O 1
ATOM 2954 N N . ALA A 1 375 ? 11.421 5.852 -10.423 1.00 81.56 375 ALA A N 1
ATOM 2955 C CA . ALA A 1 375 ? 12.516 5.427 -9.553 1.00 81.56 375 ALA A CA 1
ATOM 2956 C C . ALA A 1 375 ? 13.789 5.092 -10.351 1.00 81.56 375 ALA A C 1
ATOM 2958 O O . ALA A 1 375 ? 14.878 5.507 -9.966 1.00 81.56 375 ALA A O 1
ATOM 2959 N N . TYR A 1 376 ? 13.679 4.432 -11.511 1.00 84.75 376 TYR A N 1
ATOM 2960 C CA . TYR A 1 376 ? 14.837 4.177 -12.381 1.00 84.75 376 TYR A CA 1
ATOM 2961 C C . TYR A 1 376 ? 15.508 5.455 -12.883 1.00 84.75 376 TYR A C 1
ATOM 2963 O O . TYR A 1 376 ? 16.737 5.543 -12.892 1.00 84.75 376 TYR A O 1
ATOM 2971 N N . GLU A 1 377 ? 14.721 6.453 -13.282 1.00 86.94 377 GLU A N 1
ATOM 2972 C CA . GLU A 1 377 ? 15.259 7.765 -13.636 1.00 86.94 377 GLU A CA 1
ATOM 2973 C C . GLU A 1 377 ? 15.982 8.412 -12.445 1.00 86.94 377 GLU A C 1
ATOM 2975 O O . GLU A 1 377 ? 17.121 8.850 -12.603 1.00 86.94 377 GLU A O 1
ATOM 2980 N N . ARG A 1 378 ? 15.345 8.439 -11.267 1.00 83.62 378 ARG A N 1
ATOM 2981 C CA . ARG A 1 378 ? 15.877 9.069 -10.048 1.00 83.62 378 ARG A CA 1
ATOM 2982 C C . ARG A 1 378 ? 17.163 8.400 -9.553 1.00 83.62 378 ARG A C 1
ATOM 2984 O O . ARG A 1 378 ? 18.157 9.073 -9.308 1.00 83.62 378 ARG A O 1
ATOM 2991 N N . GLU A 1 379 ? 17.159 7.076 -9.424 1.00 85.12 379 GLU A N 1
ATOM 2992 C CA . GLU A 1 379 ? 18.248 6.316 -8.794 1.00 85.12 379 GLU A CA 1
ATOM 2993 C C . GLU A 1 379 ? 19.401 6.005 -9.753 1.00 85.12 379 GLU A C 1
ATOM 2995 O O . GLU A 1 379 ? 20.556 5.898 -9.337 1.00 85.12 379 GLU A O 1
ATOM 3000 N N . HIS A 1 380 ? 19.101 5.816 -11.040 1.00 84.44 380 HIS A N 1
ATOM 3001 C CA . HIS A 1 380 ? 20.069 5.319 -12.022 1.00 84.44 380 HIS A CA 1
ATOM 3002 C C . HIS A 1 380 ? 20.327 6.303 -13.171 1.00 84.44 380 HIS A C 1
ATOM 3004 O O . HIS A 1 380 ? 21.115 6.010 -14.075 1.00 84.44 380 HIS A O 1
ATOM 3010 N N . GLY A 1 381 ? 19.693 7.477 -13.138 1.00 86.12 381 GLY A N 1
ATOM 3011 C CA . GLY A 1 381 ? 19.843 8.542 -14.128 1.00 86.12 381 GLY A CA 1
ATOM 3012 C C . GLY A 1 381 ? 19.078 8.312 -15.434 1.00 86.12 381 GLY A C 1
ATOM 3013 O O . GLY A 1 381 ? 19.100 9.180 -16.302 1.00 86.12 381 GLY A O 1
ATOM 3014 N N . GLY A 1 382 ? 18.414 7.164 -15.600 1.00 87.38 382 GLY A N 1
ATOM 3015 C CA . GLY A 1 382 ? 17.694 6.816 -16.825 1.00 87.38 382 GLY A CA 1
ATOM 3016 C C . GLY A 1 382 ? 17.121 5.398 -16.815 1.00 87.38 382 GLY A C 1
ATOM 3017 O O . GLY A 1 382 ? 17.528 4.537 -16.031 1.00 87.38 382 GLY A O 1
ATOM 3018 N N . LEU A 1 383 ? 16.183 5.147 -17.725 1.00 87.88 383 LEU A N 1
ATOM 3019 C CA . LEU A 1 383 ? 15.410 3.908 -17.819 1.00 87.88 383 LEU A CA 1
ATOM 3020 C C . LEU A 1 383 ? 16.285 2.717 -18.205 1.00 87.88 383 LEU A C 1
ATOM 3022 O O . LEU A 1 383 ? 16.219 1.665 -17.567 1.00 87.88 383 LEU A O 1
ATOM 3026 N N . VAL A 1 384 ? 17.134 2.872 -19.227 1.00 85.06 384 VAL A N 1
ATOM 3027 C CA . VAL A 1 384 ? 18.030 1.795 -19.677 1.00 85.06 384 VAL A CA 1
ATOM 3028 C C . VAL A 1 384 ? 18.996 1.399 -18.562 1.00 85.06 384 VAL A C 1
ATOM 3030 O O . VAL A 1 384 ? 19.189 0.209 -18.302 1.00 85.06 384 VAL A O 1
ATOM 3033 N N . ARG A 1 385 ? 19.564 2.385 -17.860 1.00 85.50 385 ARG A N 1
ATOM 3034 C CA . ARG A 1 385 ? 20.478 2.151 -16.732 1.00 85.50 385 ARG A CA 1
ATOM 3035 C C . ARG A 1 385 ? 19.771 1.442 -15.581 1.00 85.50 385 ARG A C 1
ATOM 3037 O O . ARG A 1 385 ? 20.300 0.451 -15.080 1.00 85.50 385 ARG A O 1
ATOM 3044 N N . GLY A 1 386 ? 18.563 1.883 -15.225 1.00 84.12 386 GLY A N 1
ATOM 3045 C CA . GLY A 1 386 ? 17.763 1.244 -14.180 1.00 84.12 386 GLY A CA 1
ATOM 3046 C C . GLY A 1 386 ? 17.401 -0.204 -14.500 1.00 84.12 386 GLY A C 1
ATOM 3047 O O . GLY A 1 386 ? 17.601 -1.089 -13.670 1.00 84.12 386 GLY A O 1
ATOM 3048 N N . MET A 1 387 ? 16.989 -0.494 -15.736 1.00 79.56 387 MET A N 1
ATOM 3049 C CA . MET A 1 387 ? 16.714 -1.870 -16.164 1.00 79.56 387 MET A CA 1
ATOM 3050 C C . MET A 1 387 ? 17.961 -2.762 -16.160 1.00 79.56 387 MET A C 1
ATOM 3052 O O . MET A 1 387 ? 17.877 -3.936 -15.797 1.00 79.56 387 MET A O 1
ATOM 3056 N N . LEU A 1 388 ? 19.121 -2.247 -16.583 1.00 81.44 388 LEU A N 1
ATOM 3057 C CA . LEU A 1 388 ? 20.377 -3.004 -16.546 1.00 81.44 388 LEU A CA 1
ATOM 3058 C C . LEU A 1 388 ? 20.798 -3.314 -15.106 1.00 81.44 388 LEU A C 1
ATOM 3060 O O . LEU A 1 388 ? 21.198 -4.446 -14.827 1.00 81.44 388 LEU A O 1
ATOM 3064 N N . ALA A 1 389 ? 20.656 -2.347 -14.196 1.00 80.56 389 ALA A N 1
ATOM 3065 C CA . ALA A 1 389 ? 20.894 -2.547 -12.770 1.00 80.56 389 ALA A CA 1
ATOM 3066 C C . ALA A 1 389 ? 19.953 -3.620 -12.193 1.00 80.56 389 ALA A C 1
ATOM 3068 O O . ALA A 1 389 ? 20.422 -4.563 -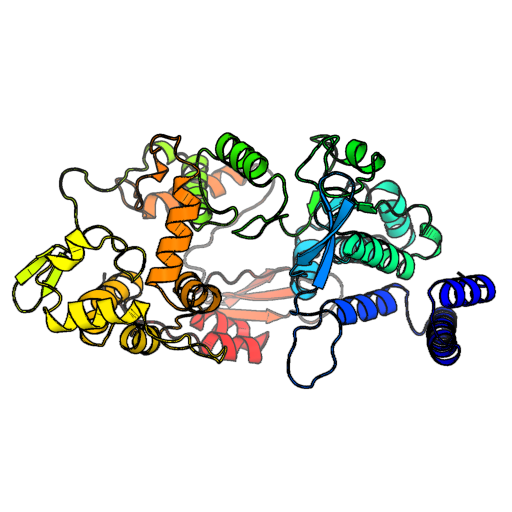11.552 1.00 80.56 389 ALA A O 1
ATOM 3069 N N . ALA A 1 390 ? 18.656 -3.552 -12.512 1.00 72.00 390 ALA A N 1
ATOM 3070 C CA . ALA A 1 390 ? 17.663 -4.538 -12.085 1.00 72.00 390 ALA A CA 1
ATOM 3071 C C . ALA A 1 390 ? 17.971 -5.952 -12.616 1.00 72.00 390 ALA A C 1
ATOM 3073 O O . ALA A 1 390 ? 17.975 -6.922 -11.859 1.00 72.00 390 ALA A O 1
ATOM 3074 N N . LYS A 1 391 ? 18.321 -6.086 -13.902 1.00 70.06 391 LYS A N 1
ATOM 3075 C CA . LYS A 1 391 ? 18.703 -7.381 -14.494 1.00 70.06 391 LYS A CA 1
ATOM 3076 C C . LYS A 1 391 ? 19.985 -7.956 -13.904 1.00 70.06 391 LYS A C 1
ATOM 3078 O O . LYS A 1 391 ? 20.096 -9.174 -13.775 1.00 70.06 391 LYS A O 1
ATOM 3083 N N . LYS A 1 392 ? 20.970 -7.111 -13.587 1.00 71.19 392 LYS A N 1
ATOM 3084 C CA . LYS A 1 392 ? 22.211 -7.549 -12.937 1.00 71.19 392 LYS A CA 1
ATOM 3085 C C . LYS A 1 392 ? 21.921 -8.103 -11.541 1.00 71.19 392 LYS A C 1
ATOM 3087 O O . LYS A 1 392 ? 22.455 -9.153 -11.207 1.00 71.19 392 LYS A O 1
ATOM 3092 N N . ALA A 1 393 ? 21.032 -7.455 -10.789 1.00 65.94 393 ALA A N 1
ATOM 3093 C CA . ALA A 1 393 ? 20.575 -7.954 -9.494 1.00 65.94 393 ALA A CA 1
ATOM 3094 C C . ALA A 1 393 ? 19.824 -9.298 -9.612 1.00 65.94 393 ALA A C 1
ATOM 3096 O O . ALA A 1 393 ? 20.029 -10.187 -8.794 1.00 65.94 393 ALA A O 1
ATOM 3097 N N . GLN A 1 394 ? 19.017 -9.490 -10.664 1.00 58.75 394 GLN A N 1
ATOM 3098 C CA . GLN A 1 394 ? 18.278 -10.742 -10.894 1.00 58.75 394 GLN A CA 1
ATOM 3099 C C . GLN A 1 394 ? 19.152 -11.910 -11.382 1.00 58.75 394 GLN A C 1
ATOM 3101 O O . GLN A 1 394 ? 18.912 -13.058 -11.019 1.00 58.75 394 GLN A O 1
ATOM 3106 N N . ARG A 1 395 ? 20.180 -11.655 -12.203 1.00 51.38 395 ARG A N 1
ATOM 3107 C CA . ARG A 1 395 ? 21.059 -12.707 -12.753 1.00 51.38 395 ARG A CA 1
ATOM 3108 C C . ARG A 1 395 ? 21.906 -13.431 -11.705 1.00 51.38 395 ARG A C 1
ATOM 3110 O O . ARG A 1 395 ? 22.346 -14.541 -11.979 1.00 51.38 395 ARG A O 1
ATOM 3117 N N . GLY A 1 396 ? 22.100 -12.846 -10.526 1.00 45.22 396 GLY A N 1
ATOM 3118 C CA . GLY A 1 396 ? 22.747 -13.519 -9.396 1.00 45.22 396 GLY A CA 1
ATOM 3119 C C . GLY A 1 396 ? 21.886 -14.590 -8.711 1.00 45.22 396 GLY A C 1
ATOM 3120 O O . GLY A 1 396 ? 22.368 -15.212 -7.776 1.00 45.22 396 GLY A O 1
ATOM 3121 N N . ARG A 1 397 ? 20.631 -14.800 -9.145 1.00 45.78 397 ARG A N 1
ATOM 3122 C CA . ARG A 1 397 ? 19.608 -15.588 -8.425 1.00 45.78 397 ARG A CA 1
ATOM 3123 C C . ARG A 1 397 ? 18.934 -16.685 -9.273 1.00 45.78 397 ARG A C 1
ATOM 3125 O O . ARG A 1 397 ? 17.783 -17.033 -9.047 1.00 45.78 397 ARG A O 1
ATOM 3132 N N . ALA A 1 398 ? 19.593 -17.202 -10.312 1.00 34.19 398 ALA A N 1
ATOM 3133 C CA . ALA A 1 398 ? 18.958 -18.143 -11.241 1.00 34.19 398 ALA A CA 1
ATOM 3134 C C . ALA A 1 398 ? 18.835 -19.569 -10.661 1.00 34.19 398 ALA A C 1
ATOM 3136 O O . ALA A 1 398 ? 19.817 -20.308 -10.644 1.00 34.19 398 ALA A O 1
ATOM 3137 N N . GLY A 1 399 ? 17.620 -19.975 -10.262 1.00 34.75 399 GLY A N 1
ATOM 3138 C CA . GLY A 1 399 ? 17.348 -21.347 -9.820 1.00 34.75 399 GLY A CA 1
ATOM 3139 C C . GLY A 1 399 ? 15.889 -21.687 -9.484 1.00 34.75 399 GLY A C 1
ATOM 3140 O O . GLY A 1 399 ? 15.649 -22.201 -8.404 1.00 34.75 399 GLY A O 1
ATOM 3141 N N . ALA A 1 400 ? 14.909 -21.451 -10.368 1.00 36.31 400 ALA A N 1
ATOM 3142 C CA . ALA A 1 400 ? 13.580 -22.078 -10.241 1.00 36.31 400 ALA A CA 1
ATOM 3143 C C . ALA A 1 400 ? 12.810 -22.125 -11.573 1.00 36.31 400 ALA A C 1
ATOM 3145 O O . ALA A 1 400 ? 12.890 -21.207 -12.392 1.00 36.31 400 ALA A O 1
ATOM 3146 N N . ALA A 1 401 ? 12.051 -23.206 -11.783 1.00 32.66 401 ALA A N 1
ATOM 3147 C CA . ALA A 1 401 ? 11.162 -23.387 -12.929 1.00 32.66 401 ALA A CA 1
ATOM 3148 C C . ALA A 1 401 ? 9.844 -22.592 -12.758 1.00 32.66 401 ALA A C 1
ATOM 3150 O O . ALA A 1 401 ? 9.366 -22.431 -11.635 1.00 32.66 401 ALA A O 1
ATOM 3151 N N . PRO A 1 402 ? 9.223 -22.108 -13.851 1.00 38.53 402 PRO A N 1
ATOM 3152 C CA . PRO A 1 402 ? 8.007 -21.298 -13.781 1.00 38.53 402 PRO A CA 1
ATOM 3153 C C . PRO A 1 402 ? 6.782 -22.107 -13.308 1.00 38.53 402 PRO A C 1
ATOM 3155 O O . PRO A 1 402 ? 6.338 -23.022 -13.998 1.00 38.53 402 PRO A O 1
ATOM 3158 N N . GLY A 1 403 ? 6.217 -21.748 -12.149 1.00 40.50 403 GLY A N 1
ATOM 3159 C CA . GLY A 1 403 ? 4.939 -22.275 -11.642 1.00 40.50 403 GLY A CA 1
ATOM 3160 C C . GLY A 1 403 ? 3.697 -21.623 -12.287 1.00 40.50 403 GLY A C 1
ATOM 3161 O O . GLY A 1 403 ? 3.834 -20.798 -13.184 1.00 40.50 403 GLY A O 1
ATOM 3162 N N . PRO A 1 404 ? 2.466 -21.917 -11.822 1.00 38.28 404 PRO A N 1
ATOM 3163 C CA . PRO A 1 404 ? 1.207 -21.383 -12.381 1.00 38.28 404 PRO A CA 1
ATOM 3164 C C . PRO A 1 404 ? 1.087 -19.847 -12.378 1.00 38.28 404 PRO A C 1
ATOM 3166 O O . PRO A 1 404 ? 0.321 -19.282 -13.152 1.00 38.28 404 PRO A O 1
ATOM 3169 N N . LEU A 1 405 ? 1.876 -19.166 -11.541 1.00 47.06 405 LEU A N 1
ATOM 3170 C CA . LEU A 1 405 ? 2.033 -17.704 -11.517 1.00 47.06 405 LEU A CA 1
ATOM 3171 C C . LEU A 1 405 ? 2.845 -17.158 -12.706 1.00 47.06 405 LEU A C 1
ATOM 3173 O O . LEU A 1 405 ? 2.940 -15.950 -12.885 1.00 47.06 405 LEU A O 1
ATOM 3177 N N . ALA A 1 406 ? 3.419 -18.029 -13.540 1.00 46.88 406 ALA A N 1
ATOM 3178 C CA . ALA A 1 406 ? 4.150 -17.643 -14.744 1.00 46.88 406 ALA A CA 1
ATOM 3179 C C . ALA A 1 406 ? 3.245 -17.081 -15.849 1.00 46.88 406 ALA A C 1
ATOM 3181 O O . ALA A 1 406 ? 3.733 -16.479 -16.808 1.00 46.88 406 ALA A O 1
ATOM 3182 N N . PHE A 1 407 ? 1.930 -17.269 -15.728 1.00 48.31 407 PHE A N 1
ATOM 3183 C CA . PHE A 1 407 ? 0.956 -16.639 -16.603 1.00 48.31 407 PHE A CA 1
ATOM 3184 C C . PHE A 1 407 ? 0.595 -15.270 -16.027 1.00 48.31 407 PHE A C 1
ATOM 3186 O O . PHE A 1 407 ? -0.156 -15.170 -15.064 1.00 48.31 407 PHE A O 1
ATOM 3193 N N . GLY A 1 408 ? 1.101 -14.200 -16.645 1.00 59.12 408 GLY A N 1
ATOM 3194 C CA . GLY A 1 408 ? 0.773 -12.819 -16.260 1.00 59.12 408 GLY A CA 1
ATOM 3195 C C . GLY A 1 408 ? -0.709 -12.438 -16.416 1.00 59.12 408 GLY A C 1
ATOM 3196 O O . GLY A 1 408 ? -1.085 -11.333 -16.048 1.00 59.12 408 GLY A O 1
ATOM 3197 N N . PHE A 1 409 ? -1.548 -13.337 -16.945 1.00 76.00 409 PHE A N 1
ATOM 3198 C CA . PHE A 1 409 ? -2.994 -13.173 -17.084 1.00 76.00 409 PHE A CA 1
ATOM 3199 C C . PHE A 1 409 ? -3.699 -14.497 -16.771 1.00 76.00 409 PHE A C 1
ATOM 3201 O O . PHE A 1 409 ? -3.343 -15.535 -17.336 1.00 76.00 409 PHE A O 1
ATOM 3208 N N . LEU A 1 410 ? -4.712 -14.442 -15.904 1.00 83.44 410 LEU A N 1
ATOM 3209 C CA . LEU A 1 410 ? -5.534 -15.578 -15.487 1.00 83.44 410 LEU A CA 1
ATOM 3210 C C . LEU A 1 410 ? -7.018 -15.243 -15.656 1.00 83.44 410 LEU A C 1
ATOM 3212 O O . LEU A 1 410 ? -7.422 -14.095 -15.477 1.00 83.44 410 LEU A O 1
ATOM 3216 N N . SER A 1 411 ? -7.827 -16.252 -15.969 1.00 89.50 411 SER A N 1
ATOM 3217 C CA . SER A 1 411 ? -9.286 -16.141 -16.023 1.00 89.50 411 SER A CA 1
ATOM 3218 C C . SER A 1 411 ? -9.958 -17.452 -15.599 1.00 89.50 411 SER A C 1
ATOM 3220 O O . SER A 1 411 ? -9.289 -18.431 -15.257 1.00 89.50 411 SER A O 1
ATOM 3222 N N . LEU A 1 412 ? -11.291 -17.454 -15.609 1.00 91.19 412 LEU A N 1
ATOM 3223 C CA . LEU A 1 412 ? -12.150 -18.612 -15.374 1.00 91.19 412 LEU A CA 1
ATOM 3224 C C . LEU A 1 412 ? -12.923 -18.965 -16.660 1.00 91.19 412 LEU A C 1
ATOM 3226 O O . LEU A 1 412 ? -13.261 -18.058 -17.424 1.00 91.19 412 LEU A O 1
ATOM 3230 N N . PRO A 1 413 ? -13.255 -20.249 -16.907 1.00 90.44 413 PRO A N 1
ATOM 3231 C CA . PRO A 1 413 ? -13.971 -20.686 -18.109 1.00 90.44 413 PRO A CA 1
ATOM 3232 C C . PRO A 1 413 ? -15.295 -19.968 -18.388 1.00 90.44 413 PRO A C 1
ATOM 3234 O O . PRO A 1 413 ? -15.569 -19.666 -19.544 1.00 90.44 413 PRO A O 1
ATOM 3237 N N . GLY A 1 414 ? -16.095 -19.666 -17.362 1.00 90.56 414 GLY A N 1
ATOM 3238 C CA . GLY A 1 414 ? -17.326 -18.874 -17.493 1.00 90.56 414 GLY A CA 1
ATOM 3239 C C . GLY A 1 414 ? -17.134 -17.377 -17.242 1.00 90.56 414 GLY A C 1
ATOM 3240 O O . GLY A 1 414 ? -18.109 -16.663 -17.022 1.00 90.56 414 GLY A O 1
ATOM 3241 N N . GLY A 1 415 ? -15.890 -16.892 -17.253 1.00 90.81 415 GLY A N 1
ATOM 3242 C CA . GLY A 1 415 ? -15.541 -15.494 -17.012 1.00 90.81 415 GLY A CA 1
ATOM 3243 C C . GLY A 1 415 ? -15.395 -15.128 -15.532 1.00 90.81 415 GLY A C 1
ATOM 3244 O O . GLY A 1 415 ? -15.710 -15.897 -14.624 1.00 90.81 415 GLY A O 1
ATOM 3245 N N . LEU A 1 416 ? -14.904 -13.911 -15.277 1.00 90.25 416 LEU A N 1
ATOM 3246 C CA . LEU A 1 416 ? -14.590 -13.432 -13.921 1.00 90.25 416 LEU A CA 1
ATOM 3247 C C . LEU A 1 416 ? -15.826 -13.269 -13.017 1.00 90.25 416 LEU A C 1
ATOM 3249 O O . LEU A 1 416 ? -15.681 -13.248 -11.796 1.00 90.25 416 LEU A O 1
ATOM 3253 N N . GLY A 1 417 ? -17.038 -13.225 -13.583 1.00 92.38 417 GLY A N 1
ATOM 3254 C CA . GLY A 1 417 ? -18.286 -13.222 -12.810 1.00 92.38 417 GLY A CA 1
ATOM 3255 C C . GLY A 1 417 ? -18.454 -14.464 -11.927 1.00 92.38 417 GLY A C 1
ATOM 3256 O O . GLY A 1 417 ? -19.066 -14.388 -10.863 1.00 92.38 417 GLY A O 1
ATOM 3257 N N . GLU A 1 418 ? -17.836 -15.589 -12.297 1.00 93.94 418 GLU A N 1
ATOM 3258 C CA . GLU A 1 418 ? -17.808 -16.787 -11.456 1.00 93.94 418 GLU A CA 1
ATOM 3259 C C . GLU A 1 418 ? -17.132 -16.544 -10.102 1.00 93.94 418 GLU A C 1
ATOM 3261 O O . GLU A 1 418 ? -17.572 -17.101 -9.097 1.00 93.94 418 GLU A O 1
ATOM 3266 N N . LEU A 1 419 ? -16.091 -15.702 -10.056 1.00 92.31 419 LEU A N 1
ATOM 3267 C CA . LEU A 1 419 ? -15.408 -15.364 -8.809 1.00 92.31 419 LEU A CA 1
ATOM 3268 C C . LEU A 1 419 ? -16.348 -14.603 -7.870 1.00 92.31 419 LEU A C 1
ATOM 3270 O O . LEU A 1 419 ? -16.425 -14.933 -6.690 1.00 92.31 419 LEU A O 1
ATOM 3274 N N . VAL A 1 420 ? -17.109 -13.644 -8.406 1.00 92.75 420 VAL A N 1
ATOM 3275 C CA . VAL A 1 420 ? -18.118 -12.883 -7.651 1.00 92.75 420 VAL A CA 1
ATOM 3276 C C . VAL A 1 420 ? -19.193 -13.818 -7.098 1.00 92.75 420 VAL A C 1
ATOM 3278 O O . VAL A 1 420 ? -19.469 -13.798 -5.900 1.00 92.75 420 VAL A O 1
ATOM 3281 N N . ALA A 1 421 ? -19.734 -14.705 -7.938 1.00 93.06 421 ALA A N 1
ATOM 3282 C CA . ALA A 1 421 ? -20.723 -15.695 -7.514 1.00 93.06 421 ALA A CA 1
ATOM 3283 C C . ALA A 1 421 ? -20.163 -16.675 -6.463 1.00 93.06 421 ALA A C 1
ATOM 3285 O O . ALA A 1 421 ? -20.871 -17.085 -5.541 1.00 93.06 421 ALA A O 1
ATOM 3286 N N . GLY A 1 422 ? -18.884 -17.048 -6.579 1.00 93.12 422 GLY A N 1
ATOM 3287 C CA . GLY A 1 422 ? -18.180 -17.872 -5.597 1.00 93.12 422 GLY A CA 1
ATOM 3288 C C . GLY A 1 422 ? -18.058 -17.183 -4.238 1.00 93.12 422 GLY A C 1
ATOM 3289 O O . GLY A 1 422 ? -18.362 -17.799 -3.218 1.00 93.12 422 GLY A O 1
ATOM 3290 N N . ILE A 1 423 ? -17.680 -15.900 -4.225 1.00 91.44 423 ILE A N 1
ATOM 3291 C CA . ILE A 1 423 ? -17.602 -15.079 -3.007 1.00 91.44 423 ILE A CA 1
ATOM 3292 C C . ILE A 1 423 ? -18.981 -14.954 -2.359 1.00 91.44 423 ILE A C 1
ATOM 3294 O O . ILE A 1 423 ? -19.111 -15.180 -1.160 1.00 91.44 423 ILE A O 1
ATOM 3298 N N . GLU A 1 424 ? -20.022 -14.651 -3.136 1.00 91.19 424 GLU A N 1
ATOM 3299 C CA . GLU A 1 424 ? -21.383 -14.543 -2.608 1.00 91.19 424 GLU A CA 1
ATOM 3300 C C . GLU A 1 424 ? -21.835 -15.854 -1.944 1.00 91.19 424 GLU A C 1
ATOM 3302 O O . GLU A 1 424 ? -22.339 -15.851 -0.818 1.00 91.19 424 GLU A O 1
ATOM 3307 N N . ARG A 1 425 ? -21.609 -16.993 -2.611 1.00 90.31 425 ARG A N 1
ATOM 3308 C CA . ARG A 1 425 ? -21.943 -18.319 -2.075 1.00 90.31 425 ARG A CA 1
ATOM 3309 C C . ARG A 1 425 ? -21.179 -18.621 -0.788 1.00 90.31 425 ARG A C 1
ATOM 3311 O O . ARG A 1 425 ? -21.761 -19.152 0.155 1.00 90.31 425 ARG A O 1
ATOM 3318 N N . GLU A 1 426 ? -19.890 -18.294 -0.748 1.00 87.69 426 GLU A N 1
ATOM 3319 C CA . GLU A 1 426 ? -19.036 -18.459 0.431 1.00 87.69 426 GLU A CA 1
ATOM 3320 C C . GLU A 1 426 ? -19.558 -17.649 1.621 1.00 87.69 426 GLU A C 1
ATOM 3322 O O . GLU A 1 426 ? -19.690 -18.187 2.719 1.00 87.69 426 GLU A O 1
ATOM 3327 N N . VAL A 1 427 ? -19.901 -16.378 1.392 1.00 86.62 427 VAL A N 1
ATOM 3328 C CA . VAL A 1 427 ? -20.458 -15.484 2.414 1.00 86.62 427 VAL A CA 1
ATOM 3329 C C . VAL A 1 427 ? -21.771 -16.042 2.960 1.00 86.62 427 VAL A C 1
ATOM 3331 O O . VAL A 1 427 ? -21.926 -16.159 4.174 1.00 86.62 427 VAL A O 1
ATOM 3334 N N . ARG A 1 428 ? -22.685 -16.473 2.081 1.00 85.62 428 ARG A N 1
ATOM 3335 C CA . ARG A 1 428 ? -23.963 -17.082 2.489 1.00 85.62 428 ARG A CA 1
ATOM 3336 C C . ARG A 1 428 ? -23.770 -18.381 3.275 1.00 85.62 428 ARG A C 1
ATOM 3338 O O . ARG A 1 428 ? -24.509 -18.627 4.218 1.00 85.62 428 ARG A O 1
ATOM 3345 N N . ARG A 1 429 ? -22.768 -19.199 2.930 1.00 82.56 429 ARG A N 1
ATOM 3346 C CA . ARG A 1 429 ? -22.478 -20.455 3.645 1.00 82.56 429 ARG A CA 1
ATOM 3347 C C . ARG A 1 429 ? -21.984 -20.225 5.077 1.00 82.56 429 ARG A C 1
ATOM 3349 O O . ARG A 1 429 ? -22.213 -21.078 5.926 1.00 82.56 429 ARG A O 1
ATOM 3356 N N . ARG A 1 430 ? -21.285 -19.117 5.347 1.00 76.81 430 ARG A N 1
ATOM 3357 C CA . ARG A 1 430 ? -20.707 -18.809 6.672 1.00 76.81 430 ARG A CA 1
ATOM 3358 C C . ARG A 1 430 ? -21.681 -18.144 7.643 1.00 76.81 430 ARG A C 1
ATOM 3360 O O . ARG A 1 430 ? -21.391 -18.096 8.836 1.00 76.81 430 ARG A O 1
ATOM 3367 N N . GLU A 1 431 ? -22.827 -17.680 7.159 1.00 67.75 431 GLU A N 1
ATOM 3368 C CA . GLU A 1 431 ? -23.865 -17.020 7.961 1.00 67.75 431 GLU A CA 1
ATOM 3369 C C . GLU A 1 431 ? -24.266 -17.791 9.246 1.00 67.75 431 GLU A C 1
ATOM 3371 O O . GLU A 1 431 ? -24.328 -17.154 10.298 1.00 67.75 431 GLU A O 1
ATOM 3376 N N . PRO A 1 432 ? -24.362 -19.142 9.261 1.00 63.91 432 PRO A N 1
ATOM 3377 C CA . PRO A 1 432 ? -24.708 -19.901 10.470 1.00 63.91 432 PRO A CA 1
ATOM 3378 C C . PRO A 1 432 ? -23.623 -19.934 11.563 1.00 63.91 432 PRO A C 1
ATOM 3380 O O . PRO A 1 432 ? -23.874 -20.449 12.648 1.00 63.91 432 PRO A O 1
ATOM 3383 N N . THR A 1 433 ? -22.404 -19.446 11.294 1.00 60.78 433 THR A N 1
ATOM 3384 C CA . THR A 1 433 ? -21.228 -19.640 12.173 1.00 60.78 433 THR A CA 1
ATOM 3385 C C . THR A 1 433 ? -20.843 -18.425 13.028 1.00 60.78 433 THR A C 1
ATOM 3387 O O . THR A 1 433 ? -19.778 -18.424 13.637 1.00 60.78 433 THR A O 1
ATOM 3390 N N . GLY A 1 434 ? -21.719 -17.416 13.136 1.00 57.88 434 GLY A N 1
ATOM 3391 C CA . GLY A 1 434 ? -21.619 -16.365 14.166 1.00 57.88 434 GLY A CA 1
ATOM 3392 C C . GLY A 1 434 ? -21.410 -14.933 13.665 1.00 57.88 434 GLY A C 1
ATOM 3393 O O . GLY A 1 434 ? -21.474 -14.001 14.461 1.00 57.88 434 GLY A O 1
ATOM 3394 N N . THR A 1 435 ? -21.230 -14.715 12.360 1.00 65.56 435 THR A N 1
ATOM 3395 C CA . THR A 1 435 ? -21.268 -13.371 11.756 1.00 65.56 435 THR A CA 1
ATOM 3396 C C . THR A 1 435 ? -22.430 -13.304 10.777 1.00 65.56 435 THR A C 1
ATOM 3398 O O . THR A 1 435 ? -22.375 -13.878 9.690 1.00 65.56 435 THR A O 1
ATOM 3401 N N . ARG A 1 436 ? -23.498 -12.600 11.163 1.00 76.69 436 ARG A N 1
ATOM 3402 C CA . ARG A 1 436 ? -24.663 -12.395 10.299 1.00 76.69 436 ARG A CA 1
ATOM 3403 C C . ARG A 1 436 ? -24.287 -11.446 9.164 1.00 76.69 436 ARG A C 1
ATOM 3405 O O . ARG A 1 436 ? -24.083 -10.258 9.396 1.00 76.69 436 ARG A O 1
ATOM 3412 N N . VAL A 1 437 ? -24.226 -11.956 7.936 1.00 84.56 437 VAL A N 1
ATOM 3413 C CA . VAL A 1 437 ? -23.985 -11.138 6.739 1.00 84.56 437 VAL A CA 1
ATOM 3414 C C . VAL A 1 437 ? -25.258 -11.066 5.907 1.00 84.56 437 VAL A C 1
ATOM 3416 O O . VAL A 1 437 ? -25.772 -12.083 5.448 1.00 84.56 437 VAL A O 1
ATOM 3419 N N . VAL A 1 438 ? -25.761 -9.849 5.688 1.00 86.19 438 VAL A N 1
ATOM 3420 C CA . VAL A 1 438 ? -26.971 -9.601 4.896 1.00 86.19 438 VAL A CA 1
ATOM 3421 C C . VAL A 1 438 ? -26.589 -8.917 3.589 1.00 86.19 438 VAL A C 1
ATOM 3423 O O . VAL A 1 438 ? -26.123 -7.781 3.583 1.00 86.19 438 VAL A O 1
ATOM 3426 N N . ILE A 1 439 ? -26.816 -9.602 2.468 1.00 89.19 439 ILE A N 1
ATOM 3427 C CA . ILE A 1 439 ? -26.584 -9.060 1.124 1.00 89.19 439 ILE A CA 1
ATOM 3428 C C . ILE A 1 439 ? -27.911 -8.535 0.575 1.00 89.19 439 ILE A C 1
ATOM 3430 O O . ILE A 1 439 ? -28.857 -9.305 0.405 1.00 89.19 439 ILE A O 1
ATOM 3434 N N . ARG A 1 440 ? -27.976 -7.230 0.287 1.00 90.81 440 ARG A N 1
ATOM 3435 C CA . ARG A 1 440 ? -29.177 -6.558 -0.231 1.00 90.81 440 ARG A CA 1
ATOM 3436 C C . ARG A 1 440 ? -28.935 -6.022 -1.639 1.00 90.81 440 ARG A C 1
ATOM 3438 O O . ARG A 1 440 ? -28.268 -5.009 -1.820 1.00 90.81 440 ARG A O 1
ATOM 3445 N N . THR A 1 441 ? -29.503 -6.687 -2.638 1.00 92.88 441 THR A N 1
ATOM 3446 C CA . THR A 1 441 ? -29.532 -6.191 -4.022 1.00 92.88 441 THR A CA 1
ATOM 3447 C C . THR A 1 441 ? -30.705 -5.234 -4.221 1.00 92.88 441 THR A C 1
ATOM 3449 O O . THR A 1 441 ? -31.726 -5.361 -3.550 1.00 92.88 441 THR A O 1
ATOM 3452 N N . GLY A 1 442 ? -30.575 -4.260 -5.127 1.00 93.31 442 GLY A N 1
ATOM 3453 C CA . GLY A 1 442 ? -31.614 -3.241 -5.349 1.00 93.31 442 GLY A CA 1
ATOM 3454 C C . GLY A 1 442 ? -31.760 -2.218 -4.210 1.00 93.31 442 GLY A C 1
ATOM 3455 O O . GLY A 1 442 ? -32.622 -1.348 -4.275 1.00 93.31 442 GLY A O 1
ATOM 3456 N N . ALA A 1 443 ? -30.907 -2.283 -3.184 1.00 95.56 443 ALA A N 1
ATOM 3457 C CA . ALA A 1 443 ? -30.884 -1.357 -2.056 1.00 95.56 443 ALA A CA 1
ATOM 3458 C C . ALA A 1 443 ? -29.903 -0.203 -2.320 1.00 95.56 443 ALA A C 1
ATOM 3460 O O . ALA A 1 443 ? -28.789 -0.180 -1.798 1.00 95.56 443 ALA A O 1
ATOM 3461 N N . ARG A 1 444 ? -30.294 0.749 -3.174 1.00 96.12 444 ARG A N 1
ATOM 3462 C CA . ARG A 1 444 ? -29.470 1.934 -3.457 1.00 96.12 444 ARG A CA 1
ATOM 3463 C C . ARG A 1 444 ? -29.408 2.837 -2.225 1.00 96.12 444 ARG A C 1
ATOM 3465 O O . ARG A 1 444 ? -30.446 3.265 -1.729 1.00 96.12 444 ARG A O 1
ATOM 3472 N N . VAL A 1 445 ? -28.197 3.154 -1.776 1.00 96.25 445 VAL A N 1
ATOM 3473 C CA . VAL A 1 445 ? -27.959 4.174 -0.747 1.00 96.25 445 VAL A CA 1
ATOM 3474 C C . VAL A 1 445 ? -28.100 5.559 -1.377 1.00 96.25 445 VAL A C 1
ATOM 3476 O O . VAL A 1 445 ? -27.503 5.825 -2.420 1.00 96.25 445 VAL A O 1
ATOM 3479 N N . GLU A 1 446 ? -28.886 6.432 -0.752 1.00 94.44 446 GLU A N 1
ATOM 3480 C CA . GLU A 1 446 ? -29.057 7.827 -1.175 1.00 94.44 446 GLU A CA 1
ATOM 3481 C C . GLU A 1 446 ? -28.282 8.812 -0.313 1.00 94.44 446 GLU A C 1
ATOM 3483 O O . GLU A 1 446 ? -27.794 9.815 -0.834 1.00 94.44 446 GLU A O 1
ATOM 3488 N N . ARG A 1 447 ? -28.154 8.542 0.990 1.00 92.56 447 ARG A N 1
ATOM 3489 C CA . ARG A 1 447 ? -27.511 9.471 1.921 1.00 92.56 447 ARG A CA 1
ATOM 3490 C C . ARG A 1 447 ? -26.789 8.741 3.043 1.00 92.56 447 ARG A C 1
ATOM 3492 O O . ARG A 1 447 ? -27.289 7.735 3.547 1.00 92.56 447 ARG A O 1
ATOM 3499 N N . VAL A 1 448 ? -25.647 9.295 3.440 1.00 94.62 448 VAL A N 1
ATOM 3500 C CA . VAL A 1 448 ? -24.904 8.920 4.645 1.00 94.62 448 VAL A CA 1
ATOM 3501 C C . VAL A 1 448 ? -24.783 10.158 5.524 1.00 94.62 448 VAL A C 1
ATOM 3503 O O . VAL A 1 448 ? -24.414 11.236 5.057 1.00 94.62 448 VAL A O 1
ATOM 3506 N N . GLU A 1 449 ? -25.120 10.019 6.797 1.00 92.62 449 GLU A N 1
ATOM 3507 C CA . GLU A 1 449 ? -25.070 11.102 7.776 1.00 92.62 449 GLU A CA 1
ATOM 3508 C C . GLU A 1 449 ? -24.390 10.614 9.044 1.00 92.62 449 GLU A C 1
ATOM 3510 O O . GLU A 1 449 ? -24.530 9.446 9.407 1.00 92.62 449 GLU A O 1
ATOM 3515 N N . ARG A 1 450 ? -23.683 11.509 9.738 1.00 88.00 450 ARG A N 1
ATOM 3516 C CA . ARG A 1 450 ? -23.281 11.240 11.119 1.00 88.00 450 ARG A CA 1
ATOM 3517 C C . ARG A 1 450 ? -24.521 11.288 12.003 1.00 88.00 450 ARG A C 1
ATOM 3519 O O . ARG A 1 450 ? -25.350 12.189 11.862 1.00 88.00 450 ARG A O 1
ATOM 3526 N N . ALA A 1 451 ? -24.652 10.328 12.906 1.00 82.94 451 ALA A N 1
ATOM 3527 C CA . ALA A 1 451 ? -25.675 10.397 13.935 1.00 82.94 451 ALA A CA 1
ATOM 3528 C C . ALA A 1 451 ? -25.377 11.552 14.906 1.00 82.94 451 ALA A C 1
ATOM 3530 O O . ALA A 1 451 ? -24.225 11.949 15.097 1.00 82.94 451 ALA A O 1
ATOM 3531 N N . ALA A 1 452 ? -26.420 12.102 15.531 1.00 71.69 452 ALA A N 1
ATOM 3532 C CA . ALA A 1 452 ? -26.253 13.120 16.561 1.00 71.69 452 ALA A CA 1
ATOM 3533 C C . ALA A 1 452 ? -25.498 12.524 17.763 1.00 71.69 452 ALA A C 1
ATOM 3535 O O . ALA A 1 452 ? -25.945 11.540 18.356 1.00 71.69 452 ALA A O 1
ATOM 3536 N N . ALA A 1 453 ? -24.350 13.116 18.104 1.00 61.00 453 ALA A N 1
ATOM 3537 C CA . ALA A 1 453 ? -23.449 12.614 19.137 1.00 61.00 453 ALA A CA 1
ATOM 3538 C C . ALA A 1 453 ? -24.172 12.458 20.486 1.00 61.00 453 ALA A C 1
ATOM 3540 O O . ALA A 1 453 ? -24.576 13.442 21.106 1.00 61.00 453 ALA A O 1
ATOM 3541 N N . SER A 1 454 ? -24.342 11.213 20.936 1.00 53.06 454 SER A N 1
ATOM 3542 C CA . SER A 1 454 ? -24.905 10.891 22.250 1.00 53.06 454 SER A CA 1
ATOM 3543 C C . SER A 1 454 ? -24.427 9.512 22.730 1.00 53.06 454 SER A C 1
ATOM 3545 O O . SER A 1 454 ? -25.043 8.496 22.439 1.00 53.06 454 SER A O 1
ATOM 3547 N N . GLY A 1 455 ? -23.321 9.470 23.484 1.00 63.03 455 GLY A N 1
ATOM 3548 C CA . GLY A 1 455 ? -22.834 8.246 24.149 1.00 63.03 455 GLY A CA 1
ATOM 3549 C C . GLY A 1 455 ? -22.510 7.085 23.193 1.00 63.03 455 GLY A C 1
ATOM 3550 O O . GLY A 1 455 ? -21.965 7.320 22.120 1.00 63.03 455 GLY A O 1
ATOM 3551 N N . ASP A 1 456 ? -22.871 5.853 23.575 1.00 59.50 456 ASP A N 1
ATOM 3552 C CA . ASP A 1 456 ? -22.686 4.600 22.804 1.00 59.50 456 ASP A CA 1
ATOM 3553 C C . ASP A 1 456 ? -23.604 4.475 21.560 1.00 59.50 456 ASP A C 1
ATOM 3555 O O . ASP A 1 456 ? -23.916 3.373 21.106 1.00 59.50 456 ASP A O 1
ATOM 3559 N N . ALA A 1 457 ? -24.112 5.587 21.022 1.00 61.00 457 ALA A N 1
ATOM 3560 C CA . ALA A 1 457 ? -25.005 5.577 19.868 1.00 61.00 457 ALA A CA 1
ATOM 3561 C C . ALA A 1 457 ? -24.261 5.236 18.555 1.00 61.00 457 ALA A C 1
ATOM 3563 O O . ALA A 1 457 ? -23.102 5.624 18.389 1.00 61.00 457 ALA A O 1
ATOM 3564 N N . PRO A 1 458 ? -24.933 4.567 17.594 1.00 63.69 458 PRO A N 1
ATOM 3565 C CA . PRO A 1 458 ? -24.362 4.242 16.285 1.00 63.69 458 PRO A CA 1
ATOM 3566 C C . PRO A 1 458 ? -23.883 5.507 15.567 1.00 63.69 458 PRO A C 1
ATOM 3568 O O . PRO A 1 458 ? -24.608 6.497 15.525 1.00 63.69 458 PRO A O 1
ATOM 3571 N N . GLU A 1 459 ? -22.683 5.475 14.984 1.00 82.44 459 GLU A N 1
ATOM 3572 C CA . GLU A 1 459 ? -22.003 6.672 14.463 1.00 82.44 459 GLU A CA 1
ATOM 3573 C C . GLU A 1 459 ? -22.625 7.208 13.159 1.00 82.44 459 GLU A C 1
ATOM 3575 O O . GLU A 1 459 ? -22.528 8.406 12.874 1.00 82.44 459 GLU A O 1
ATOM 3580 N N . TYR A 1 460 ? -23.305 6.357 12.380 1.00 90.81 460 TYR A N 1
ATOM 3581 C CA . TYR A 1 460 ? -23.842 6.719 11.067 1.00 90.81 460 TYR A CA 1
ATOM 3582 C C . TYR A 1 460 ? -25.297 6.297 10.855 1.00 90.81 460 TYR A C 1
ATOM 3584 O O . TYR A 1 460 ? -25.743 5.224 11.267 1.00 90.81 460 TYR A O 1
ATOM 3592 N N . VAL A 1 461 ? -26.022 7.132 10.110 1.00 94.00 461 VAL A N 1
ATOM 3593 C CA . VAL A 1 461 ? -27.362 6.853 9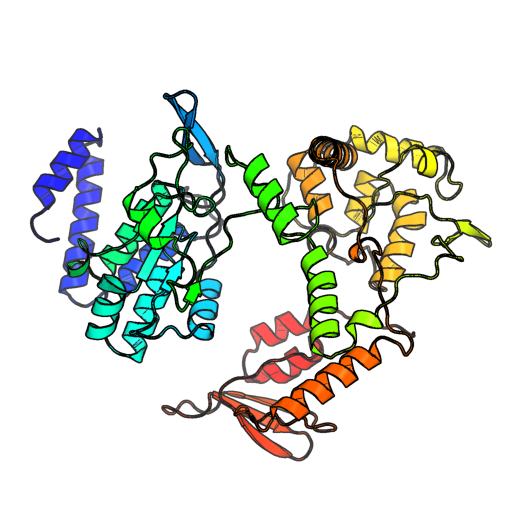.588 1.00 94.00 461 VAL A CA 1
ATOM 3594 C C . VAL A 1 461 ? -27.302 6.791 8.064 1.00 94.00 461 VAL A C 1
ATOM 3596 O O . VAL A 1 461 ? -26.852 7.727 7.402 1.00 94.00 461 VAL A O 1
ATOM 3599 N N . ILE A 1 462 ? -27.776 5.681 7.501 1.00 95.12 462 ILE A N 1
ATOM 3600 C CA . ILE A 1 462 ? -27.838 5.414 6.064 1.00 95.12 462 ILE A CA 1
ATOM 3601 C C . ILE A 1 462 ? -29.290 5.487 5.622 1.00 95.12 462 ILE A C 1
ATOM 3603 O O . ILE A 1 462 ? -30.125 4.742 6.129 1.00 95.12 462 ILE A O 1
ATOM 3607 N N . THR A 1 463 ? -29.592 6.351 4.657 1.00 95.81 463 THR A N 1
ATOM 3608 C CA . THR A 1 463 ? -30.916 6.403 4.026 1.00 95.81 463 THR A CA 1
ATOM 3609 C C . THR A 1 463 ? -30.856 5.729 2.662 1.00 95.81 463 THR A C 1
ATOM 3611 O O . THR A 1 463 ? -30.016 6.073 1.824 1.00 95.81 463 THR A O 1
ATOM 3614 N N . LEU A 1 464 ? -31.736 4.757 2.446 1.00 96.62 464 LEU A N 1
ATOM 3615 C CA . LEU A 1 464 ? -31.911 4.063 1.174 1.00 96.62 464 LEU A CA 1
ATOM 3616 C C . LEU A 1 464 ? -32.949 4.776 0.296 1.00 96.62 464 LEU A C 1
ATOM 3618 O O . LEU A 1 464 ? -33.803 5.504 0.794 1.00 96.62 464 LEU A O 1
ATOM 3622 N N . ALA A 1 465 ? -32.927 4.500 -1.009 1.00 95.62 465 ALA A N 1
ATOM 3623 C CA . ALA A 1 465 ? -33.831 5.114 -1.991 1.00 95.62 465 ALA A CA 1
ATOM 3624 C C . ALA A 1 465 ? -35.324 4.817 -1.781 1.00 95.62 465 ALA A C 1
ATOM 3626 O O . ALA A 1 465 ? -36.186 5.517 -2.299 1.00 95.62 465 ALA A O 1
ATOM 3627 N N . ASN A 1 466 ? -35.645 3.773 -1.019 1.00 94.81 466 ASN A N 1
ATOM 3628 C CA . ASN A 1 466 ? -37.014 3.449 -0.615 1.00 94.81 466 ASN A CA 1
ATOM 3629 C C . ASN A 1 466 ? -37.451 4.191 0.669 1.00 94.81 466 ASN A C 1
ATOM 3631 O O . ASN A 1 466 ? -38.527 3.907 1.188 1.00 94.81 466 ASN A O 1
ATOM 3635 N N . GLY A 1 467 ? -36.621 5.092 1.207 1.00 95.06 467 GLY A N 1
ATOM 3636 C CA . GLY A 1 467 ? -36.862 5.827 2.452 1.00 95.06 467 GLY A CA 1
ATOM 3637 C C . GLY A 1 467 ? -36.485 5.071 3.730 1.00 95.06 467 GLY A C 1
ATOM 3638 O O . GLY A 1 467 ? -36.554 5.644 4.818 1.00 95.06 467 GLY A O 1
ATOM 3639 N N . GLU A 1 468 ? -36.067 3.808 3.629 1.00 96.44 468 GLU A N 1
ATOM 3640 C CA . GLU A 1 468 ? -35.612 3.025 4.775 1.00 96.44 468 GLU A CA 1
ATOM 3641 C C . GLU A 1 468 ? -34.332 3.619 5.368 1.00 96.44 468 GLU A C 1
ATOM 3643 O O . GLU A 1 468 ? -33.416 4.016 4.642 1.00 96.44 468 GLU A O 1
ATOM 3648 N N . ARG A 1 469 ? -34.260 3.649 6.702 1.00 94.88 469 ARG A N 1
ATOM 3649 C CA . ARG A 1 469 ? -33.099 4.141 7.443 1.00 94.88 469 ARG A CA 1
ATOM 3650 C C . ARG A 1 469 ? -32.434 3.011 8.209 1.00 94.88 469 ARG A C 1
ATOM 3652 O O . ARG A 1 469 ? -33.101 2.269 8.923 1.00 94.88 469 ARG A O 1
ATOM 3659 N N . LEU A 1 470 ? -31.117 2.921 8.076 1.00 93.31 470 LEU A N 1
ATOM 3660 C CA . LEU A 1 470 ? -30.271 1.969 8.784 1.00 93.31 470 LEU A CA 1
ATOM 3661 C C . LEU A 1 470 ? -29.303 2.738 9.675 1.00 93.31 470 LEU A C 1
ATOM 3663 O O . LEU A 1 470 ? -28.704 3.714 9.234 1.00 93.31 470 LEU A O 1
ATOM 3667 N N . THR A 1 471 ? -29.126 2.288 10.909 1.00 92.69 471 THR A N 1
ATOM 3668 C CA . THR A 1 471 ? -28.125 2.828 11.833 1.00 92.69 471 THR A CA 1
ATOM 3669 C C . THR A 1 471 ? -26.970 1.849 11.944 1.00 92.69 471 THR A C 1
ATOM 3671 O O . THR A 1 471 ? -27.205 0.657 12.152 1.00 92.69 471 THR A O 1
ATOM 3674 N N . VAL A 1 472 ? -25.741 2.333 11.784 1.00 90.50 472 VAL A N 1
ATOM 3675 C CA . VAL A 1 472 ? -24.533 1.500 11.784 1.00 90.50 472 VAL A CA 1
ATOM 3676 C C . VAL A 1 472 ? -23.390 2.201 12.507 1.00 90.50 472 VAL A C 1
ATOM 3678 O O . VAL A 1 472 ? -23.303 3.427 12.505 1.00 90.50 472 VAL A O 1
ATOM 3681 N N . ASP A 1 473 ? -22.485 1.412 13.078 1.00 88.94 473 ASP A N 1
ATOM 3682 C CA . ASP A 1 473 ? -21.300 1.928 13.772 1.00 88.94 473 ASP A CA 1
ATOM 3683 C C . ASP A 1 473 ? -20.217 2.397 12.795 1.00 88.94 473 ASP A C 1
ATOM 3685 O O . ASP A 1 473 ? -19.443 3.294 13.097 1.00 88.94 473 ASP A O 1
ATOM 3689 N N . ALA A 1 474 ? -20.165 1.809 11.597 1.00 89.12 474 ALA A N 1
ATOM 3690 C CA . ALA A 1 474 ? -19.170 2.135 10.584 1.00 89.12 474 ALA A CA 1
ATOM 3691 C C . ALA A 1 474 ? -19.722 1.973 9.164 1.00 89.12 474 ALA A C 1
ATOM 3693 O O . ALA A 1 474 ? -20.633 1.181 8.909 1.00 89.12 474 ALA A O 1
ATOM 3694 N N . VAL A 1 475 ? -19.118 2.699 8.219 1.00 90.56 475 VAL A N 1
ATOM 3695 C CA . VAL A 1 475 ? -19.475 2.670 6.795 1.00 90.56 475 VAL A CA 1
ATOM 3696 C C . VAL A 1 475 ? -18.227 2.427 5.956 1.00 90.56 475 VAL A C 1
ATOM 3698 O O . VAL A 1 475 ? -17.252 3.165 6.052 1.00 90.56 475 VAL A O 1
ATOM 3701 N N . ILE A 1 476 ? -18.278 1.417 5.083 1.00 93.81 476 ILE A N 1
ATOM 3702 C CA . ILE A 1 476 ? -17.247 1.164 4.069 1.00 93.81 476 ILE A CA 1
ATOM 3703 C C . ILE A 1 476 ? -17.817 1.550 2.704 1.00 93.81 476 ILE A C 1
ATOM 3705 O O . ILE A 1 476 ? -18.741 0.908 2.202 1.00 93.81 476 ILE A O 1
ATOM 3709 N N . LEU A 1 477 ? -17.256 2.590 2.086 1.00 91.81 477 LEU A N 1
ATOM 3710 C CA . LEU A 1 477 ? -17.638 3.020 0.742 1.00 91.81 477 LEU A CA 1
ATOM 3711 C C . LEU A 1 477 ? -16.776 2.314 -0.305 1.00 91.81 477 LEU A C 1
ATOM 3713 O O . LEU A 1 477 ? -15.668 2.740 -0.610 1.00 91.81 477 LEU A O 1
ATOM 3717 N N . ALA A 1 478 ? -17.316 1.239 -0.876 1.00 94.38 478 ALA A N 1
ATOM 3718 C CA . ALA A 1 478 ? -16.721 0.520 -2.007 1.00 94.38 478 ALA A CA 1
ATOM 3719 C C . ALA A 1 478 ? -17.313 0.951 -3.368 1.00 94.38 478 ALA A C 1
ATOM 3721 O O . ALA A 1 478 ? -17.233 0.220 -4.354 1.00 94.38 478 ALA A O 1
ATOM 3722 N N . THR A 1 479 ? -17.962 2.118 -3.420 1.00 93.94 479 THR A N 1
ATOM 3723 C CA . THR A 1 479 ? -18.543 2.704 -4.636 1.00 93.94 479 THR A CA 1
ATOM 3724 C C . THR A 1 479 ? -17.516 3.526 -5.427 1.00 93.94 479 THR A C 1
ATOM 3726 O O . THR A 1 479 ? -16.525 3.976 -4.849 1.00 93.94 479 THR A O 1
ATOM 3729 N N . PRO A 1 480 ? -17.751 3.791 -6.730 1.00 91.75 480 PRO A N 1
ATOM 3730 C CA . PRO A 1 480 ? -16.976 4.775 -7.486 1.00 91.75 480 PRO A CA 1
ATOM 3731 C C . PRO A 1 480 ? -16.882 6.130 -6.770 1.00 91.75 480 PRO A C 1
ATOM 3733 O O . PRO A 1 480 ? -17.831 6.547 -6.102 1.00 91.75 480 PRO A O 1
ATOM 3736 N N . ALA A 1 481 ? -15.770 6.845 -6.954 1.00 90.88 481 ALA A N 1
ATOM 3737 C CA . ALA A 1 481 ? -15.453 8.060 -6.205 1.00 90.88 481 ALA A CA 1
ATOM 3738 C C . ALA A 1 481 ? -16.520 9.154 -6.346 1.00 90.88 481 ALA A C 1
ATOM 3740 O O . ALA A 1 481 ? -16.858 9.791 -5.354 1.00 90.88 481 ALA A O 1
ATOM 3741 N N . TYR A 1 482 ? -17.127 9.321 -7.526 1.00 91.50 482 TYR A N 1
ATOM 3742 C CA . TYR A 1 482 ? -18.197 10.305 -7.730 1.00 91.50 482 TYR A CA 1
ATOM 3743 C C . TYR A 1 482 ? -19.472 9.986 -6.926 1.00 91.50 482 TYR A C 1
ATOM 3745 O O . TYR A 1 482 ? -20.152 10.905 -6.467 1.00 91.50 482 TYR A O 1
ATOM 3753 N N . LEU A 1 483 ? -19.791 8.701 -6.711 1.00 94.62 483 LEU A N 1
ATOM 3754 C CA . LEU A 1 483 ? -20.894 8.298 -5.832 1.00 94.62 483 LEU A CA 1
ATOM 3755 C C . LEU A 1 483 ? -20.503 8.481 -4.368 1.00 94.62 483 LEU A C 1
ATOM 3757 O O . LEU A 1 483 ? -21.271 9.064 -3.609 1.00 94.62 483 LEU A O 1
ATOM 3761 N N . SER A 1 484 ? -19.299 8.052 -3.987 1.00 95.00 484 SER A N 1
ATOM 3762 C CA . SER A 1 484 ? -18.778 8.237 -2.629 1.00 95.00 484 SER A CA 1
ATOM 3763 C C . SER A 1 484 ? -18.753 9.720 -2.234 1.00 95.00 484 SER A C 1
ATOM 3765 O O . SER A 1 484 ? -19.202 10.072 -1.148 1.00 95.00 484 SER A O 1
ATOM 3767 N N . ALA A 1 485 ? -18.344 10.608 -3.146 1.00 92.62 485 ALA A N 1
ATOM 3768 C CA . ALA A 1 485 ? -18.384 12.059 -2.973 1.00 92.62 485 ALA A CA 1
ATOM 3769 C C . ALA A 1 485 ? -19.806 12.584 -2.731 1.00 92.62 485 ALA A C 1
ATOM 3771 O O . ALA A 1 485 ? -20.023 13.455 -1.892 1.00 92.62 485 ALA A O 1
ATOM 3772 N N . ALA A 1 486 ? -20.798 12.066 -3.462 1.00 94.19 486 ALA A N 1
ATOM 3773 C CA . ALA A 1 486 ? -22.190 12.454 -3.261 1.00 94.19 486 ALA A CA 1
ATOM 3774 C C . ALA A 1 486 ? -22.712 12.007 -1.887 1.00 94.19 486 ALA A C 1
ATOM 3776 O O . ALA A 1 486 ? -23.367 12.797 -1.209 1.00 94.19 486 ALA A O 1
ATOM 3777 N N . LEU A 1 487 ? -22.381 10.781 -1.474 1.00 93.94 487 LEU A N 1
ATOM 3778 C CA . LEU A 1 487 ? -22.798 10.198 -0.198 1.00 93.94 487 LEU A CA 1
ATOM 3779 C C . LEU A 1 487 ? -22.152 10.886 1.011 1.00 93.94 487 LEU A C 1
ATOM 3781 O O . LEU A 1 487 ? -22.811 11.050 2.033 1.00 93.94 487 LEU A O 1
ATOM 3785 N N . LEU A 1 488 ? -20.892 11.312 0.889 1.00 91.00 488 LEU A N 1
ATOM 3786 C CA . LEU A 1 488 ? -20.125 11.940 1.969 1.00 91.00 488 LEU A CA 1
ATOM 3787 C C . LEU A 1 488 ? -20.371 13.439 2.130 1.00 91.00 488 LEU A C 1
ATOM 3789 O O . LEU A 1 488 ? -19.874 14.023 3.085 1.00 91.00 488 LEU A O 1
ATOM 3793 N N . ARG A 1 489 ? -21.150 14.075 1.249 1.00 90.69 489 ARG A N 1
ATOM 3794 C CA . ARG A 1 489 ? -21.350 15.533 1.261 1.00 90.69 489 ARG A CA 1
ATOM 3795 C C . ARG A 1 489 ? -21.814 16.080 2.617 1.00 90.69 489 ARG A C 1
ATOM 3797 O O . ARG A 1 489 ? -21.395 17.163 2.998 1.00 90.69 489 ARG A O 1
ATOM 3804 N N . SER A 1 490 ? -22.681 15.354 3.324 1.00 87.00 490 SER A N 1
ATOM 3805 C CA . SER A 1 490 ? -23.178 15.725 4.661 1.00 87.00 490 SER A CA 1
ATOM 3806 C C . SER A 1 490 ? -22.290 15.257 5.817 1.00 87.00 490 SER A C 1
ATOM 3808 O O . SER A 1 490 ? -22.589 15.563 6.966 1.00 87.00 490 SER A O 1
ATOM 3810 N N . VAL A 1 491 ? -21.239 14.489 5.531 1.00 88.75 491 VAL A N 1
ATOM 3811 C CA . VAL A 1 491 ? -20.304 13.942 6.524 1.00 88.75 491 VAL A CA 1
ATOM 3812 C C . VAL A 1 491 ? -19.018 14.760 6.558 1.00 88.75 491 VAL A C 1
ATOM 3814 O O . VAL A 1 491 ? -18.559 15.112 7.640 1.00 88.75 491 VAL A O 1
ATOM 3817 N N . ASP A 1 492 ? -18.449 15.040 5.385 1.00 86.12 492 ASP A N 1
ATOM 3818 C CA . ASP A 1 492 ? -17.192 15.760 5.205 1.00 86.12 492 ASP A CA 1
ATOM 3819 C C . ASP A 1 492 ? -17.172 16.409 3.810 1.00 86.12 492 ASP A C 1
ATOM 3821 O O . ASP A 1 492 ? -17.103 15.730 2.777 1.00 86.12 492 ASP A O 1
ATOM 3825 N N . GLU A 1 493 ? -17.288 17.737 3.777 1.00 88.50 493 GLU A N 1
ATOM 3826 C CA . GLU A 1 493 ? -17.361 18.500 2.531 1.00 88.50 493 GLU A CA 1
ATOM 3827 C C . GLU A 1 493 ? -16.029 18.498 1.767 1.00 88.50 493 GLU A C 1
ATOM 3829 O O . GLU A 1 493 ? -16.035 18.369 0.538 1.00 88.50 493 GLU A O 1
ATOM 3834 N N . GLU A 1 494 ? -14.902 18.576 2.478 1.00 90.44 494 GLU A N 1
ATOM 3835 C CA . GLU A 1 494 ? -13.558 18.621 1.897 1.00 90.44 494 GLU A CA 1
ATOM 3836 C C . GLU A 1 494 ? -13.191 17.277 1.258 1.00 90.44 494 GLU A C 1
ATOM 3838 O O . GLU A 1 494 ? -12.749 17.218 0.103 1.00 90.44 494 GLU A O 1
ATOM 3843 N N . LEU A 1 495 ? -13.468 16.172 1.956 1.00 85.81 495 LEU A N 1
ATOM 3844 C CA . LEU A 1 495 ? -13.290 14.828 1.416 1.00 85.81 495 LEU A CA 1
ATOM 3845 C C . LEU A 1 495 ? -14.207 14.588 0.209 1.00 85.81 495 LEU A C 1
ATOM 3847 O O . LEU A 1 495 ? -13.772 14.044 -0.809 1.00 85.81 495 LEU A O 1
ATOM 3851 N N . SER A 1 496 ? -15.465 15.037 0.282 1.00 88.12 496 SER A N 1
ATOM 3852 C CA . SER A 1 496 ? -16.395 14.994 -0.854 1.00 88.12 496 SER A CA 1
ATOM 3853 C C . SER A 1 496 ? -15.851 15.767 -2.062 1.00 88.12 496 SER A C 1
ATOM 3855 O O . SER A 1 496 ? -15.921 15.270 -3.190 1.00 88.12 496 SER A O 1
ATOM 3857 N N . ALA A 1 497 ? -15.307 16.970 -1.856 1.00 87.38 497 ALA A N 1
ATOM 3858 C CA . ALA A 1 497 ? -14.731 17.781 -2.925 1.00 87.38 497 ALA A CA 1
ATOM 3859 C C . ALA A 1 497 ? -13.511 17.093 -3.557 1.00 87.38 497 ALA A C 1
ATOM 3861 O O . ALA A 1 497 ? -13.424 17.009 -4.783 1.00 87.38 497 ALA A O 1
ATOM 3862 N N . THR A 1 498 ? -12.637 16.516 -2.731 1.00 92.12 498 THR A N 1
ATOM 3863 C CA . THR A 1 498 ? -11.446 15.777 -3.171 1.00 92.12 498 THR A CA 1
ATOM 3864 C C . THR A 1 498 ? -11.817 14.567 -4.029 1.00 92.12 498 THR A C 1
ATOM 3866 O O . THR A 1 498 ? -11.322 14.413 -5.144 1.00 92.12 498 THR A O 1
ATOM 3869 N N . LEU A 1 499 ? -12.755 13.734 -3.563 1.00 89.38 499 LEU A N 1
ATOM 3870 C CA . LEU A 1 499 ? -13.220 12.553 -4.301 1.00 89.38 499 LEU A CA 1
ATOM 3871 C C . LEU A 1 499 ? -13.902 12.913 -5.624 1.00 89.38 499 LEU A C 1
ATOM 3873 O O . LEU A 1 499 ? -13.794 12.171 -6.600 1.00 89.38 499 LEU A O 1
ATOM 3877 N N . ARG A 1 500 ? -14.593 14.057 -5.677 1.00 92.06 500 ARG A N 1
ATOM 3878 C CA . ARG A 1 500 ? -15.235 14.549 -6.902 1.00 92.06 500 ARG A CA 1
ATOM 3879 C C . ARG A 1 500 ? -14.226 14.952 -7.977 1.00 92.06 500 ARG A C 1
ATOM 3881 O O . ARG A 1 500 ? -14.575 14.921 -9.151 1.00 92.06 500 ARG A O 1
ATOM 3888 N N . GLY A 1 501 ? -13.000 15.302 -7.588 1.00 90.81 501 GLY A N 1
ATOM 3889 C CA . GLY A 1 501 ? -11.909 15.598 -8.516 1.00 90.81 501 GLY A CA 1
ATOM 3890 C C . GLY A 1 501 ? -11.369 14.375 -9.266 1.00 90.81 501 GLY A C 1
ATOM 3891 O O . GLY A 1 501 ? -10.590 14.540 -10.200 1.00 90.81 501 GLY A O 1
ATOM 3892 N N . ILE A 1 502 ? -11.768 13.152 -8.891 1.00 89.50 502 ILE A N 1
ATOM 3893 C CA . ILE A 1 502 ? -11.332 11.924 -9.564 1.00 89.50 502 ILE A CA 1
ATOM 3894 C C . ILE A 1 502 ? -12.162 11.723 -10.838 1.00 89.50 502 ILE A C 1
ATOM 3896 O O . ILE A 1 502 ? -13.328 11.323 -10.789 1.00 89.50 502 ILE A O 1
ATOM 3900 N N . GLU A 1 503 ? -11.548 12.002 -11.988 1.00 85.94 503 GLU A N 1
ATOM 3901 C CA . GLU A 1 503 ? -12.164 11.835 -13.307 1.00 85.94 503 GLU A CA 1
ATOM 3902 C C . GLU A 1 503 ? -12.295 10.354 -13.706 1.00 85.94 503 GLU A C 1
ATOM 3904 O O . GLU A 1 503 ? -11.457 9.515 -13.374 1.00 85.94 503 GLU A O 1
ATOM 3909 N N . TYR A 1 504 ? -13.343 10.040 -14.472 1.00 82.25 504 TYR A N 1
ATOM 3910 C CA . TYR A 1 504 ? -13.597 8.707 -15.021 1.00 82.25 504 TYR A CA 1
ATOM 3911 C C . TYR A 1 504 ? -13.670 8.767 -16.546 1.00 82.25 504 TYR A C 1
ATOM 3913 O O . TYR A 1 504 ? -14.335 9.636 -17.111 1.00 82.25 504 TYR A O 1
ATOM 3921 N N . ALA A 1 505 ? -13.037 7.801 -17.212 1.00 82.25 505 ALA A N 1
ATOM 3922 C CA . ALA A 1 505 ? -13.214 7.584 -18.641 1.00 82.25 505 ALA A CA 1
ATOM 3923 C C . ALA A 1 505 ? -14.472 6.741 -18.897 1.00 82.25 505 ALA A C 1
ATOM 3925 O O . ALA A 1 505 ? -14.740 5.764 -18.195 1.00 82.25 505 ALA A O 1
ATOM 3926 N N . SER A 1 506 ? -15.240 7.106 -19.923 1.00 79.38 506 SER A N 1
ATOM 3927 C CA . SER A 1 506 ? -16.332 6.265 -20.419 1.00 79.38 506 SER A CA 1
ATOM 3928 C C . SER A 1 506 ? -15.775 5.219 -21.379 1.00 79.38 506 SER A C 1
ATOM 3930 O O . SER A 1 506 ? -14.943 5.536 -22.226 1.00 79.38 506 SER A O 1
ATOM 3932 N N . THR A 1 507 ? -16.241 3.978 -21.265 1.00 75.50 507 THR A N 1
ATOM 3933 C CA . THR A 1 507 ? -15.835 2.871 -22.138 1.00 75.50 507 THR A CA 1
ATOM 3934 C C . THR A 1 507 ? -17.054 2.066 -22.569 1.00 75.50 507 THR A C 1
ATOM 3936 O O . THR A 1 507 ? -18.081 2.061 -21.890 1.00 75.50 507 THR A O 1
ATOM 3939 N N . VAL A 1 508 ? -16.946 1.406 -23.719 1.00 66.56 508 VAL A N 1
ATOM 3940 C CA . VAL A 1 508 ? -17.922 0.427 -24.205 1.00 66.56 508 VAL A CA 1
ATOM 3941 C C . VAL A 1 508 ? -17.141 -0.860 -24.435 1.00 66.56 508 VAL A C 1
ATOM 3943 O O . VAL A 1 508 ? -16.189 -0.854 -25.217 1.00 66.56 508 VAL A O 1
ATOM 3946 N N . THR A 1 509 ? -17.490 -1.915 -23.701 1.00 50.41 509 THR A N 1
ATOM 3947 C CA . THR A 1 509 ? -16.808 -3.222 -23.715 1.00 50.41 509 THR A CA 1
ATOM 3948 C C . THR A 1 509 ? -17.645 -4.291 -24.378 1.00 50.41 509 THR A C 1
ATOM 3950 O O . THR A 1 509 ? -18.855 -4.333 -24.052 1.00 50.41 509 THR A O 1
#

Secondary structure (DSSP, 8-state):
-TT-HHHHHHHHHHTT--HHHHHHHHHHHHHHHHHHHTTSS-HHHHHHHHHHHHH----SS---SSSSSPEEEEEEETTEEEEEEE------HHHHHHHHHHH---TTS-EEETT-TTTHHHHHHHHHHHHHH-HHHHHHHHHHTEEEEES-HHHHHHHHHHHHHH-GGGGGG--EEE--TT-SS--TT-SS---HHHHGGG-TT--SEE-S--S--SS--STTHHHHHHHHHHHHSS---TT-THHHHHHHHHHHHHTT-GGG-EES-TTS---EEEETTEEEEPPS-EETTEES-HHHHHH-SSS-HHHHHHHHGGGGPPPPSS----BHHHHHHHHT-HHHIIIIIHHHHHHHH---TTTSBHHHH-HHHHHHHHHHSSHHHHHHHHHHHHHTT------GGG-S-EE-TT-THHHHHHHHHHHHHHGGGT------TT--EEEEEEPP--TT--SEEEEETTS-EEEES-----S-HHHHHHHHTTT-HHHHHHHHT--------